Protein 6LV0 (pdb70)

Sequence (638 aa):
DDAVARAVEIVRKQGVADANLVRMGDKSIMFSEKGDAFIMYGKQGRSWIALFDPVGPRQALPDLIWRFVETARAAGCRSVFYQISPALLSYCADAGLRAFKLGELAVVNLANFELKGGKWANLRQTASRAVRDGLEFAVIEPQDIPDVLDQLAHVSDTWLADHNAKEKSFSLGAFDPDYVCSQPVGVLKKDGKIVAFANILMTETKEEGSVDLMRFSPDAPKGSMDFLFVQILEYLKGEGFQRFNLGMAPLSDRVGGTVFEHGERFYNFKGLRAFKSKFHPEWQPRYLAVSGGVSPMIALMDATFLIGGGKLAAALEHHDDAVARAVEIVRKQGVADANLVRMGDKSIMFSEKGDAFIMYGKQGRSWIALFDPVGPRQALPDLIWRFVETARAAGCRSVFYQISPALLSYCADAGLRAFKLGELAVVNLANFELKGGKWANLRQTASRAVRDGLEFAVIEPQDIPDVLDQLAHVSDTWLADHNAKEKSFSLGAFDPDYVCSQPVGVLKKDGKIVAFANILMTETKEEGSVDLMRFSPDAPKGSMDFLFVQILEYLKGEGFQRFNLGMAPLSDRVGGTVFEHGERFYNFKGLRAFKSKFHPEWQPRYLAVSGGVSPMIALMDATFLIGGGKLAAALEHH

B-factor: mean 27.44, std 10.15, range [11.44, 67.14]

Structure (mmCIF, N/CA/C/O backbone):
data_6LV0
#
_entry.id   6LV0
#
_cell.length_a   83.588
_cell.length_b   95.793
_cell.length_c   211.242
_cell.angle_alpha   90.000
_cell.angle_beta   90.000
_cell.angle_gamma   90.000
#
_symmetry.space_group_name_H-M   'C 2 2 21'
#
loop_
_entity.id
_entity.type
_entity.pdbx_description
1 polymer 'Low pH-inducible protein LpiA'
2 water water
#
loop_
_atom_site.group_PDB
_atom_site.id
_atom_site.type_symbol
_atom_site.label_atom_id
_atom_site.label_alt_id
_atom_site.label_comp_id
_atom_site.label_asym_id
_atom_site.label_entity_id
_atom_site.label_seq_id
_atom_site.pdbx_PDB_ins_code
_atom_site.Cartn_x
_atom_site.Cartn_y
_atom_site.Cartn_z
_atom_site.occupancy
_atom_site.B_iso_or_equiv
_atom_site.auth_seq_id
_atom_site.auth_comp_id
_atom_site.auth_asym_id
_atom_site.auth_atom_id
_atom_site.pdbx_PDB_model_num
ATOM 1 N N . ASP A 1 2 ? -31.464 2.816 -33.979 1.00 45.22 542 ASP A N 1
ATOM 2 C CA . ASP A 1 2 ? -30.853 3.415 -35.171 1.00 44.33 542 ASP A CA 1
ATOM 3 C C . ASP A 1 2 ? -29.389 3.771 -34.917 1.00 43.51 542 ASP A C 1
ATOM 4 O O . ASP A 1 2 ? -29.051 4.938 -34.732 1.00 42.76 542 ASP A O 1
ATOM 9 N N . ASP A 1 3 ? -28.529 2.748 -34.938 1.00 40.47 543 ASP A N 1
ATOM 10 C CA . ASP A 1 3 ? -27.145 2.845 -34.472 1.00 40.47 543 ASP A CA 1
ATOM 11 C C . ASP A 1 3 ? -26.189 2.814 -35.671 1.00 34.92 543 ASP A C 1
ATOM 12 O O . ASP A 1 3 ? -25.733 1.755 -36.099 1.00 31.73 543 ASP A O 1
ATOM 17 N N . ALA A 1 4 ? -25.868 4.008 -36.182 1.00 28.38 544 ALA A N 1
ATOM 18 C CA . ALA A 1 4 ? -24.864 4.115 -37.232 1.00 27.67 544 ALA A CA 1
ATOM 19 C C . ALA A 1 4 ? -23.526 3.536 -36.788 1.00 23.50 544 ALA A C 1
ATOM 20 O O . ALA A 1 4 ? -22.797 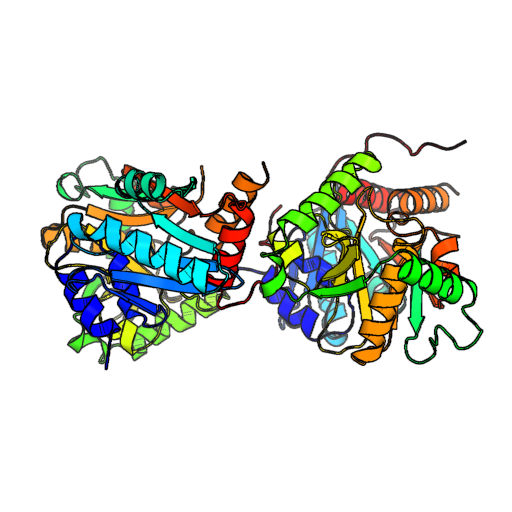2.979 -37.612 1.00 23.37 544 ALA A O 1
ATOM 22 N N . VAL A 1 5 ? -23.196 3.637 -35.495 1.00 25.85 545 VAL A N 1
ATOM 23 C CA . VAL A 1 5 ? -21.879 3.205 -35.031 1.00 25.30 545 VAL A CA 1
ATOM 24 C C . VAL A 1 5 ? -21.744 1.693 -35.158 1.00 25.36 545 VAL A C 1
ATOM 25 O O . VAL A 1 5 ? -20.753 1.190 -35.697 1.00 21.82 545 VAL A O 1
ATOM 29 N N . ALA A 1 6 ? -22.738 0.942 -34.673 1.00 25.16 546 ALA A N 1
ATOM 30 C CA . ALA A 1 6 ? -22.656 -0.514 -34.766 1.00 26.92 546 ALA A CA 1
ATOM 31 C C . ALA A 1 6 ? -22.554 -0.969 -36.212 1.00 25.98 546 ALA A C 1
ATOM 32 O O . ALA A 1 6 ? -21.908 -1.984 -36.504 1.00 25.47 546 ALA A O 1
ATOM 34 N N . ARG A 1 7 ? -23.181 -0.225 -37.122 1.00 21.91 547 ARG A N 1
ATOM 35 C CA . ARG A 1 7 ? -23.100 -0.527 -38.544 1.00 23.87 547 ARG A CA 1
ATOM 36 C C . ARG A 1 7 ? -21.690 -0.275 -39.073 1.00 23.05 547 ARG A C 1
ATOM 37 O O . ARG A 1 7 ? -21.149 -1.078 -39.842 1.00 21.07 547 ARG A O 1
ATOM 45 N N . ALA A 1 8 ? -21.061 0.822 -38.638 1.00 18.88 548 ALA A N 1
ATOM 46 C CA . ALA A 1 8 ? -19.672 1.083 -39.020 1.00 19.77 548 ALA A CA 1
ATOM 47 C C . ALA A 1 8 ? -18.724 0.013 -38.486 1.00 16.54 548 ALA A C 1
ATOM 48 O O . ALA A 1 8 ? -17.767 -0.377 -39.171 1.00 20.18 548 ALA A O 1
ATOM 50 N N . VAL A 1 9 ? -18.971 -0.486 -37.276 1.00 18.08 549 VAL A N 1
ATOM 51 C CA . VAL A 1 9 ? -18.093 -1.511 -36.710 1.00 18.98 549 VAL A CA 1
ATOM 52 C C . VAL A 1 9 ? -18.058 -2.741 -37.610 1.00 22.51 549 VAL A C 1
ATOM 53 O O . VAL A 1 9 ? -16.996 -3.337 -37.835 1.00 22.50 549 VAL A O 1
ATOM 57 N N . GLU A 1 10 ? -19.223 -3.145 -38.133 1.00 24.88 550 GLU A N 1
ATOM 58 C CA . GLU A 1 10 ? -19.278 -4.274 -39.062 1.00 27.50 550 GLU A CA 1
ATOM 59 C C . GLU A 1 10 ? -18.338 -4.072 -40.253 1.00 22.38 550 GLU A C 1
ATOM 60 O O . GLU A 1 10 ? -17.677 -5.018 -40.702 1.00 26.02 550 GLU A O 1
ATOM 66 N N . ILE A 1 11 ? -18.255 -2.841 -40.767 1.00 21.55 551 ILE A N 1
ATOM 67 C CA . ILE A 1 11 ? -17.320 -2.544 -41.850 1.00 19.14 551 ILE A CA 1
ATOM 68 C C . ILE A 1 11 ? -15.881 -2.611 -41.350 1.00 25.37 551 ILE A C 1
ATOM 69 O O . ILE A 1 11 ? -14.983 -3.090 -42.057 1.00 21.90 551 ILE A O 1
ATOM 74 N N . VAL A 1 12 ? -15.633 -2.110 -40.135 1.00 21.97 552 VAL A N 1
ATOM 75 C CA . VAL A 1 12 ? -14.283 -2.120 -39.575 1.00 19.46 552 VAL A CA 1
ATOM 76 C C . VAL A 1 12 ? -13.752 -3.543 -39.474 1.00 18.35 552 VAL A C 1
ATOM 77 O O . VAL A 1 12 ? -12.594 -3.816 -39.820 1.00 19.85 552 VAL A O 1
ATOM 81 N N . ARG A 1 13 ? -14.579 -4.460 -38.952 1.00 19.95 553 ARG A N 1
ATOM 82 C CA . ARG A 1 13 ? -14.142 -5.832 -38.722 1.00 24.48 553 ARG A CA 1
ATOM 83 C C . ARG A 1 13 ? -13.619 -6.479 -39.990 1.00 23.34 553 ARG A C 1
ATOM 84 O O . ARG A 1 13 ? -12.754 -7.354 -39.922 1.00 26.58 553 ARG A O 1
ATOM 92 N N . LYS A 1 14 ? -14.128 -6.066 -41.141 1.00 26.28 554 LYS A N 1
ATOM 93 C CA . LYS A 1 14 ? -13.859 -6.736 -42.405 1.00 28.58 554 LYS A CA 1
ATOM 94 C C . LYS A 1 14 ? -12.709 -6.118 -43.174 1.00 29.78 554 LYS A C 1
ATOM 95 O O . LYS A 1 14 ? -12.390 -6.604 -44.261 1.00 29.13 554 LYS A O 1
ATOM 101 N N . GLN A 1 15 ? -12.090 -5.059 -42.659 1.00 26.73 555 GLN A N 1
ATOM 102 C CA . GLN A 1 15 ? -10.993 -4.423 -43.371 1.00 27.63 555 GLN A CA 1
ATOM 103 C C . GLN A 1 15 ? -9.723 -4.499 -42.508 1.00 25.72 555 GLN A C 1
ATOM 104 O O . GLN A 1 15 ? -9.691 -5.162 -41.470 1.00 25.05 555 GLN A O 1
ATOM 110 N N . GLY A 1 16 ? -8.664 -3.842 -42.957 1.00 27.04 556 GLY A N 1
ATOM 111 C CA . GLY A 1 16 ? -7.370 -4.096 -42.355 1.00 26.61 556 GLY A CA 1
ATOM 112 C C . GLY A 1 16 ? -6.790 -2.997 -41.487 1.00 28.84 556 GLY A C 1
ATOM 113 O O . GLY A 1 16 ? -5.779 -3.224 -40.810 1.00 32.59 556 GLY A O 1
ATOM 114 N N . VAL A 1 17 ? -7.406 -1.818 -41.481 1.00 27.24 557 VAL A N 1
ATOM 115 C CA . VAL A 1 17 ? -6.882 -0.672 -40.736 1.00 24.30 557 VAL A CA 1
ATOM 116 C C . VAL A 1 17 ? -7.341 -0.766 -39.280 1.00 24.63 557 VAL A C 1
ATOM 117 O O . VAL A 1 17 ? -8.530 -0.615 -38.974 1.00 22.24 557 VAL A O 1
ATOM 121 N N . ALA A 1 18 ? -6.388 -1.009 -38.376 1.00 22.54 558 ALA A N 1
ATOM 122 C CA . ALA A 1 18 ? -6.732 -1.208 -36.973 1.00 23.81 558 ALA A CA 1
ATOM 123 C C . ALA A 1 18 ? -7.321 0.056 -36.349 1.00 18.98 558 ALA A C 1
ATOM 124 O O . ALA A 1 18 ? -8.282 -0.024 -35.578 1.00 17.16 558 ALA A O 1
ATOM 126 N N . ASP A 1 19 ? -6.772 1.228 -36.670 1.00 18.25 559 ASP A N 1
ATOM 127 C CA . ASP A 1 19 ? -7.198 2.444 -35.983 1.00 19.63 559 ASP A CA 1
ATOM 128 C C . ASP A 1 19 ? -8.616 2.863 -36.347 1.00 18.40 559 ASP A C 1
ATOM 129 O O . ASP A 1 19 ? -9.172 3.756 -35.689 1.00 15.45 559 ASP A O 1
ATOM 134 N N . ALA A 1 20 ? -9.212 2.257 -37.381 1.00 15.33 560 ALA A N 1
ATOM 135 C CA . ALA A 1 20 ? -10.616 2.513 -37.672 1.00 17.49 560 ALA A CA 1
ATOM 136 C C . ALA A 1 20 ? -11.517 2.122 -36.505 1.00 15.17 560 ALA A C 1
ATOM 137 O O . ALA A 1 20 ? -12.659 2.584 -36.432 1.00 15.54 560 ALA A O 1
ATOM 139 N N . ASN A 1 21 ? -11.032 1.281 -35.595 1.00 15.13 561 ASN A N 1
ATOM 140 C CA . ASN A 1 21 ? -11.789 0.952 -34.389 1.00 17.35 561 ASN A CA 1
ATOM 141 C C . ASN A 1 21 ? -12.097 2.153 -33.514 1.00 16.27 561 ASN A C 1
ATOM 142 O O . ASN A 1 21 ? -12.937 2.035 -32.615 1.00 16.60 561 ASN A O 1
ATOM 147 N N . LEU A 1 22 ? -11.429 3.292 -33.723 1.00 14.25 562 LEU A N 1
ATOM 148 C CA . LEU A 1 22 ? -11.770 4.486 -32.963 1.00 16.03 562 LEU A CA 1
ATOM 149 C C . LEU A 1 22 ? -13.222 4.903 -33.188 1.00 15.46 562 LEU A C 1
ATOM 150 O O . LEU A 1 22 ? -13.750 5.715 -32.423 1.00 15.90 562 LEU A O 1
ATOM 155 N N . VAL A 1 23 ? -13.875 4.374 -34.224 1.00 14.94 563 VAL A N 1
ATOM 156 C CA . VAL A 1 23 ? -15.297 4.648 -34.420 1.00 14.42 563 VAL A CA 1
ATOM 157 C C . VAL A 1 23 ? -16.097 4.173 -33.214 1.00 12.11 563 VAL A C 1
ATOM 158 O O . VAL A 1 23 ? -17.164 4.722 -32.913 1.00 13.78 563 VAL A O 1
ATOM 162 N N . ARG A 1 24 ? -15.582 3.171 -32.490 1.00 13.24 564 ARG A N 1
ATOM 163 C CA . ARG A 1 24 ? -16.295 2.575 -31.364 1.00 14.62 564 ARG A CA 1
ATOM 164 C C . ARG A 1 24 ? -16.461 3.535 -30.194 1.00 16.60 564 ARG A C 1
ATOM 165 O O . ARG A 1 24 ? -17.299 3.285 -29.313 1.00 14.67 564 ARG A O 1
ATOM 173 N N . MET A 1 25 ? -15.698 4.622 -30.162 1.00 13.15 565 MET A N 1
ATOM 174 C CA . MET A 1 25 ? -15.884 5.602 -29.099 1.00 14.50 565 MET A CA 1
ATOM 175 C C . MET A 1 25 ? -17.246 6.276 -29.186 1.00 17.27 565 MET A C 1
ATOM 176 O O . MET A 1 25 ? -17.735 6.796 -28.177 1.00 15.83 565 MET A O 1
ATOM 181 N N . GLY A 1 26 ? -17.854 6.295 -30.369 1.00 16.54 566 GLY A N 1
ATOM 182 C CA . GLY A 1 26 ? -19.168 6.867 -30.561 1.00 15.85 566 GLY A CA 1
ATOM 183 C C . GLY A 1 26 ? -19.208 8.376 -30.648 1.00 18.32 566 GLY A C 1
ATOM 184 O O . GLY A 1 26 ? -20.297 8.938 -30.796 1.00 17.04 566 GLY A O 1
ATOM 185 N N . ASP A 1 27 ? -18.064 9.057 -30.582 1.00 15.30 567 ASP A N 1
ATOM 186 C CA . ASP A 1 27 ? -18.082 10.511 -30.594 1.00 17.90 567 ASP A CA 1
ATOM 187 C C . ASP A 1 27 ? -17.922 11.101 -31.990 1.00 20.72 567 ASP A C 1
ATOM 188 O O . ASP A 1 27 ? -17.847 12.331 -32.121 1.00 19.71 567 ASP A O 1
ATOM 193 N N . LYS A 1 28 ? -17.869 10.272 -33.027 1.00 15.00 568 LYS A N 1
ATOM 194 C CA . LYS A 1 28 ? -17.742 10.747 -34.400 1.00 14.91 568 LYS A CA 1
ATOM 195 C C . LYS A 1 28 ? -19.025 10.470 -35.181 1.00 17.43 568 LYS A C 1
ATOM 196 O O . LYS A 1 28 ? -19.642 9.414 -35.019 1.00 16.83 568 LYS A O 1
ATOM 202 N N . SER A 1 29 ? -19.451 11.445 -35.985 1.00 16.88 569 SER A N 1
ATOM 203 C CA . SER A 1 29 ? -20.510 11.208 -36.947 1.00 21.82 569 SER A CA 1
ATOM 204 C C . SER A 1 29 ? -20.012 10.254 -38.023 1.00 20.83 569 SER A C 1
ATOM 205 O O . SER A 1 29 ? -18.807 10.078 -38.219 1.00 18.31 569 SER A O 1
ATOM 208 N N . ILE A 1 30 ? -20.954 9.619 -38.721 1.00 20.84 570 ILE A N 1
ATOM 209 C CA . ILE A 1 30 ? -20.627 8.604 -39.715 1.00 20.56 570 ILE A CA 1
ATOM 210 C C . ILE A 1 30 ? -21.406 8.892 -40.997 1.00 25.17 570 ILE A C 1
ATOM 211 O O . ILE A 1 30 ? -22.616 9.138 -40.955 1.00 22.44 570 ILE A O 1
ATOM 216 N N . MET A 1 31 ? -20.698 8.902 -42.123 1.00 21.74 571 MET A N 1
ATOM 217 C CA . MET A 1 31 ? -21.287 9.042 -43.446 1.00 23.46 571 MET A CA 1
ATOM 218 C C . MET A 1 31 ? -20.966 7.765 -44.202 1.00 24.00 571 MET A C 1
ATOM 219 O O . MET A 1 31 ? -19.791 7.418 -44.364 1.00 23.58 571 MET A O 1
ATOM 224 N N . PHE A 1 32 ? -22.001 7.063 -44.650 1.00 21.92 572 PHE A N 1
ATOM 225 C CA . PHE A 1 32 ? -21.822 5.799 -45.348 1.00 23.93 572 PHE A CA 1
ATOM 226 C C . PHE A 1 32 ? -21.779 6.010 -46.850 1.00 25.52 572 PHE A C 1
ATOM 227 O O . PHE A 1 32 ? -22.402 6.931 -47.386 1.00 26.82 572 PHE A O 1
ATOM 235 N N . SER A 1 33 ? -21.041 5.134 -47.528 1.00 25.29 573 SER A N 1
ATOM 236 C CA . SER A 1 33 ? -21.117 5.082 -48.981 1.00 28.53 573 SER A CA 1
ATOM 237 C C . SER A 1 33 ? -22.518 4.652 -49.428 1.00 29.60 573 SER A C 1
ATOM 238 O O . SER A 1 33 ? -23.333 4.152 -48.645 1.00 28.40 573 SER A O 1
ATOM 241 N N . GLU A 1 34 ? -22.795 4.854 -50.716 1.00 36.23 574 GLU A N 1
ATOM 242 C CA . GLU A 1 34 ? -24.125 4.543 -51.251 1.00 38.44 574 GLU A CA 1
ATOM 243 C C . GLU A 1 34 ? -24.483 3.077 -51.046 1.00 36.41 574 GLU A C 1
ATOM 244 O O . GLU A 1 34 ? -25.592 2.760 -50.610 1.00 39.92 574 GLU A O 1
ATOM 250 N N . LYS A 1 35 ? -23.551 2.171 -51.339 1.00 34.03 575 LYS A N 1
ATOM 251 C CA . LYS A 1 35 ? -23.767 0.748 -51.136 1.00 36.29 575 LYS A CA 1
ATOM 252 C C . LYS A 1 35 ? -23.671 0.329 -49.676 1.00 38.82 575 LYS A C 1
ATOM 253 O O . LYS A 1 35 ? -23.868 -0.856 -49.389 1.00 40.72 575 LYS A O 1
ATOM 259 N N . GLY A 1 36 ? -23.370 1.247 -48.753 1.00 36.22 576 GLY A N 1
ATOM 260 C CA . GLY A 1 36 ? -23.244 0.870 -47.356 1.00 28.54 576 GLY A CA 1
ATOM 261 C C . GLY A 1 36 ? -22.029 0.037 -47.013 1.00 26.48 576 GLY A C 1
ATOM 262 O O . GLY A 1 36 ? -21.986 -0.540 -45.922 1.00 31.55 576 GLY A O 1
ATOM 263 N N . ASP A 1 37 ? -21.039 -0.060 -47.907 1.00 27.27 577 ASP A N 1
ATOM 264 C CA . ASP A 1 37 ? -19.881 -0.917 -47.681 1.00 26.95 577 ASP A CA 1
ATOM 265 C C . ASP A 1 37 ? -18.652 -0.168 -47.166 1.00 25.94 577 ASP A C 1
ATOM 266 O O . ASP A 1 37 ? -17.652 -0.819 -46.832 1.00 22.60 577 ASP A O 1
ATOM 271 N N . ALA A 1 38 ? -18.698 1.164 -47.114 1.00 25.94 578 ALA A N 1
ATOM 272 C CA . ALA A 1 38 ? -17.594 1.987 -46.628 1.00 23.25 578 ALA A CA 1
ATOM 273 C C . ALA A 1 38 ? -18.157 3.181 -45.869 1.00 26.56 578 ALA A C 1
ATOM 274 O O . ALA A 1 38 ? -19.326 3.550 -46.039 1.00 22.38 578 ALA A O 1
ATOM 276 N N . PHE A 1 39 ? -17.319 3.791 -45.018 1.00 19.98 579 PHE A N 1
ATOM 277 C CA . PHE A 1 39 ? -17.770 4.972 -44.290 1.00 19.36 579 PHE A CA 1
ATOM 278 C C . PHE A 1 39 ? -16.616 5.936 -44.038 1.00 18.30 579 PHE A C 1
ATOM 279 O O . PHE A 1 39 ? -15.440 5.565 -44.055 1.00 17.60 579 PHE A O 1
ATOM 287 N N . ILE A 1 40 ? -16.990 7.187 -43.814 1.00 17.62 580 ILE A N 1
ATOM 288 C CA . ILE A 1 40 ? -16.119 8.221 -43.269 1.00 17.70 580 ILE A CA 1
ATOM 289 C C . ILE A 1 40 ? -16.663 8.579 -41.893 1.00 18.30 580 ILE A C 1
ATOM 290 O O . ILE A 1 40 ? -17.853 8.893 -41.759 1.00 18.16 580 ILE A O 1
ATOM 295 N N . MET A 1 41 ? -15.812 8.508 -40.874 1.00 18.97 581 MET A N 1
ATOM 296 C CA . MET A 1 41 ? -16.153 9.013 -39.546 1.00 17.08 581 MET A CA 1
ATOM 297 C C . MET A 1 41 ? -15.525 10.391 -39.382 1.00 17.31 581 MET A C 1
ATOM 298 O O . MET A 1 41 ? -14.397 10.626 -39.832 1.00 16.58 581 MET A O 1
ATOM 303 N N . TYR A 1 42 ? -16.263 11.314 -38.775 1.00 15.76 582 TYR A N 1
ATOM 304 C CA . TYR A 1 42 ? -15.790 12.694 -38.784 1.00 17.01 582 TYR A CA 1
ATOM 305 C C . TYR A 1 42 ? -16.359 13.454 -37.598 1.00 16.44 582 TYR A C 1
ATOM 306 O O . TYR A 1 42 ? -17.330 13.025 -36.970 1.00 15.81 582 TYR A O 1
ATOM 315 N N . GLY A 1 43 ? -15.731 14.595 -37.304 1.00 19.63 583 GLY A N 1
ATOM 316 C CA . GLY A 1 43 ? -16.237 15.519 -36.314 1.00 18.88 583 GLY A CA 1
ATOM 317 C C . GLY A 1 43 ? -16.376 16.900 -36.933 1.00 19.27 583 GLY A C 1
ATOM 318 O O . GLY A 1 43 ? -16.015 17.122 -38.092 1.00 21.11 583 GLY A O 1
ATOM 319 N N . LYS A 1 44 ? -16.909 17.823 -36.140 1.00 15.44 584 LYS A N 1
ATOM 320 C CA . LYS A 1 44 ? -17.118 19.194 -36.597 1.00 20.25 584 LYS A CA 1
ATOM 321 C C . LYS A 1 44 ? -16.559 20.133 -35.546 1.00 21.14 584 LYS A C 1
ATOM 322 O O . LYS A 1 44 ? -16.827 19.957 -34.355 1.00 21.15 584 LYS A O 1
ATOM 328 N N . GLN A 1 45 ? -15.789 21.122 -35.983 1.00 20.15 585 GLN A N 1
ATOM 329 C CA . GLN A 1 45 ? -15.136 22.028 -35.047 1.00 21.64 585 GLN A CA 1
ATOM 330 C C . GLN A 1 45 ? -14.883 23.333 -35.775 1.00 21.26 585 GLN A C 1
ATOM 331 O O . GLN A 1 45 ? -14.342 23.322 -36.882 1.00 18.09 585 GLN A O 1
ATOM 337 N N . GLY A 1 46 ? -15.263 24.443 -35.162 1.00 21.91 586 GLY A N 1
ATOM 338 C CA . GLY A 1 46 ? -15.065 25.710 -35.846 1.00 22.87 586 GLY A CA 1
ATOM 339 C C . GLY A 1 46 ? -15.879 25.719 -37.131 1.00 23.39 586 GLY A C 1
ATOM 340 O O . GLY A 1 46 ? -17.057 25.348 -37.147 1.00 21.79 586 GLY A O 1
ATOM 341 N N . ARG A 1 47 ? -15.236 26.107 -38.228 1.00 23.46 587 ARG A N 1
ATOM 342 C CA . ARG A 1 47 ? -15.846 26.071 -39.553 1.00 24.78 587 ARG A CA 1
ATOM 343 C C . ARG A 1 47 ? -15.316 24.899 -40.376 1.00 24.47 587 ARG A C 1
ATOM 344 O O . ARG A 1 47 ? -15.223 24.990 -41.603 1.00 25.49 587 ARG A O 1
ATOM 352 N N . SER A 1 48 ? -14.935 23.804 -39.715 1.00 19.86 588 SER A N 1
ATOM 353 C CA . SER A 1 48 ? -14.341 22.653 -40.373 1.00 19.54 588 SER A CA 1
ATOM 354 C C . SER A 1 48 ? -15.168 21.405 -40.089 1.00 22.83 588 SER A C 1
ATOM 355 O O . SER A 1 48 ? -15.684 21.228 -38.981 1.00 20.86 588 SER A O 1
ATOM 358 N N . TRP A 1 49 ? -15.288 20.546 -41.097 1.00 20.24 589 TRP A N 1
ATOM 359 C CA . TRP A 1 49 ? -15.642 19.146 -40.908 1.00 19.63 589 TRP A CA 1
ATOM 360 C C . TRP A 1 49 ? -14.352 18.358 -41.033 1.00 17.42 589 TRP A C 1
ATOM 361 O O . TRP A 1 49 ? -13.629 18.526 -42.017 1.00 18.76 589 TRP A O 1
ATOM 372 N N . ILE A 1 50 ? -14.052 17.510 -40.051 1.00 16.72 590 ILE A N 1
ATOM 373 C CA . ILE A 1 50 ? -12.753 16.836 -39.983 1.00 17.66 590 ILE A CA 1
ATOM 374 C C . ILE A 1 50 ? -12.961 15.333 -39.978 1.00 17.47 590 ILE A C 1
ATOM 375 O O . ILE A 1 50 ? -13.365 14.762 -38.957 1.00 16.67 590 ILE A O 1
ATOM 380 N N . ALA A 1 51 ? -12.616 14.678 -41.089 1.00 17.96 591 ALA A N 1
ATOM 381 C CA . ALA A 1 51 ? -12.659 13.225 -41.153 1.00 17.36 591 ALA A CA 1
ATOM 382 C C . ALA A 1 51 ? -11.472 12.636 -40.408 1.00 14.62 591 ALA A C 1
ATOM 383 O O . ALA A 1 51 ? -10.371 13.196 -40.428 1.00 13.78 591 ALA A O 1
ATOM 385 N N . LEU A 1 52 ? -11.700 11.508 -39.740 1.00 14.35 592 LEU A N 1
ATOM 386 C CA . LEU A 1 52 ? -10.660 10.851 -38.952 1.00 15.88 592 LEU A CA 1
ATOM 387 C C . LEU A 1 52 ? -10.097 9.680 -39.750 1.00 16.08 592 LEU A C 1
ATOM 388 O O . LEU A 1 52 ? -10.803 8.695 -40.004 1.00 15.10 592 LEU A O 1
ATOM 393 N N . PHE A 1 53 ? -8.816 9.779 -40.108 1.00 15.18 593 PHE A N 1
ATOM 394 C CA . PHE A 1 53 ? -8.076 8.745 -40.824 1.00 17.53 593 PHE A CA 1
ATOM 395 C C . PHE A 1 53 ? -8.618 8.535 -42.243 1.00 16.38 593 PHE A C 1
ATOM 396 O O . PHE A 1 53 ? -9.456 9.308 -42.725 1.00 15.98 593 PHE A O 1
ATOM 404 N N . ASP A 1 54 ? -8.086 7.534 -42.937 1.00 21.57 594 ASP A N 1
ATOM 405 C CA . ASP A 1 54 ? -8.553 7.197 -44.274 1.00 21.10 594 ASP A CA 1
ATOM 406 C C . ASP A 1 54 ? -10.014 6.758 -44.208 1.00 19.07 594 ASP A C 1
ATOM 407 O O . ASP A 1 54 ? -10.420 6.087 -43.257 1.00 18.42 594 ASP A O 1
ATOM 412 N N . PRO A 1 55 ? -10.815 7.068 -45.226 1.00 21.07 595 PRO A N 1
ATOM 413 C CA . PRO A 1 55 ? -12.129 6.418 -45.330 1.00 20.77 595 PRO A CA 1
ATOM 414 C C . PRO A 1 55 ? -11.958 4.904 -45.239 1.00 18.18 595 PRO A C 1
ATOM 415 O O . PRO A 1 55 ? -10.930 4.349 -45.646 1.00 20.94 595 PRO A O 1
ATOM 419 N N . VAL A 1 56 ? -12.941 4.245 -44.629 1.00 18.64 596 VAL A N 1
ATOM 420 C CA . VAL A 1 56 ? -12.830 2.848 -44.215 1.00 18.75 596 VAL A CA 1
ATOM 421 C C . VAL A 1 56 ? -13.714 2.004 -45.123 1.00 24.02 596 VAL A C 1
ATOM 422 O O . VAL A 1 56 ? -14.897 2.315 -45.287 1.00 20.23 596 VAL A O 1
ATOM 426 N N . GLY A 1 57 ? -13.149 0.930 -45.689 1.00 26.18 597 GLY A N 1
ATOM 427 C CA . GLY A 1 57 ? -13.863 0.072 -46.615 1.00 28.70 597 GLY A CA 1
ATOM 428 C C . GLY A 1 57 ? -13.191 -0.052 -47.978 1.00 31.03 597 GLY A C 1
ATOM 429 O O . GLY A 1 57 ? -12.097 0.475 -48.205 1.00 28.01 597 GLY A O 1
ATOM 430 N N . PRO A 1 58 ? -13.853 -0.739 -48.918 1.00 32.37 598 PRO A N 1
ATOM 431 C CA . PRO A 1 58 ? -13.224 -1.036 -50.219 1.00 35.99 598 PRO A CA 1
ATOM 432 C C . PRO A 1 58 ? -12.868 0.218 -51.004 1.00 30.27 598 PRO A C 1
ATOM 433 O O . PRO A 1 58 ? -13.632 1.186 -51.050 1.00 30.97 598 PRO A O 1
ATOM 437 N N . ARG A 1 59 ? -11.695 0.182 -51.642 1.00 32.64 599 ARG A N 1
ATOM 438 C CA . ARG A 1 59 ? -11.180 1.372 -52.323 1.00 33.25 599 ARG A CA 1
ATOM 439 C C . ARG A 1 59 ? -12.128 1.858 -53.405 1.00 34.81 599 ARG A C 1
ATOM 440 O O . ARG A 1 59 ? -12.189 3.060 -53.681 1.00 29.39 599 ARG A O 1
ATOM 448 N N . GLN A 1 60 ? -12.881 0.943 -54.019 1.00 35.63 600 GLN A N 1
ATOM 449 C CA . GLN A 1 60 ? -13.761 1.321 -55.118 1.00 38.54 600 GLN A CA 1
ATOM 450 C C . GLN A 1 60 ? -14.841 2.295 -54.659 1.00 38.34 600 GLN A C 1
ATOM 451 O O . GLN A 1 60 ? -15.255 3.174 -55.426 1.00 38.35 600 GLN A O 1
ATOM 457 N N . ALA A 1 61 ? -15.292 2.180 -53.407 1.00 35.94 601 ALA A N 1
ATOM 458 C CA . ALA A 1 61 ? -16.300 3.099 -52.889 1.00 34.42 601 ALA A CA 1
ATOM 459 C C . ALA A 1 61 ? -15.752 4.487 -52.569 1.00 29.74 601 ALA A C 1
ATOM 460 O O . ALA A 1 61 ? -16.544 5.408 -52.346 1.00 30.76 601 ALA A O 1
ATOM 462 N N . LEU A 1 62 ? -14.430 4.668 -52.594 1.00 33.70 602 LEU A N 1
ATOM 463 C CA . LEU A 1 62 ? -13.832 5.855 -51.982 1.00 31.19 602 LEU A CA 1
ATOM 464 C C . LEU A 1 62 ? -14.085 7.150 -52.748 1.00 32.88 602 LEU A C 1
ATOM 465 O O . LEU A 1 62 ? -14.413 8.161 -52.101 1.00 31.08 602 LEU A O 1
ATOM 470 N N . PRO A 1 63 ? -13.911 7.226 -54.080 1.00 35.18 603 PRO A N 1
ATOM 471 C CA . PRO A 1 63 ? -14.044 8.545 -54.736 1.00 31.31 603 PRO A CA 1
ATOM 472 C C . PRO A 1 63 ? -15.418 9.188 -54.597 1.00 30.15 603 PRO A C 1
ATOM 473 O O . PRO A 1 63 ? -15.497 10.406 -54.382 1.00 34.27 603 PRO A O 1
ATOM 477 N N . ASP A 1 64 ? -16.510 8.428 -54.721 1.00 30.07 604 ASP A N 1
ATOM 478 C CA . ASP A 1 64 ? -17.825 9.040 -54.532 1.00 28.18 604 ASP A CA 1
ATOM 479 C C . ASP A 1 64 ? -18.043 9.416 -53.073 1.00 29.49 604 ASP A C 1
ATOM 480 O O . ASP A 1 64 ? -18.698 10.422 -52.774 1.00 28.01 604 ASP A O 1
ATOM 485 N N . LEU A 1 65 ? -17.533 8.595 -52.154 1.00 27.82 605 LEU A N 1
ATOM 486 C CA . LEU A 1 65 ? -17.735 8.853 -50.730 1.00 26.10 605 LEU A CA 1
ATOM 487 C C . LEU A 1 65 ? -16.999 10.117 -50.314 1.00 23.98 605 LEU A C 1
ATOM 488 O O . LEU A 1 65 ? -17.584 11.023 -49.710 1.00 29.09 605 LEU A O 1
ATOM 493 N N . ILE A 1 66 ? -15.723 10.215 -50.678 1.00 21.95 606 ILE A N 1
ATOM 494 C CA . ILE A 1 66 ? -14.955 11.421 -50.391 1.00 24.19 606 ILE A CA 1
ATOM 495 C C . ILE A 1 66 ? -15.656 12.650 -50.956 1.00 29.76 606 ILE A C 1
ATOM 496 O O . ILE A 1 66 ? -15.838 13.663 -50.268 1.00 23.67 606 ILE A O 1
ATOM 501 N N . TRP A 1 67 ? -16.083 12.570 -52.218 1.00 27.26 607 TRP A N 1
ATOM 502 C CA . TRP A 1 67 ? -16.732 13.710 -52.852 1.00 24.03 607 TRP A CA 1
ATOM 503 C C . TRP A 1 67 ? -18.009 14.107 -52.122 1.00 22.47 607 TRP A C 1
ATOM 504 O O . TRP A 1 67 ? -18.291 15.298 -51.958 1.00 28.06 607 TRP A O 1
ATOM 515 N N . ARG A 1 68 ? -18.812 13.122 -51.701 1.00 23.92 608 ARG A N 1
ATOM 516 C CA . ARG A 1 68 ? -19.998 13.421 -50.903 1.00 27.13 608 ARG A CA 1
ATOM 517 C C . ARG A 1 68 ? -19.629 14.147 -49.609 1.00 23.88 608 ARG A C 1
ATOM 518 O O . ARG A 1 68 ? -20.285 15.127 -49.229 1.00 26.57 608 ARG A O 1
ATOM 526 N N . PHE A 1 69 ? -18.593 13.673 -48.917 1.00 24.68 609 PHE A N 1
ATOM 527 C CA . PHE A 1 69 ? -18.159 14.335 -47.681 1.00 26.50 609 PHE A CA 1
ATOM 528 C C . PHE A 1 69 ? -17.770 15.783 -47.945 1.00 21.26 609 PHE A C 1
ATOM 529 O O . PHE A 1 69 ? -18.246 16.708 -47.274 1.00 21.21 609 PHE A O 1
ATOM 537 N N . VAL A 1 70 ? -16.912 15.993 -48.942 1.00 21.86 610 VAL A N 1
ATOM 538 C CA . VAL A 1 70 ? -16.397 17.327 -49.236 1.00 23.49 610 VAL A CA 1
ATOM 539 C C . VAL A 1 70 ? -17.522 18.263 -49.671 1.00 27.40 610 VAL A C 1
ATOM 540 O O . VAL A 1 70 ? -17.551 19.444 -49.292 1.00 27.91 610 VAL A O 1
ATOM 544 N N . GLU A 1 71 ? -18.480 17.748 -50.454 1.00 25.73 611 GLU A N 1
ATOM 545 C CA . GLU A 1 71 ? -19.589 18.585 -50.916 1.00 28.64 611 GLU A CA 1
ATOM 546 C C . GLU A 1 71 ? -20.577 18.869 -49.793 1.00 24.63 611 GLU A C 1
ATOM 547 O O . GLU A 1 71 ? -21.150 19.963 -49.721 1.00 28.02 611 GLU A O 1
ATOM 553 N N . THR A 1 72 ? -20.799 17.890 -48.915 1.00 27.37 612 THR A N 1
ATOM 554 C CA . THR A 1 72 ? -21.711 18.101 -47.799 1.00 24.81 612 THR A CA 1
ATOM 555 C C . THR A 1 72 ? -21.157 19.132 -46.818 1.00 26.92 612 THR A C 1
ATOM 556 O O . THR A 1 72 ? -21.904 19.981 -46.315 1.00 23.52 612 THR A O 1
ATOM 560 N N . ALA A 1 73 ? -19.854 19.076 -46.530 1.00 25.98 613 ALA A N 1
ATOM 561 C CA . ALA A 1 73 ? -19.246 20.103 -45.687 1.00 25.76 613 ALA A CA 1
ATOM 562 C C . ALA A 1 73 ? -19.366 21.475 -46.335 1.00 24.59 613 ALA A C 1
ATOM 563 O O . ALA A 1 73 ? -19.760 22.447 -45.683 1.00 27.85 613 ALA A O 1
ATOM 565 N N . ARG A 1 74 ? -19.044 21.566 -47.628 1.00 27.43 614 ARG A N 1
ATOM 566 C CA . ARG A 1 74 ? -19.145 22.831 -48.352 1.00 29.12 614 ARG A CA 1
ATOM 567 C C . ARG A 1 74 ? -20.564 23.382 -48.309 1.00 30.74 614 ARG A C 1
ATOM 568 O O . ARG A 1 74 ? -20.769 24.564 -48.024 1.00 32.34 614 ARG A O 1
ATOM 576 N N . ALA A 1 75 ? -21.565 22.531 -48.558 1.00 31.70 615 ALA A N 1
ATOM 577 C CA . ALA A 1 75 ? -22.950 22.996 -48.494 1.00 31.65 615 ALA A CA 1
ATOM 578 C C . ALA A 1 75 ? -23.302 23.536 -47.116 1.00 34.07 615 ALA A C 1
ATOM 579 O O . ALA A 1 75 ? -24.125 24.453 -46.999 1.00 34.21 615 ALA A O 1
ATOM 581 N N . ALA A 1 76 ? -22.685 22.999 -46.066 1.00 32.11 616 ALA A N 1
ATOM 582 C CA . ALA A 1 76 ? -22.931 23.471 -44.713 1.00 29.62 616 ALA A CA 1
ATOM 583 C C . ALA A 1 76 ? -22.106 24.704 -44.353 1.00 32.78 616 ALA A C 1
ATOM 584 O O . ALA A 1 76 ? -22.125 25.122 -43.191 1.00 34.36 616 ALA A O 1
ATOM 586 N N . GLY A 1 77 ? -21.391 25.293 -45.307 1.00 29.62 617 GLY A N 1
ATOM 587 C CA . GLY A 1 77 ? -20.592 26.465 -45.016 1.00 30.35 617 GLY A CA 1
ATOM 588 C C . GLY A 1 77 ? -19.249 26.197 -44.375 1.00 33.00 617 GLY A C 1
ATOM 589 O O . GLY A 1 77 ? -18.653 27.128 -43.822 1.00 30.14 617 GLY A O 1
ATOM 590 N N . CYS A 1 78 ? -18.737 24.968 -44.456 1.00 28.66 618 CYS A N 1
ATOM 591 C CA . CYS A 1 78 ? -17.520 24.569 -43.763 1.00 26.71 618 CYS A CA 1
ATOM 592 C C . CYS A 1 78 ? -16.485 24.034 -44.737 1.00 26.56 618 CYS A C 1
ATOM 593 O O . CYS A 1 78 ? -16.827 23.476 -45.783 1.00 26.72 618 CYS A O 1
ATOM 596 N N . ARG A 1 79 ? -15.214 24.189 -44.367 1.00 21.92 619 ARG A N 1
ATOM 597 C CA . ARG A 1 79 ? -14.136 23.511 -45.067 1.00 23.50 619 ARG A CA 1
ATOM 598 C C . ARG A 1 79 ? -14.117 22.033 -44.684 1.00 22.66 619 ARG A C 1
ATOM 599 O O . ARG A 1 79 ? -14.721 21.613 -43.695 1.00 21.98 619 ARG A O 1
ATOM 607 N N . SER A 1 80 ? -13.428 21.235 -45.487 1.00 23.17 620 SER A N 1
ATOM 608 C CA . SER A 1 80 ? -13.304 19.814 -45.210 1.00 23.34 620 SER A CA 1
ATOM 609 C C . SER A 1 80 ? -11.844 19.486 -44.955 1.00 24.23 620 SER A C 1
ATOM 610 O O . SER A 1 80 ? -10.945 20.074 -45.563 1.00 23.98 620 SER A O 1
ATOM 613 N N . VAL A 1 81 ? -11.620 18.565 -44.027 1.00 20.05 621 VAL A N 1
ATOM 614 C CA . VAL A 1 81 ? -10.288 18.203 -43.557 1.00 21.88 621 VAL A CA 1
ATOM 615 C C . VAL A 1 81 ? -10.262 16.692 -43.410 1.00 19.17 621 VAL A C 1
ATOM 616 O O . VAL A 1 81 ? -11.238 16.091 -42.955 1.00 20.08 621 VAL A O 1
ATOM 620 N N . PHE A 1 82 ? -9.162 16.075 -43.812 1.00 15.93 622 PHE A N 1
ATOM 621 C CA . PHE A 1 82 ? -8.916 14.678 -43.509 1.00 16.00 622 PHE A CA 1
ATOM 622 C C . PHE A 1 82 ? -7.715 14.625 -42.574 1.00 17.90 622 PHE A C 1
ATOM 623 O O . PHE A 1 82 ? -6.646 15.137 -42.909 1.00 17.96 622 PHE A O 1
ATOM 631 N N . TYR A 1 83 ? -7.902 14.031 -41.400 1.00 16.53 623 TYR A N 1
ATOM 632 C CA . TYR A 1 83 ? -6.892 14.069 -40.350 1.00 14.70 623 TYR A CA 1
ATOM 633 C C . TYR A 1 83 ? -6.142 12.741 -40.309 1.00 14.51 623 TYR A C 1
ATOM 634 O O . TYR A 1 83 ? -6.747 11.691 -40.087 1.00 16.09 623 TYR A O 1
ATOM 643 N N . GLN A 1 84 ? -4.825 12.790 -40.529 1.00 16.78 624 GLN A N 1
ATOM 644 C CA . GLN A 1 84 ? -3.936 11.631 -40.380 1.00 16.17 624 GLN A CA 1
ATOM 645 C C . GLN A 1 84 ? -4.234 10.536 -41.421 1.00 18.41 624 GLN A C 1
ATOM 646 O O . GLN A 1 84 ? -4.502 9.382 -41.085 1.00 15.60 624 GLN A O 1
ATOM 652 N N . ILE A 1 85 ? -4.161 10.924 -42.704 1.00 19.68 625 ILE A N 1
ATOM 653 C CA . ILE A 1 85 ? -4.380 9.984 -43.809 1.00 19.57 625 ILE A CA 1
ATOM 654 C C . ILE A 1 85 ? -3.048 9.405 -44.263 1.00 19.75 625 ILE A C 1
ATOM 655 O O . ILE A 1 85 ? -1.979 9.972 -44.018 1.00 18.67 625 ILE A O 1
ATOM 660 N N . SER A 1 86 ? -3.120 8.266 -44.955 1.00 17.84 626 SER A N 1
ATOM 661 C CA . SER A 1 86 ? -1.949 7.506 -45.377 1.00 21.14 626 SER A CA 1
ATOM 662 C C . SER A 1 86 ? -1.536 7.887 -46.799 1.00 22.18 626 SER A C 1
ATOM 663 O O . SER A 1 86 ? -2.276 8.555 -47.530 1.00 18.34 626 SER A O 1
ATOM 666 N N . PRO A 1 87 ? -0.334 7.482 -47.226 1.00 22.64 627 PRO A N 1
ATOM 667 C CA . PRO A 1 87 ? 0.090 7.785 -48.609 1.00 20.39 627 PRO A CA 1
ATOM 668 C C . PRO A 1 87 ? -0.900 7.326 -49.666 1.00 22.14 627 PRO A C 1
ATOM 669 O O . PRO A 1 87 ? -1.118 8.032 -50.656 1.00 22.65 627 PRO A O 1
ATOM 673 N N . ALA A 1 88 ? -1.545 6.176 -49.457 1.00 19.58 628 ALA A N 1
ATOM 674 C CA . ALA A 1 88 ? -2.470 5.637 -50.444 1.00 24.82 628 ALA A CA 1
ATOM 675 C C . ALA A 1 88 ? -3.690 6.526 -50.655 1.00 26.14 628 ALA A C 1
ATOM 676 O O . ALA A 1 88 ? -4.392 6.373 -51.662 1.00 24.37 628 ALA A O 1
ATOM 678 N N . LEU A 1 89 ? -3.967 7.457 -49.749 1.00 25.83 629 LEU A N 1
ATOM 679 C CA . LEU A 1 89 ? -5.112 8.337 -49.936 1.00 24.36 629 LEU A CA 1
ATOM 680 C C . LEU A 1 89 ? -4.745 9.679 -50.551 1.00 23.91 629 LEU A C 1
ATOM 681 O O . LEU A 1 89 ? -5.647 10.473 -50.846 1.00 29.58 629 LEU A O 1
ATOM 686 N N . LEU A 1 90 ? -3.460 9.955 -50.759 1.00 21.25 630 LEU A N 1
ATOM 687 C CA . LEU A 1 90 ? -3.080 11.244 -51.321 1.00 23.28 630 LEU A CA 1
ATOM 688 C C . LEU A 1 90 ? -3.741 11.470 -52.676 1.00 28.54 630 LEU A C 1
ATOM 689 O O . LEU A 1 90 ? -4.323 12.532 -52.923 1.00 25.83 630 LEU A O 1
ATOM 694 N N . SER A 1 91 ? -3.702 10.465 -53.560 1.00 26.46 631 SER A N 1
ATOM 695 C CA . SER A 1 91 ? -4.264 10.679 -54.896 1.00 28.21 631 SER A CA 1
ATOM 696 C C . SER A 1 91 ? -5.779 10.836 -54.844 1.00 27.80 631 SER A C 1
ATOM 697 O O . SER A 1 91 ? -6.349 11.649 -55.580 1.00 30.67 631 SER A O 1
ATOM 700 N N . TYR A 1 92 ? -6.453 10.074 -53.977 1.00 26.62 632 TYR A N 1
ATOM 701 C CA . TYR A 1 92 ? -7.908 10.191 -53.868 1.00 30.63 632 TYR A CA 1
ATOM 702 C C . TYR A 1 92 ? -8.318 11.559 -53.348 1.00 30.22 632 TYR A C 1
ATOM 703 O O . TYR A 1 92 ? -9.321 12.132 -53.797 1.00 28.03 632 TYR A O 1
ATOM 712 N N . CYS A 1 93 ? -7.570 12.080 -52.373 1.00 31.06 633 CYS A N 1
ATOM 713 C CA . CYS A 1 93 ? -7.916 13.361 -51.773 1.00 31.68 633 CYS A CA 1
ATOM 714 C C . CYS A 1 93 ? -7.629 14.501 -52.737 1.00 32.96 633 CYS A C 1
ATOM 715 O O . CYS A 1 93 ? -8.426 15.441 -52.852 1.00 29.77 633 CYS A O 1
ATOM 718 N N . ALA A 1 94 ? -6.496 14.429 -53.439 1.00 30.80 634 ALA A N 1
ATOM 719 C CA . ALA A 1 94 ? -6.195 15.417 -54.466 1.00 31.06 634 ALA A CA 1
ATOM 720 C C . ALA A 1 94 ? -7.271 15.427 -55.555 1.00 35.59 634 ALA A C 1
ATOM 721 O O . ALA A 1 94 ? -7.687 16.494 -56.023 1.00 33.72 634 ALA A O 1
ATOM 723 N N . ASP A 1 95 ? -7.756 14.253 -55.955 1.00 34.74 635 ASP A N 1
ATOM 724 C CA . ASP A 1 95 ? -8.799 14.233 -56.971 1.00 36.33 635 ASP A CA 1
ATOM 725 C C . ASP A 1 95 ? -10.084 14.883 -56.477 1.00 35.51 635 ASP A C 1
ATOM 726 O O . ASP A 1 95 ? -10.914 15.286 -57.300 1.00 35.85 635 ASP A O 1
ATOM 731 N N . ALA A 1 96 ? -10.258 15.026 -55.161 1.00 33.31 636 ALA A N 1
ATOM 732 C CA . ALA A 1 96 ? -11.372 15.787 -54.605 1.00 28.69 636 ALA A CA 1
ATOM 733 C C . ALA A 1 96 ? -10.995 17.229 -54.281 1.00 32.77 636 ALA A C 1
ATOM 734 O O . ALA A 1 96 ? -11.776 17.930 -53.628 1.00 30.98 636 ALA A O 1
ATOM 736 N N . GLY A 1 97 ? -9.822 17.682 -54.723 1.00 28.23 637 GLY A N 1
ATOM 737 C CA . GLY A 1 97 ? -9.415 19.059 -54.555 1.00 32.63 637 GLY A CA 1
ATOM 738 C C . GLY A 1 97 ? -8.710 19.397 -53.257 1.00 38.09 637 GLY A C 1
ATOM 739 O O . GLY A 1 97 ? -8.632 20.580 -52.909 1.00 38.79 637 GLY A O 1
ATOM 740 N N . LEU A 1 98 ? -8.184 18.413 -52.534 1.00 33.71 638 LEU A N 1
ATOM 741 C CA . LEU A 1 98 ? -7.607 18.642 -51.215 1.00 33.43 638 LEU A CA 1
ATOM 742 C C . LEU A 1 98 ? -6.089 18.557 -51.273 1.00 34.14 638 LEU A C 1
ATOM 743 O O . LEU A 1 98 ? -5.528 17.610 -51.836 1.00 37.33 638 LEU A O 1
ATOM 748 N N . ARG A 1 99 ? -5.431 19.532 -50.665 1.00 31.21 639 ARG A N 1
ATOM 749 C CA . ARG A 1 99 ? -3.983 19.544 -50.582 1.00 29.05 639 ARG A CA 1
ATOM 750 C C . ARG A 1 99 ? -3.527 18.933 -49.259 1.00 27.83 639 ARG A C 1
ATOM 751 O O . ARG A 1 99 ? -4.142 19.155 -48.213 1.00 24.15 639 ARG A O 1
ATOM 759 N N . ALA A 1 100 ? -2.440 18.170 -49.306 1.00 27.91 640 ALA A N 1
ATOM 760 C CA . ALA A 1 100 ? -1.981 17.413 -48.155 1.00 28.45 640 ALA A CA 1
ATOM 761 C C . ALA A 1 100 ? -0.665 17.962 -47.617 1.00 29.60 640 ALA A C 1
ATOM 762 O O . ALA A 1 100 ? 0.203 18.400 -48.380 1.00 25.14 640 ALA A O 1
ATOM 764 N N . PHE A 1 101 ? -0.519 17.908 -46.291 1.00 25.00 641 PHE A N 1
ATOM 765 C CA . PHE A 1 101 ? 0.666 18.358 -45.573 1.00 24.64 641 PHE A CA 1
ATOM 766 C C . PHE A 1 101 ? 1.059 17.295 -44.554 1.00 25.47 641 PHE A C 1
ATOM 767 O O . PHE A 1 101 ? 0.198 16.745 -43.859 1.00 22.90 641 PHE A O 1
ATOM 775 N N . LYS A 1 102 ? 2.352 16.998 -44.468 1.00 21.21 642 LYS A N 1
ATOM 776 C CA . LYS A 1 102 ? 2.812 15.951 -43.555 1.00 24.00 642 LYS A CA 1
ATOM 777 C C . LYS A 1 102 ? 2.586 16.342 -42.091 1.00 23.38 642 LYS A C 1
ATOM 778 O O . LYS A 1 102 ? 2.952 17.444 -41.671 1.00 22.28 642 LYS A O 1
ATOM 784 N N . LEU A 1 103 ? 1.997 15.422 -41.319 1.00 21.28 643 LEU A N 1
ATOM 785 C CA . LEU A 1 103 ? 1.639 15.608 -39.909 1.00 24.39 643 LEU A CA 1
ATOM 786 C C . LEU A 1 103 ? 2.670 15.041 -38.950 1.00 25.26 643 LEU A C 1
ATOM 787 O O . LEU A 1 103 ? 2.776 15.503 -37.807 1.00 25.97 643 LEU A O 1
ATOM 792 N N . GLY A 1 104 ? 3.407 14.053 -39.393 1.00 25.58 644 GLY A N 1
ATOM 793 C CA . GLY A 1 104 ? 4.237 13.243 -38.532 1.00 25.60 644 GLY A CA 1
ATOM 794 C C . GLY A 1 104 ? 4.381 11.882 -39.180 1.00 25.73 644 GLY A C 1
ATOM 795 O O . GLY A 1 104 ? 4.013 11.681 -40.334 1.00 22.48 644 GLY A O 1
ATOM 796 N N . GLU A 1 105 ? 4.900 10.940 -38.416 1.00 23.99 645 GLU A N 1
ATOM 797 C CA . GLU A 1 105 ? 5.145 9.612 -38.950 1.00 25.63 645 GLU A CA 1
ATOM 798 C C . GLU A 1 105 ? 4.629 8.558 -37.999 1.00 22.60 645 GLU A C 1
ATOM 799 O O . GLU A 1 105 ? 4.762 8.686 -36.778 1.00 24.41 645 GLU A O 1
ATOM 805 N N . LEU A 1 106 ? 4.066 7.505 -38.573 1.00 21.64 646 LEU A N 1
ATOM 806 C CA . LEU A 1 106 ? 3.584 6.358 -37.822 1.00 23.11 646 LEU A CA 1
ATOM 807 C C . LEU A 1 106 ? 4.685 5.313 -37.713 1.00 26.19 646 LEU A C 1
ATOM 808 O O . LEU A 1 106 ? 5.382 5.035 -38.691 1.00 26.87 646 LEU A O 1
ATOM 813 N N . ALA A 1 107 ? 4.850 4.743 -36.520 1.00 20.20 647 ALA A N 1
ATOM 814 C CA . ALA A 1 107 ? 5.847 3.701 -36.296 1.00 22.30 647 ALA A CA 1
ATOM 815 C C . ALA A 1 107 ? 5.177 2.341 -36.446 1.00 25.30 647 ALA A C 1
ATOM 816 O O . ALA A 1 107 ? 4.264 2.019 -35.686 1.00 26.22 647 ALA A O 1
ATOM 818 N N . VAL A 1 108 ? 5.644 1.536 -37.401 1.00 23.73 648 VAL A N 1
ATOM 819 C CA . VAL A 1 108 ? 5.005 0.270 -37.752 1.00 21.68 648 VAL A CA 1
ATOM 820 C C . VAL A 1 108 ? 6.016 -0.858 -37.611 1.00 24.32 648 VAL A C 1
ATOM 821 O O . VAL A 1 108 ? 7.107 -0.789 -38.186 1.00 25.79 648 VAL A O 1
ATOM 825 N N . VAL A 1 109 ? 5.648 -1.902 -36.870 1.00 20.61 649 VAL A N 1
ATOM 826 C CA . VAL A 1 109 ? 6.507 -3.061 -36.651 1.00 22.39 649 VAL A CA 1
ATOM 827 C C . VAL A 1 109 ? 6.046 -4.201 -37.547 1.00 28.73 649 VAL A C 1
ATOM 828 O O . VAL A 1 109 ? 4.898 -4.659 -37.442 1.00 25.16 649 VAL A O 1
ATOM 832 N N . ASN A 1 110 ? 6.942 -4.682 -38.421 1.00 28.78 650 ASN A N 1
ATOM 833 C CA . ASN A 1 110 ? 6.657 -5.905 -39.182 1.00 30.00 650 ASN A CA 1
ATOM 834 C C . ASN A 1 110 ? 6.814 -7.110 -38.278 1.00 26.63 650 ASN A C 1
ATOM 835 O O . ASN A 1 110 ? 7.927 -7.388 -37.798 1.00 32.29 650 ASN A O 1
ATOM 840 N N . LEU A 1 111 ? 5.717 -7.824 -38.030 1.00 25.37 651 LEU A N 1
ATOM 841 C CA . LEU A 1 111 ? 5.744 -8.857 -36.988 1.00 24.19 651 LEU A CA 1
ATOM 842 C C . LEU A 1 111 ? 6.470 -10.120 -37.445 1.00 32.45 651 LEU A C 1
ATOM 843 O O . LEU A 1 111 ? 6.998 -10.849 -36.604 1.00 29.66 651 LEU A O 1
ATOM 848 N N . ALA A 1 112 ? 6.508 -10.394 -38.759 1.00 32.48 652 ALA A N 1
ATOM 849 C CA . ALA A 1 112 ? 7.221 -11.581 -39.240 1.00 35.93 652 ALA A CA 1
ATOM 850 C C . ALA A 1 112 ? 8.699 -11.533 -38.854 1.00 35.33 652 ALA A C 1
ATOM 851 O O . ALA A 1 112 ? 9.250 -12.514 -38.343 1.00 36.57 652 ALA A O 1
ATOM 853 N N . ASN A 1 113 ? 9.341 -10.377 -39.051 1.00 35.18 653 ASN A N 1
ATOM 854 C CA . ASN A 1 113 ? 10.765 -10.215 -38.775 1.00 38.08 653 ASN A CA 1
ATOM 855 C C . ASN A 1 113 ? 11.091 -9.991 -37.301 1.00 40.16 653 ASN A C 1
ATOM 856 O O . ASN A 1 113 ? 12.235 -10.225 -36.895 1.00 36.25 653 ASN A O 1
ATOM 861 N N . PHE A 1 114 ? 10.145 -9.516 -36.494 1.00 34.84 654 PHE A N 1
ATOM 862 C CA . PHE A 1 114 ? 10.471 -9.212 -35.105 1.00 31.80 654 PHE A CA 1
ATOM 863 C C . PHE A 1 114 ? 10.808 -10.484 -34.337 1.00 31.92 654 PHE A C 1
ATOM 864 O O . PHE A 1 114 ? 10.031 -11.443 -34.329 1.00 34.68 654 PHE A O 1
ATOM 872 N N . GLU A 1 115 ? 11.963 -10.470 -33.668 1.00 30.12 655 GLU A N 1
ATOM 873 C CA . GLU A 1 115 ? 12.458 -11.601 -32.882 1.00 36.06 655 GLU A CA 1
ATOM 874 C C . GLU A 1 115 ? 13.127 -11.035 -31.630 1.00 34.07 655 GLU A C 1
ATOM 875 O O . GLU A 1 115 ? 14.289 -10.617 -31.684 1.00 33.12 655 GLU A O 1
ATOM 881 N N . LEU A 1 116 ? 12.391 -11.027 -30.510 1.00 30.76 656 LEU A N 1
ATOM 882 C CA . LEU A 1 116 ? 12.855 -10.317 -29.317 1.00 30.85 656 LEU A CA 1
ATOM 883 C C . LEU A 1 116 ? 14.246 -10.773 -28.892 1.00 34.79 656 LEU A C 1
ATOM 884 O O . LEU A 1 116 ? 15.108 -9.948 -28.567 1.00 33.40 656 LEU A O 1
ATOM 889 N N . LYS A 1 117 ? 14.492 -12.078 -28.903 1.00 34.20 657 LYS A N 1
ATOM 890 C CA . LYS A 1 117 ? 15.752 -12.629 -28.426 1.00 33.82 657 LYS A CA 1
ATOM 891 C C . LYS A 1 117 ? 16.761 -12.905 -29.536 1.00 37.28 657 LYS A C 1
ATOM 892 O O . LYS A 1 117 ? 17.765 -13.575 -29.289 1.00 38.25 657 LYS A O 1
ATOM 898 N N . GLY A 1 118 ? 16.537 -12.390 -30.741 1.00 37.02 658 GLY A N 1
ATOM 899 C CA . GLY A 1 118 ? 17.422 -12.741 -31.842 1.00 37.23 658 GLY A CA 1
ATOM 900 C C . GLY A 1 118 ? 18.683 -11.916 -31.970 1.00 41.35 658 GLY A C 1
ATOM 901 O O . GLY A 1 118 ? 19.567 -12.298 -32.737 1.00 37.37 658 GLY A O 1
ATOM 902 N N . GLY A 1 119 ? 18.787 -10.776 -31.281 1.00 33.78 659 GLY A N 1
ATOM 903 C CA . GLY A 1 119 ? 20.009 -9.986 -31.243 1.00 34.48 659 GLY A CA 1
ATOM 904 C C . GLY A 1 119 ? 19.836 -8.547 -31.693 1.00 34.03 659 GLY A C 1
ATOM 905 O O . GLY A 1 119 ? 20.626 -7.683 -31.295 1.00 32.18 659 GLY A O 1
ATOM 906 N N . LYS A 1 120 ? 18.809 -8.270 -32.511 1.00 30.97 660 LYS A N 1
ATOM 907 C CA . LYS A 1 120 ? 18.616 -6.933 -33.063 1.00 31.04 660 LYS A CA 1
ATOM 908 C C . LYS A 1 120 ? 17.831 -5.997 -32.141 1.00 31.20 660 LYS A C 1
ATOM 909 O O . LYS A 1 120 ? 17.732 -4.799 -32.445 1.00 29.02 660 LYS A O 1
ATOM 915 N N . TRP A 1 121 ? 17.271 -6.504 -31.045 1.00 27.19 661 TRP A N 1
ATOM 916 C CA . TRP A 1 121 ? 16.435 -5.733 -30.120 1.00 28.86 661 TRP A CA 1
ATOM 917 C C . TRP A 1 121 ? 16.942 -5.890 -28.689 1.00 26.16 661 TRP A C 1
ATOM 918 O O . TRP A 1 121 ? 16.190 -6.203 -27.756 1.00 23.71 661 TRP A O 1
ATOM 929 N N . ALA A 1 122 ? 18.249 -5.640 -28.498 1.00 26.55 662 ALA A N 1
ATOM 930 C CA . ALA A 1 122 ? 18.870 -5.881 -27.194 1.00 25.38 662 ALA A CA 1
ATOM 931 C C . ALA A 1 122 ? 18.209 -5.068 -26.094 1.00 22.55 662 ALA A C 1
ATOM 932 O O . ALA A 1 122 ? 17.952 -5.587 -25.002 1.00 24.05 662 ALA A O 1
ATOM 934 N N . ASN A 1 123 ? 17.947 -3.782 -26.340 1.00 22.11 663 ASN A N 1
ATOM 935 C CA . ASN A 1 123 ? 17.400 -2.961 -25.265 1.00 24.61 663 ASN A CA 1
ATOM 936 C C . ASN A 1 123 ? 16.043 -3.494 -24.802 1.00 20.89 663 ASN A C 1
ATOM 937 O O . ASN A 1 123 ? 15.789 -3.611 -23.597 1.00 23.11 663 ASN A O 1
ATOM 942 N N . LEU A 1 124 ? 15.161 -3.825 -25.748 1.00 20.53 664 LEU A N 1
ATOM 943 C CA . LEU A 1 124 ? 13.843 -4.356 -25.393 1.00 20.21 664 LEU A CA 1
ATOM 944 C C . LEU A 1 124 ? 13.950 -5.731 -24.738 1.00 23.03 664 LEU A C 1
ATOM 945 O O . LEU A 1 124 ? 13.226 -6.027 -23.778 1.00 20.44 664 LEU A O 1
ATOM 950 N N . ARG A 1 125 ? 14.846 -6.585 -25.245 1.00 24.45 665 ARG A N 1
ATOM 951 C CA . ARG A 1 125 ? 15.062 -7.897 -24.635 1.00 23.84 665 ARG A CA 1
ATOM 952 C C . ARG A 1 125 ? 15.508 -7.759 -23.188 1.00 25.15 665 ARG A C 1
ATOM 953 O O . ARG A 1 125 ? 14.994 -8.448 -22.296 1.00 23.30 665 ARG A O 1
ATOM 961 N N . GLN A 1 126 ? 16.472 -6.869 -22.933 1.00 22.77 666 GLN A N 1
ATOM 962 C CA . GLN A 1 126 ? 16.919 -6.641 -21.562 1.00 24.27 666 GLN A CA 1
ATOM 963 C C . GLN A 1 126 ? 15.793 -6.088 -20.700 1.00 23.43 666 GLN A C 1
ATOM 964 O O . GLN A 1 126 ? 15.600 -6.520 -19.557 1.00 22.84 666 GLN A O 1
ATOM 970 N N . THR A 1 127 ? 15.039 -5.123 -21.223 1.00 22.34 667 THR A N 1
ATOM 971 C CA . THR A 1 127 ? 13.987 -4.523 -20.414 1.00 25.42 667 THR A CA 1
ATOM 972 C C . THR A 1 127 ? 12.897 -5.542 -20.093 1.00 23.01 667 THR A C 1
ATOM 973 O O . THR A 1 127 ? 12.383 -5.572 -18.967 1.00 20.61 667 THR A O 1
ATOM 977 N N . ALA A 1 128 ? 12.578 -6.420 -21.052 1.00 22.86 668 ALA A N 1
ATOM 978 C CA . ALA A 1 128 ? 11.566 -7.449 -20.822 1.00 23.18 668 ALA A CA 1
ATOM 979 C C . ALA A 1 128 ? 12.011 -8.443 -19.754 1.00 28.67 668 ALA A C 1
ATOM 980 O O . ALA A 1 128 ? 11.195 -8.882 -18.930 1.00 24.30 668 ALA A O 1
ATOM 982 N N . SER A 1 129 ? 13.302 -8.816 -19.760 1.00 26.04 669 SER A N 1
ATOM 983 C CA . SER A 1 129 ? 13.857 -9.658 -18.698 1.00 26.80 669 SER A CA 1
ATOM 984 C C . SER A 1 129 ? 13.641 -9.036 -17.328 1.00 25.91 669 SER A C 1
ATOM 985 O O . SER A 1 129 ? 13.179 -9.701 -16.395 1.00 26.64 669 SER A O 1
ATOM 988 N N . ARG A 1 130 ? 14.013 -7.764 -17.173 1.00 26.21 670 ARG A N 1
ATOM 989 C CA . ARG A 1 130 ? 13.839 -7.114 -15.880 1.00 28.70 670 ARG A CA 1
ATOM 990 C C . ARG A 1 130 ? 12.362 -7.070 -15.477 1.00 29.57 670 ARG A C 1
ATOM 991 O O . ARG A 1 130 ? 12.025 -7.260 -14.302 1.00 27.95 670 ARG A O 1
ATOM 999 N N . ALA A 1 131 ? 11.465 -6.841 -16.441 1.00 27.05 671 ALA A N 1
ATOM 1000 C CA . ALA A 1 131 ? 10.034 -6.815 -16.134 1.00 27.11 671 ALA A CA 1
ATOM 1001 C C . ALA A 1 131 ? 9.571 -8.143 -15.543 1.00 23.86 671 ALA A C 1
ATOM 1002 O O . ALA A 1 131 ? 8.877 -8.176 -14.519 1.00 25.65 671 ALA A O 1
ATOM 1004 N N . VAL A 1 132 ? 9.953 -9.252 -16.173 1.00 26.30 672 VAL A N 1
ATOM 1005 C CA . VAL A 1 132 ? 9.591 -10.569 -15.655 1.00 27.16 672 VAL A CA 1
ATOM 1006 C C . VAL A 1 132 ? 10.139 -10.754 -14.244 1.00 31.79 672 VAL A C 1
ATOM 1007 O O . VAL A 1 132 ? 9.425 -11.193 -13.331 1.00 30.46 672 VAL A O 1
ATOM 1011 N N . ARG A 1 133 ? 11.415 -10.404 -14.045 1.00 32.74 673 ARG A N 1
ATOM 1012 C CA . ARG A 1 133 ? 12.037 -10.516 -12.727 1.00 34.88 673 ARG A CA 1
ATOM 1013 C C . ARG A 1 133 ? 11.334 -9.643 -11.697 1.00 35.66 673 ARG A C 1
ATOM 1014 O O . ARG A 1 133 ? 11.228 -10.018 -10.524 1.00 39.20 673 ARG A O 1
ATOM 1022 N N . ASP A 1 134 ? 10.846 -8.474 -12.109 1.00 32.69 674 ASP A N 1
ATOM 1023 C CA . ASP A 1 134 ? 10.084 -7.626 -11.196 1.00 35.12 674 ASP A CA 1
ATOM 1024 C C . ASP A 1 134 ? 8.695 -8.174 -10.892 1.00 34.59 674 ASP A C 1
ATOM 1025 O O . ASP A 1 134 ? 7.956 -7.531 -10.137 1.00 40.35 674 ASP A O 1
ATOM 1030 N N . GLY A 1 135 ? 8.314 -9.311 -11.469 1.00 31.57 675 GLY A N 1
ATOM 1031 C CA . GLY A 1 135 ? 7.032 -9.927 -11.170 1.00 32.26 675 GLY A CA 1
ATOM 1032 C C . GLY A 1 135 ? 5.868 -9.534 -12.057 1.00 31.96 675 GLY A C 1
ATOM 1033 O O . GLY A 1 135 ? 4.716 -9.748 -11.665 1.00 31.41 675 GLY A O 1
ATOM 1034 N N . LEU A 1 136 ? 6.119 -8.974 -13.241 1.00 28.81 676 LEU A N 1
ATOM 1035 C CA . LEU A 1 136 ? 5.042 -8.559 -14.130 1.00 29.24 676 LEU A CA 1
ATOM 1036 C C . LEU A 1 136 ? 4.588 -9.733 -14.984 1.00 27.45 676 LEU A C 1
ATOM 1037 O O . LEU A 1 136 ? 5.414 -10.469 -15.528 1.00 27.95 676 LEU A O 1
ATOM 1042 N N . GLU A 1 137 ? 3.270 -9.905 -15.088 1.00 28.57 677 GLU A N 1
ATOM 1043 C CA . GLU A 1 137 ? 2.660 -10.932 -15.923 1.00 32.36 677 GLU A CA 1
ATOM 1044 C C . GLU A 1 137 ? 1.645 -10.281 -16.845 1.00 24.97 677 GLU A C 1
ATOM 1045 O O . GLU A 1 137 ? 0.977 -9.317 -16.462 1.00 25.37 677 GLU A O 1
ATOM 1051 N N . PHE A 1 138 ? 1.532 -10.825 -18.051 1.00 24.39 678 PHE A N 1
ATOM 1052 C CA . PHE A 1 138 ? 0.699 -10.273 -19.104 1.00 25.09 678 PHE A CA 1
ATOM 1053 C C . PHE A 1 138 ? -0.460 -11.211 -19.399 1.00 27.71 678 PHE A C 1
ATOM 1054 O O . PHE A 1 138 ? -0.314 -12.434 -19.336 1.00 25.49 678 PHE A O 1
ATOM 1062 N N . ALA A 1 139 ? -1.611 -10.631 -19.725 1.00 24.14 679 ALA A N 1
ATOM 1063 C CA . ALA A 1 139 ? -2.747 -11.406 -20.194 1.00 20.93 679 ALA A CA 1
ATOM 1064 C C . ALA A 1 139 ? -3.562 -10.548 -21.156 1.00 23.96 679 ALA A C 1
ATOM 1065 O O . ALA A 1 139 ? -3.539 -9.310 -21.086 1.00 19.62 679 ALA A O 1
ATOM 1067 N N . VAL A 1 140 ? -4.268 -11.214 -22.066 1.00 23.13 680 VAL A N 1
ATOM 1068 C CA . VAL A 1 140 ? -5.280 -10.572 -22.900 1.00 19.23 680 VAL A CA 1
ATOM 1069 C C . VAL A 1 140 ? -6.639 -10.934 -22.315 1.00 23.79 680 VAL A C 1
ATOM 1070 O O . VAL A 1 140 ? -6.881 -12.100 -21.973 1.00 20.51 680 VAL A O 1
ATOM 1074 N N . ILE A 1 141 ? -7.506 -9.937 -22.145 1.00 21.18 681 ILE A N 1
ATOM 1075 C CA . ILE A 1 141 ? -8.837 -10.140 -21.582 1.00 17.30 681 ILE A CA 1
ATOM 1076 C C . ILE A 1 141 ? -9.850 -9.800 -22.672 1.00 22.30 681 ILE A C 1
ATOM 1077 O O . ILE A 1 141 ? -9.812 -8.698 -23.246 1.00 18.29 681 ILE A O 1
ATOM 1082 N N . GLU A 1 142 ? -10.745 -10.740 -22.964 1.00 20.91 682 GLU A N 1
ATOM 1083 C CA . GLU A 1 142 ? -11.751 -10.545 -23.999 1.00 21.20 682 GLU A CA 1
ATOM 1084 C C . GLU A 1 142 ? -12.917 -9.703 -23.469 1.00 16.79 682 GLU A C 1
ATOM 1085 O O . GLU A 1 142 ? -13.144 -9.644 -22.265 1.00 18.81 682 GLU A O 1
ATOM 1091 N N . PRO A 1 143 ? -13.663 -9.027 -24.364 1.00 19.26 683 PRO A N 1
ATOM 1092 C CA . PRO A 1 143 ? -14.736 -8.109 -23.931 1.00 17.38 683 PRO A CA 1
ATOM 1093 C C . PRO A 1 143 ? -15.626 -8.577 -22.791 1.00 18.61 683 PRO A C 1
ATOM 1094 O O . PRO A 1 143 ? -15.757 -7.857 -21.803 1.00 17.36 683 PRO A O 1
ATOM 1098 N N . GLN A 1 144 ? -16.254 -9.755 -22.898 1.00 20.93 684 GLN A N 1
ATOM 1099 C CA . GLN A 1 144 ? -17.201 -10.172 -21.864 1.00 20.42 684 GLN A CA 1
ATOM 1100 C C . GLN A 1 144 ? -16.538 -10.394 -20.518 1.00 19.46 684 GLN A C 1
ATOM 1101 O O . GLN A 1 144 ? -17.235 -10.453 -19.495 1.00 20.03 684 GLN A O 1
ATOM 1107 N N . ASP A 1 145 ? -15.217 -10.550 -20.492 1.00 19.59 685 ASP A N 1
ATOM 1108 C CA . ASP A 1 145 ? -14.483 -10.721 -19.246 1.00 22.78 685 ASP A CA 1
ATOM 1109 C C . ASP A 1 145 ? -13.909 -9.420 -18.712 1.00 20.10 685 ASP A C 1
ATOM 1110 O O . ASP A 1 145 ? -13.285 -9.422 -17.648 1.00 17.57 685 ASP A O 1
ATOM 1115 N N . ILE A 1 146 ? -14.125 -8.315 -19.406 1.00 18.98 686 ILE A N 1
ATOM 1116 C CA . ILE A 1 146 ? -13.623 -7.018 -18.957 1.00 17.10 686 ILE A CA 1
ATOM 1117 C C . ILE A 1 146 ? -14.459 -6.452 -17.808 1.00 19.66 686 ILE A C 1
ATOM 1118 O O . ILE A 1 146 ? -13.886 -5.828 -16.899 1.00 17.44 686 ILE A O 1
ATOM 1123 N N . PRO A 1 147 ? -15.799 -6.621 -17.775 1.00 19.85 687 PRO A N 1
ATOM 1124 C CA . PRO A 1 147 ? -16.551 -6.051 -16.640 1.00 17.25 687 PRO A CA 1
ATOM 1125 C C . PRO A 1 147 ? -16.025 -6.485 -15.286 1.00 20.27 687 PRO A C 1
ATOM 1126 O O . PRO A 1 147 ? -15.935 -5.663 -14.370 1.00 19.65 687 PRO A O 1
ATOM 1130 N N . ASP A 1 148 ? -15.633 -7.750 -15.150 1.00 19.29 688 ASP A N 1
ATOM 1131 C CA . ASP A 1 148 ? -15.163 -8.257 -13.866 1.00 21.01 688 ASP A CA 1
ATOM 1132 C C . ASP A 1 148 ? -13.904 -7.539 -13.374 1.00 24.81 688 ASP A C 1
ATOM 1133 O O . ASP A 1 148 ? -13.664 -7.488 -12.161 1.00 24.35 688 ASP A O 1
ATOM 1138 N N . VAL A 1 149 ? -13.112 -6.955 -14.273 1.00 21.57 689 VAL A N 1
ATOM 1139 C CA . VAL A 1 149 ? -11.914 -6.219 -13.882 1.00 20.12 689 VAL A CA 1
ATOM 1140 C C . VAL A 1 149 ? -12.054 -4.718 -14.124 1.00 21.31 689 VAL A C 1
ATOM 1141 O O . VAL A 1 149 ? -11.062 -3.978 -14.005 1.00 19.16 689 VAL A O 1
ATOM 1145 N N . LEU A 1 150 ? -13.258 -4.245 -14.452 1.00 19.15 690 LEU A N 1
ATOM 1146 C CA . LEU A 1 150 ? -13.435 -2.842 -14.816 1.00 20.26 690 LEU A CA 1
ATOM 1147 C C . LEU A 1 150 ? -13.059 -1.913 -13.676 1.00 21.31 690 LEU A C 1
ATOM 1148 O O . LEU A 1 150 ? -12.561 -0.806 -13.919 1.00 20.92 690 LEU A O 1
ATOM 1153 N N . ASP A 1 151 ? -13.284 -2.341 -12.428 1.00 19.55 691 ASP A N 1
ATOM 1154 C CA . ASP A 1 151 ? -12.862 -1.542 -11.288 1.00 19.02 691 ASP A CA 1
ATOM 1155 C C . ASP A 1 151 ? -11.347 -1.386 -11.262 1.00 23.51 691 ASP A C 1
ATOM 1156 O O . ASP A 1 151 ? -10.836 -0.300 -10.962 1.00 19.78 691 ASP A O 1
ATOM 1161 N N . GLN A 1 152 ? -10.612 -2.458 -11.584 1.00 18.88 692 GLN A N 1
ATOM 1162 C CA . GLN A 1 152 ? -9.155 -2.385 -11.600 1.00 21.07 692 GLN A CA 1
ATOM 1163 C C . GLN A 1 152 ? -8.657 -1.529 -12.758 1.00 22.08 692 GLN A C 1
ATOM 1164 O O . GLN A 1 152 ? -7.733 -0.725 -12.585 1.00 20.29 692 GLN A O 1
ATOM 1170 N N . LEU A 1 153 ? -9.248 -1.686 -13.951 1.00 18.75 693 LEU A N 1
ATOM 1171 C CA . LEU A 1 153 ? -8.889 -0.811 -15.067 1.00 16.00 693 LEU A CA 1
ATOM 1172 C C . LEU A 1 153 ? -9.140 0.658 -14.728 1.00 18.77 693 LEU A C 1
ATOM 1173 O O . LEU A 1 153 ? -8.325 1.534 -15.063 1.00 15.25 693 LEU A O 1
ATOM 1178 N N . ALA A 1 154 ? -10.269 0.948 -14.071 1.00 15.11 694 ALA A N 1
ATOM 1179 C CA . ALA A 1 154 ? -10.581 2.323 -13.703 1.00 17.67 694 ALA A CA 1
ATOM 1180 C C . ALA A 1 154 ? -9.565 2.858 -12.710 1.00 18.87 694 ALA A C 1
ATOM 1181 O O . ALA A 1 154 ? -9.175 4.026 -12.785 1.00 17.20 694 ALA A O 1
ATOM 1183 N N . HIS A 1 155 ? -9.130 2.018 -11.769 1.00 21.90 695 HIS A N 1
ATOM 1184 C CA . HIS A 1 155 ? -8.085 2.432 -10.835 1.00 20.65 695 HIS A CA 1
ATOM 1185 C C . HIS A 1 155 ? -6.828 2.829 -11.591 1.00 20.53 695 HIS A C 1
ATOM 1186 O O . HIS A 1 155 ? -6.258 3.903 -11.356 1.00 17.66 695 HIS A O 1
ATOM 1193 N N . VAL A 1 156 ? -6.384 1.964 -12.509 1.00 17.78 696 VAL A N 1
ATOM 1194 C CA . VAL A 1 156 ? -5.212 2.267 -13.322 1.00 17.34 696 VAL A CA 1
ATOM 1195 C C . VAL A 1 156 ? -5.420 3.559 -14.103 1.00 17.31 696 VAL A C 1
ATOM 1196 O O . VAL A 1 156 ? -4.544 4.431 -14.126 1.00 16.48 696 VAL A O 1
ATOM 1200 N N . SER A 1 157 ? -6.589 3.709 -14.740 1.00 13.92 697 SER A N 1
ATOM 1201 C CA . SER A 1 157 ? -6.839 4.880 -15.584 1.00 14.38 697 SER A CA 1
ATOM 1202 C C . SER A 1 157 ? -6.887 6.158 -14.748 1.00 17.79 697 SER A C 1
ATOM 1203 O O . SER A 1 157 ? -6.276 7.168 -15.111 1.00 14.90 697 SER A O 1
ATOM 1206 N N . ASP A 1 158 ? -7.604 6.125 -13.619 1.00 17.61 698 ASP A N 1
ATOM 1207 C CA . ASP A 1 158 ? -7.755 7.331 -12.801 1.00 21.15 698 ASP A CA 1
ATOM 1208 C C . ASP A 1 158 ? -6.414 7.793 -12.239 1.00 17.42 698 ASP A C 1
ATOM 1209 O O . ASP A 1 158 ? -6.106 8.992 -12.249 1.00 18.14 698 ASP A O 1
ATOM 1214 N N . THR A 1 159 ? -5.607 6.859 -11.727 1.00 19.55 699 THR A N 1
ATOM 1215 C CA . THR A 1 159 ? -4.325 7.255 -11.145 1.00 22.85 699 THR A CA 1
ATOM 1216 C C . THR A 1 159 ? -3.340 7.689 -12.218 1.00 23.83 699 THR A C 1
ATOM 1217 O O . THR A 1 159 ? -2.521 8.586 -11.978 1.00 24.00 699 THR A O 1
ATOM 1221 N N . TRP A 1 160 ? -3.406 7.076 -13.403 1.00 20.31 700 TRP A N 1
ATOM 1222 C CA . TRP A 1 160 ? -2.593 7.537 -14.526 1.00 19.58 700 TRP A CA 1
ATOM 1223 C C . TRP A 1 160 ? -2.904 8.992 -14.858 1.00 18.23 700 TRP A C 1
ATOM 1224 O O . TRP A 1 160 ? -1.993 9.829 -14.949 1.00 22.12 700 TRP A O 1
ATOM 1235 N N . LEU A 1 161 ? -4.191 9.323 -15.018 1.00 15.65 701 LEU A N 1
ATOM 1236 C CA . LEU A 1 161 ? -4.563 10.706 -15.334 1.00 16.70 701 LEU A CA 1
ATOM 1237 C C . LEU A 1 161 ? -4.113 11.657 -14.235 1.00 21.50 701 LEU A C 1
ATOM 1238 O O . LEU A 1 161 ? -3.611 12.755 -14.519 1.00 23.03 701 LEU A O 1
ATOM 1243 N N . ALA A 1 162 ? -4.319 11.265 -12.975 1.00 21.06 702 ALA A N 1
ATOM 1244 C CA . ALA A 1 162 ? -3.927 12.126 -11.862 1.00 24.36 702 ALA A CA 1
ATOM 1245 C C . ALA A 1 162 ? -2.418 12.295 -11.814 1.00 24.53 702 ALA A C 1
ATOM 1246 O O . ALA A 1 162 ? -1.917 13.405 -11.616 1.00 29.33 702 ALA A O 1
ATOM 1248 N N . ASP A 1 163 ? -1.681 11.194 -11.985 1.00 25.34 703 ASP A N 1
ATOM 1249 C CA . ASP A 1 163 ? -0.225 11.250 -11.968 1.00 30.71 703 ASP A CA 1
ATOM 1250 C C . ASP A 1 163 ? 0.309 12.220 -13.008 1.00 29.88 703 ASP A C 1
ATOM 1251 O O . ASP A 1 163 ? 1.296 12.924 -12.760 1.00 29.17 703 ASP A O 1
ATOM 1256 N N . HIS A 1 164 ? -0.317 12.266 -14.183 1.00 22.92 704 HIS A N 1
ATOM 1257 C CA . HIS A 1 164 ? 0.164 13.089 -15.278 1.00 23.43 704 HIS A CA 1
ATOM 1258 C C . HIS A 1 164 ? -0.582 14.406 -15.390 1.00 27.72 704 HIS A C 1
ATOM 1259 O O . HIS A 1 164 ? -0.332 15.156 -16.334 1.00 29.39 704 HIS A O 1
ATOM 1266 N N . ASN A 1 165 ? -1.465 14.716 -14.434 1.00 24.91 705 ASN A N 1
ATOM 1267 C CA . ASN A 1 165 ? -2.266 15.943 -14.470 1.00 29.15 705 ASN A CA 1
ATOM 1268 C C . ASN A 1 165 ? -2.978 16.090 -15.812 1.00 28.80 705 ASN A C 1
ATOM 1269 O O . ASN A 1 165 ? -3.078 17.185 -16.378 1.00 27.95 705 ASN A O 1
ATOM 1274 N N . ALA A 1 166 ? -3.478 14.973 -16.324 1.00 31.02 706 ALA A N 1
ATOM 1275 C CA . ALA A 1 166 ? -4.009 14.886 -17.676 1.00 29.07 706 ALA A CA 1
ATOM 1276 C C . ALA A 1 166 ? -5.529 14.809 -17.649 1.00 27.42 706 ALA A C 1
ATOM 1277 O O . ALA A 1 166 ? -6.124 14.281 -16.705 1.00 26.47 706 ALA A O 1
ATOM 1279 N N . LYS A 1 167 ? -6.151 15.344 -18.703 1.00 23.25 707 LYS A N 1
ATOM 1280 C CA . LYS A 1 167 ? -7.589 15.283 -18.905 1.00 24.62 707 LYS A CA 1
ATOM 1281 C C . LYS A 1 167 ? -7.882 14.414 -20.128 1.00 20.21 707 LYS A C 1
ATOM 1282 O O . LYS A 1 167 ? -7.038 14.280 -21.017 1.00 18.63 707 LYS A O 1
ATOM 1288 N N . GLU A 1 168 ? -9.073 13.808 -20.164 1.00 17.29 708 GLU A N 1
ATOM 1289 C CA . GLU A 1 168 ? -9.419 12.941 -21.291 1.00 18.41 708 GLU A CA 1
ATOM 1290 C C . GLU A 1 168 ? -9.486 13.741 -22.582 1.00 18.55 708 GLU A C 1
ATOM 1291 O O . GLU A 1 168 ? -9.972 14.873 -22.603 1.00 16.43 708 GLU A O 1
ATOM 1297 N N . LYS A 1 169 ? -9.020 13.136 -23.672 1.00 18.50 709 LYS A N 1
ATOM 1298 C CA . LYS A 1 169 ? -9.141 13.718 -25.002 1.00 16.86 709 LYS A CA 1
ATOM 1299 C C . LYS A 1 169 ? -10.301 13.059 -25.755 1.00 20.14 709 LYS A C 1
ATOM 1300 O O . LYS A 1 169 ? -11.031 12.234 -25.215 1.00 16.65 709 LYS A O 1
ATOM 1306 N N . SER A 1 170 ? -10.481 13.432 -27.022 1.00 16.08 710 SER A N 1
ATOM 1307 C CA . SER A 1 170 ? -11.546 12.828 -27.803 1.00 19.72 710 SER A CA 1
ATOM 1308 C C . SER A 1 170 ? -11.134 12.800 -29.268 1.00 19.98 710 SER A C 1
ATOM 1309 O O . SER A 1 170 ? -9.994 13.133 -29.621 1.00 14.34 710 SER A O 1
ATOM 1312 N N . PHE A 1 171 ? -12.075 12.362 -30.113 1.00 12.70 711 PHE A N 1
ATOM 1313 C CA . PHE A 1 171 ? -11.924 12.316 -31.565 1.00 16.72 711 PHE A CA 1
ATOM 1314 C C . PHE A 1 171 ? -10.891 11.283 -32.001 1.00 17.14 711 PHE A C 1
ATOM 1315 O O . PHE A 1 171 ? -11.242 10.133 -32.312 1.00 15.54 711 PHE A O 1
ATOM 1323 N N . SER A 1 172 ? -9.614 11.664 -32.019 1.00 14.20 712 SER A N 1
ATOM 1324 C CA . SER A 1 172 ? -8.570 10.746 -32.454 1.00 12.41 712 SER A CA 1
ATOM 1325 C C . SER A 1 172 ? -8.033 9.880 -31.331 1.00 15.97 712 SER A C 1
ATOM 1326 O O . SER A 1 172 ? -7.267 8.955 -31.593 1.00 15.27 712 SER A O 1
ATOM 1329 N N . LEU A 1 173 ? -8.371 10.182 -30.089 1.00 14.51 713 LEU A N 1
ATOM 1330 C CA . LEU A 1 173 ? -7.886 9.433 -28.946 1.00 13.77 713 LEU A CA 1
ATOM 1331 C C . LEU A 1 173 ? -9.094 8.953 -28.167 1.00 16.53 713 LEU A C 1
ATOM 1332 O O . LEU A 1 173 ? -10.060 9.702 -27.991 1.00 14.45 713 LEU A O 1
ATOM 1337 N N . GLY A 1 174 ? -9.058 7.707 -27.717 1.00 12.84 714 GLY A N 1
ATOM 1338 C CA . GLY A 1 174 ? -10.148 7.232 -26.901 1.00 14.80 714 GLY A CA 1
ATOM 1339 C C . GLY A 1 174 ? -10.001 7.689 -25.461 1.00 15.28 714 GLY A C 1
ATOM 1340 O O . GLY A 1 174 ? -8.968 8.225 -25.055 1.00 15.33 714 GLY A O 1
ATOM 1341 N N . ALA A 1 175 ? -11.055 7.462 -24.687 1.00 13.84 715 ALA A N 1
ATOM 1342 C CA . ALA A 1 175 ? -11.126 7.873 -23.289 1.00 17.15 715 ALA A CA 1
ATOM 1343 C C . ALA A 1 175 ? -11.662 6.702 -22.474 1.00 17.98 715 ALA A C 1
ATOM 1344 O O . ALA A 1 175 ? -12.182 5.731 -23.032 1.00 15.87 715 ALA A O 1
ATOM 1346 N N . PHE A 1 176 ? -11.509 6.759 -21.139 1.00 15.58 716 PHE A N 1
ATOM 1347 C CA . PHE A 1 176 ? -12.035 5.682 -20.291 1.00 17.21 716 PHE A CA 1
ATOM 1348 C C . PHE A 1 176 ? -13.549 5.837 -20.157 1.00 21.04 716 PHE A C 1
ATOM 1349 O O . PHE A 1 176 ? -14.080 6.324 -19.156 1.00 22.38 716 PHE A O 1
ATOM 1357 N N . ASP A 1 177 ? -14.256 5.403 -21.201 1.00 18.88 717 ASP A N 1
ATOM 1358 C CA . ASP A 1 177 ? -15.709 5.289 -21.203 1.00 18.94 717 ASP A CA 1
ATOM 1359 C C . ASP A 1 177 ? -16.072 3.811 -21.145 1.00 17.73 717 ASP A C 1
ATOM 1360 O O . ASP A 1 177 ? -15.654 3.055 -22.034 1.00 16.42 717 ASP A O 1
ATOM 1365 N N . PRO A 1 178 ? -16.835 3.363 -20.136 1.00 20.51 718 PRO A N 1
ATOM 1366 C CA . PRO A 1 178 ? -17.057 1.915 -19.955 1.00 17.35 718 PRO A CA 1
ATOM 1367 C C . PRO A 1 178 ? -17.536 1.169 -21.194 1.00 18.96 718 PRO A C 1
ATOM 1368 O O . PRO A 1 178 ? -17.047 0.061 -21.453 1.00 17.31 718 PRO A O 1
ATOM 1372 N N . ASP A 1 179 ? -18.483 1.715 -21.956 1.00 15.58 719 ASP A N 1
ATOM 1373 C CA . ASP A 1 179 ? -18.935 0.989 -23.143 1.00 18.66 719 ASP A CA 1
ATOM 1374 C C . ASP A 1 179 ? -17.788 0.790 -24.127 1.00 18.42 719 ASP A C 1
ATOM 1375 O O . ASP A 1 179 ? -17.629 -0.293 -24.700 1.00 18.01 719 ASP A O 1
ATOM 1380 N N . TYR A 1 180 ? -16.995 1.838 -24.348 1.00 15.20 720 TYR A N 1
ATOM 1381 C CA . TYR A 1 180 ? -15.860 1.732 -25.258 1.00 14.24 720 TYR A CA 1
ATOM 1382 C C . TYR A 1 180 ? -14.802 0.779 -24.713 1.00 14.14 720 TYR A C 1
ATOM 1383 O O . TYR A 1 180 ? -14.258 -0.042 -25.456 1.00 15.85 720 TYR A O 1
ATOM 1392 N N . VAL A 1 181 ? -14.501 0.877 -23.419 1.00 14.10 721 VAL A N 1
ATOM 1393 C CA . VAL A 1 181 ? -13.459 0.048 -22.818 1.00 13.00 721 VAL A CA 1
ATOM 1394 C C . VAL A 1 181 ? -13.835 -1.429 -22.895 1.00 17.93 721 VAL A C 1
ATOM 1395 O O . VAL A 1 181 ? -12.974 -2.294 -23.084 1.00 16.49 721 VAL A O 1
ATOM 1399 N N . CYS A 1 182 ? -15.122 -1.745 -22.761 1.00 15.46 722 CYS A N 1
ATOM 1400 C CA . CYS A 1 182 ? -15.531 -3.147 -22.799 1.00 15.41 722 CYS A CA 1
ATOM 1401 C C . CYS A 1 182 ? -15.717 -3.692 -24.209 1.00 16.97 722 CYS A C 1
ATOM 1402 O O . CYS A 1 182 ? -15.972 -4.896 -24.355 1.00 20.87 722 CYS A O 1
ATOM 1405 N N . SER A 1 183 ? -15.598 -2.867 -25.242 1.00 14.90 723 SER A N 1
ATOM 1406 C CA . SER A 1 183 ? -15.922 -3.301 -26.597 1.00 19.14 723 SER A CA 1
ATOM 1407 C C . SER A 1 183 ? -14.772 -4.000 -27.323 1.00 22.14 723 SER A C 1
ATOM 1408 O O . SER A 1 183 ? -14.999 -4.590 -28.382 1.00 18.93 723 SER A O 1
ATOM 1411 N N . GLN A 1 184 ? -13.547 -3.928 -26.817 1.00 20.31 724 GLN A N 1
ATOM 1412 C CA . GLN A 1 184 ? -12.406 -4.533 -27.486 1.00 16.95 724 GLN A CA 1
ATOM 1413 C C . GLN A 1 184 ? -11.549 -5.228 -26.443 1.00 16.86 724 GLN A C 1
ATOM 1414 O O . GLN A 1 184 ? -11.563 -4.845 -25.269 1.00 17.38 724 GLN A O 1
ATOM 1420 N N . PRO A 1 185 ? -10.772 -6.237 -26.843 1.00 17.02 725 PRO A N 1
ATOM 1421 C CA . PRO A 1 185 ? -9.886 -6.897 -25.880 1.00 17.84 725 PRO A CA 1
ATOM 1422 C C . PRO A 1 185 ? -8.896 -5.899 -25.294 1.00 17.24 725 PRO A C 1
ATOM 1423 O O . PRO A 1 185 ? -8.559 -4.899 -25.925 1.00 15.59 725 PRO A O 1
ATOM 1427 N N . VAL A 1 186 ? -8.443 -6.176 -24.072 1.00 18.91 726 VAL A N 1
ATOM 1428 C CA . VAL A 1 186 ? -7.396 -5.383 -23.436 1.00 17.02 726 VAL A CA 1
ATOM 1429 C C . VAL A 1 186 ? -6.227 -6.297 -23.108 1.00 19.95 726 VAL A C 1
ATOM 1430 O O . VAL A 1 186 ? -6.410 -7.463 -22.746 1.00 21.19 726 VAL A O 1
ATOM 1434 N N . GLY A 1 187 ? -5.017 -5.755 -23.223 1.00 17.05 727 GLY A N 1
ATOM 1435 C CA . GLY A 1 187 ? -3.829 -6.395 -22.678 1.00 17.60 727 GLY A CA 1
ATOM 1436 C C . GLY A 1 187 ? -3.509 -5.739 -21.347 1.00 17.96 727 GLY A C 1
ATOM 1437 O O . GLY A 1 187 ? -3.516 -4.512 -21.236 1.00 18.09 727 GLY A O 1
ATOM 1438 N N . VAL A 1 188 ? -3.265 -6.559 -20.336 1.00 15.71 728 VAL A N 1
ATOM 1439 C CA . VAL A 1 188 ? -3.037 -6.029 -19.000 1.00 16.72 728 VAL A CA 1
ATOM 1440 C C . VAL A 1 188 ? -1.708 -6.541 -18.464 1.00 18.78 728 VAL A C 1
ATOM 1441 O O . VAL A 1 188 ? -1.248 -7.627 -18.822 1.00 19.78 728 VAL A O 1
ATOM 1445 N N . LEU A 1 189 ? -1.087 -5.746 -17.603 1.00 19.73 729 LEU A N 1
ATOM 1446 C CA . LEU A 1 189 ? 0.011 -6.213 -16.768 1.00 20.12 729 LEU A CA 1
ATOM 1447 C C . LEU A 1 189 ? -0.485 -6.356 -15.341 1.00 18.48 729 LEU A C 1
ATOM 1448 O O . LEU A 1 189 ? -1.220 -5.502 -14.838 1.00 18.72 729 LEU A O 1
ATOM 1453 N N . LYS A 1 190 ? -0.083 -7.442 -14.694 1.00 21.24 730 LYS A N 1
ATOM 1454 C CA . LYS A 1 190 ? -0.478 -7.725 -13.328 1.00 23.77 730 LYS A CA 1
ATOM 1455 C C . LYS A 1 190 ? 0.771 -7.837 -12.469 1.00 23.20 730 LYS A C 1
ATOM 1456 O O . LYS A 1 190 ? 1.804 -8.339 -12.921 1.00 23.56 730 LYS A O 1
ATOM 1462 N N . LYS A 1 191 ? 0.668 -7.355 -11.239 1.00 24.64 731 LYS A N 1
ATOM 1463 C CA . LYS A 1 191 ? 1.746 -7.474 -10.273 1.00 29.24 731 LYS A CA 1
ATOM 1464 C C . LYS A 1 191 ? 1.111 -7.602 -8.900 1.00 30.95 731 LYS A C 1
ATOM 1465 O O . LYS A 1 191 ? 0.178 -6.859 -8.578 1.00 29.04 731 LYS A O 1
ATOM 1471 N N . ASP A 1 192 ? 1.608 -8.556 -8.111 1.00 33.90 732 ASP A N 1
ATOM 1472 C CA . ASP A 1 192 ? 1.104 -8.810 -6.756 1.00 36.90 732 ASP A CA 1
ATOM 1473 C C . ASP A 1 192 ? -0.414 -8.995 -6.739 1.00 36.99 732 ASP A C 1
ATOM 1474 O O . ASP A 1 192 ? -1.098 -8.543 -5.818 1.00 42.16 732 ASP A O 1
ATOM 1479 N N . GLY A 1 193 ? -0.956 -9.647 -7.770 1.00 36.82 733 GLY A N 1
ATOM 1480 C CA . GLY A 1 193 ? -2.364 -9.960 -7.819 1.00 35.58 733 GLY A CA 1
ATOM 1481 C C . GLY A 1 193 ? -3.265 -8.892 -8.398 1.00 37.61 733 GLY A C 1
ATOM 1482 O O . GLY A 1 193 ? -4.471 -9.139 -8.521 1.00 41.39 733 GLY A O 1
ATOM 1483 N N . LYS A 1 194 ? -2.741 -7.712 -8.751 1.00 30.23 734 LYS A N 1
ATOM 1484 C CA . LYS A 1 194 ? -3.573 -6.639 -9.283 1.00 27.96 734 LYS A CA 1
ATOM 1485 C C . LYS A 1 194 ? -3.073 -6.137 -10.632 1.00 26.15 734 LYS A C 1
ATOM 1486 O O . LYS A 1 194 ? -1.883 -6.202 -10.948 1.00 24.03 734 LYS A O 1
ATOM 1492 N N . ILE A 1 195 ? -4.012 -5.651 -11.440 1.00 24.00 735 ILE A N 1
ATOM 1493 C CA . ILE A 1 195 ? -3.645 -5.025 -12.700 1.00 25.33 735 ILE A CA 1
ATOM 1494 C C . ILE A 1 195 ? -2.977 -3.683 -12.411 1.00 18.64 735 ILE A C 1
ATOM 1495 O O . ILE A 1 195 ? -3.500 -2.854 -11.655 1.00 22.67 735 ILE A O 1
ATOM 1500 N N . VAL A 1 196 ? -1.794 -3.484 -12.983 1.00 20.88 736 VAL A N 1
ATOM 1501 C CA . VAL A 1 196 ? -1.059 -2.228 -12.854 1.00 19.00 736 VAL A CA 1
ATOM 1502 C C . VAL A 1 196 ? -0.956 -1.469 -14.176 1.00 18.31 736 VAL A C 1
ATOM 1503 O O . VAL A 1 196 ? -0.485 -0.319 -14.181 1.00 17.97 736 VAL A O 1
ATOM 1507 N N . ALA A 1 197 ? -1.379 -2.064 -15.288 1.00 17.85 737 ALA A N 1
ATOM 1508 C CA . ALA A 1 197 ? -1.298 -1.403 -16.584 1.00 16.01 737 ALA A CA 1
ATOM 1509 C C . ALA A 1 197 ? -2.269 -2.089 -17.529 1.00 16.80 737 ALA A C 1
ATOM 1510 O O . ALA A 1 197 ? -2.557 -3.279 -17.373 1.00 18.75 737 ALA A O 1
ATOM 1512 N N . PHE A 1 198 ? -2.766 -1.336 -18.510 1.00 17.34 738 PHE A N 1
ATOM 1513 C CA . PHE A 1 198 ? -3.585 -1.944 -19.547 1.00 15.99 738 PHE A CA 1
ATOM 1514 C C . PHE A 1 198 ? -3.501 -1.114 -20.809 1.00 15.49 738 PHE A C 1
ATOM 1515 O O . PHE A 1 198 ? -3.173 0.071 -20.771 1.00 15.89 738 PHE A O 1
ATOM 1523 N N . ALA A 1 199 ? -3.810 -1.756 -21.932 1.00 14.65 739 ALA A N 1
ATOM 1524 C CA . ALA A 1 199 ? -4.043 -1.071 -23.193 1.00 14.17 739 ALA A CA 1
ATOM 1525 C C . ALA A 1 199 ? -5.145 -1.813 -23.931 1.00 13.69 739 ALA A C 1
ATOM 1526 O O . ALA A 1 199 ? -5.262 -3.035 -23.810 1.00 17.23 739 ALA A O 1
ATOM 1528 N N . ASN A 1 200 ? -5.977 -1.078 -24.663 1.00 14.17 740 ASN A N 1
ATOM 1529 C CA . ASN A 1 200 ? -6.924 -1.761 -25.534 1.00 15.71 740 ASN A CA 1
ATOM 1530 C C . ASN A 1 200 ? -6.206 -2.147 -26.819 1.00 15.75 740 ASN A C 1
ATOM 1531 O O . ASN A 1 200 ? -5.292 -1.451 -27.276 1.00 15.34 740 ASN A O 1
ATOM 1536 N N . ILE A 1 201 ? -6.561 -3.311 -27.352 1.00 15.23 741 ILE A N 1
ATOM 1537 C CA . ILE A 1 201 ? -5.886 -3.875 -28.509 1.00 14.22 741 ILE A CA 1
ATOM 1538 C C . ILE A 1 201 ? -6.847 -3.789 -29.683 1.00 17.12 741 ILE A C 1
ATOM 1539 O O . ILE A 1 201 ? -7.884 -4.467 -29.707 1.00 17.39 741 ILE A O 1
ATOM 1544 N N . LEU A 1 202 ? -6.493 -2.960 -30.654 1.00 14.46 742 LEU A N 1
ATOM 1545 C CA . LEU A 1 202 ? -7.348 -2.650 -31.780 1.00 15.03 742 LEU A CA 1
ATOM 1546 C C . LEU A 1 202 ? -7.007 -3.617 -32.908 1.00 19.61 742 LEU A C 1
ATOM 1547 O O . LEU A 1 202 ? -5.872 -3.626 -33.408 1.00 17.19 742 LEU A O 1
ATOM 1552 N N . MET A 1 203 ? -7.977 -4.448 -33.280 1.00 20.84 743 MET A N 1
ATOM 1553 C CA . MET A 1 203 ? -7.777 -5.534 -34.226 1.00 20.30 743 MET A CA 1
ATOM 1554 C C . MET A 1 203 ? -8.910 -5.548 -35.250 1.00 25.29 743 MET A C 1
ATOM 1555 O O . MET A 1 203 ? -9.922 -4.856 -35.099 1.00 20.42 743 MET A O 1
ATOM 1560 N N . THR A 1 204 ? -8.717 -6.326 -36.319 1.00 25.26 744 THR A N 1
ATOM 1561 C CA . THR A 1 204 ? -9.781 -6.638 -37.269 1.00 24.92 744 THR A CA 1
ATOM 1562 C C . THR A 1 204 ? -9.714 -8.121 -37.602 1.00 29.10 744 THR A C 1
ATOM 1563 O O . THR A 1 204 ? -8.765 -8.826 -37.241 1.00 25.02 744 THR A O 1
ATOM 1567 N N . GLU A 1 205 ? -10.749 -8.600 -38.293 1.00 31.52 745 GLU A N 1
ATOM 1568 C CA . GLU A 1 205 ? -10.816 -10.022 -38.604 1.00 32.19 745 GLU A CA 1
ATOM 1569 C C . GLU A 1 205 ? -9.821 -10.425 -39.685 1.00 27.80 745 GLU A C 1
ATOM 1570 O O . GLU A 1 205 ? -9.501 -11.613 -39.795 1.00 32.08 745 GLU A O 1
ATOM 1576 N N . THR A 1 206 ? -9.321 -9.471 -40.476 1.00 27.85 746 THR A N 1
ATOM 1577 C CA . THR A 1 206 ? -8.360 -9.773 -41.530 1.00 29.96 746 THR A CA 1
ATOM 1578 C C . THR A 1 206 ? -6.950 -9.999 -41.003 1.00 34.00 746 THR A C 1
ATOM 1579 O O . THR A 1 206 ? -6.082 -10.408 -41.780 1.00 30.64 746 THR A O 1
ATOM 1583 N N . LYS A 1 207 ? -6.695 -9.706 -39.726 1.00 28.80 747 LYS A N 1
ATOM 1584 C CA . LYS A 1 207 ? -5.392 -9.957 -39.108 1.00 28.29 747 LYS A CA 1
ATOM 1585 C C . LYS A 1 207 ? -4.253 -9.343 -39.916 1.00 28.16 747 LYS A C 1
ATOM 1586 O O . LYS A 1 207 ? -3.164 -9.909 -40.010 1.00 32.43 747 LYS A O 1
ATOM 1592 N N . GLU A 1 208 ? -4.505 -8.193 -40.534 1.00 25.13 748 GLU A N 1
ATOM 1593 C CA . GLU A 1 208 ? -3.416 -7.436 -41.146 1.00 31.07 748 GLU A CA 1
ATOM 1594 C C . GLU A 1 208 ? -2.673 -6.628 -40.086 1.00 30.60 748 GLU A C 1
ATOM 1595 O O . GLU A 1 208 ? -1.514 -6.911 -39.765 1.00 32.68 748 GLU A O 1
ATOM 1601 N N . GLU A 1 209 ? -3.344 -5.642 -39.506 1.00 25.09 749 GLU A N 1
ATOM 1602 C CA . GLU A 1 209 ? -2.710 -4.682 -38.616 1.00 24.42 749 GLU A CA 1
ATOM 1603 C C . GLU A 1 209 ? -3.366 -4.700 -37.240 1.00 26.35 749 GLU A C 1
ATOM 1604 O O . GLU A 1 209 ? -4.588 -4.894 -37.119 1.00 19.17 749 GLU A O 1
ATOM 1610 N N . GLY A 1 210 ? -2.535 -4.520 -36.206 1.00 22.93 750 GLY A N 1
ATOM 1611 C CA . GLY A 1 210 ? -2.995 -4.270 -34.852 1.00 18.89 750 GLY A CA 1
ATOM 1612 C C . GLY A 1 210 ? -2.471 -2.939 -34.338 1.00 17.57 750 GLY A C 1
ATOM 1613 O O . GLY A 1 210 ? -1.493 -2.421 -34.879 1.00 19.40 750 GLY A O 1
ATOM 1614 N N . SER A 1 211 ? -3.120 -2.348 -33.337 1.00 18.97 751 SER A N 1
ATOM 1615 C CA . SER A 1 211 ? -2.625 -1.118 -32.735 1.00 18.42 751 SER A CA 1
ATOM 1616 C C . SER A 1 211 ? -3.153 -1.054 -31.310 1.00 18.13 751 SER A C 1
ATOM 1617 O O . SER A 1 211 ? -3.851 -1.960 -30.844 1.00 17.38 751 SER A O 1
ATOM 1620 N N . VAL A 1 212 ? -2.774 0.004 -30.600 1.00 18.67 752 VAL A N 1
ATOM 1621 C CA . VAL A 1 212 ? -3.317 0.277 -29.275 1.00 16.61 752 VAL A CA 1
ATOM 1622 C C . VAL A 1 212 ? -3.793 1.717 -29.282 1.00 19.48 752 VAL A C 1
ATOM 1623 O O . VAL A 1 212 ? -3.325 2.539 -30.076 1.00 17.49 752 VAL A O 1
ATOM 1627 N N . ASP A 1 213 ? -4.733 2.021 -28.371 1.00 14.21 753 ASP A N 1
ATOM 1628 C CA . ASP A 1 213 ? -5.282 3.372 -28.267 1.00 14.40 753 ASP A CA 1
ATOM 1629 C C . ASP A 1 213 ? -5.013 3.889 -26.861 1.00 17.65 753 ASP A C 1
ATOM 1630 O O . ASP A 1 213 ? -4.052 4.641 -26.654 1.00 15.01 753 ASP A O 1
ATOM 1635 N N . LEU A 1 214 ? -5.809 3.453 -25.880 1.00 13.60 754 LEU A N 1
ATOM 1636 C CA . LEU A 1 214 ? -5.503 3.761 -24.486 1.00 14.22 754 LEU A CA 1
ATOM 1637 C C . LEU A 1 214 ? -4.309 2.940 -24.039 1.00 15.66 754 LEU A C 1
ATOM 1638 O O . LEU A 1 214 ? -4.154 1.784 -24.432 1.00 13.36 754 LEU A O 1
ATOM 1643 N N . MET A 1 215 ? -3.467 3.528 -23.199 1.00 12.82 755 MET A N 1
ATOM 1644 C CA . MET A 1 215 ? -2.423 2.745 -22.546 1.00 14.74 755 MET A CA 1
ATOM 1645 C C . MET A 1 215 ? -2.067 3.498 -21.281 1.00 16.13 755 MET A C 1
ATOM 1646 O O . MET A 1 215 ? -1.647 4.658 -21.367 1.00 17.47 755 MET A O 1
ATOM 1651 N N . ARG A 1 216 ? -2.300 2.886 -20.121 1.00 14.65 756 ARG A N 1
ATOM 1652 C CA . ARG A 1 216 ? -2.246 3.606 -18.852 1.00 16.29 756 ARG A CA 1
ATOM 1653 C C . ARG A 1 216 ? -1.630 2.717 -17.782 1.00 17.91 756 ARG A C 1
ATOM 1654 O O . ARG A 1 216 ? -1.671 1.491 -17.882 1.00 15.02 756 ARG A O 1
ATOM 1662 N N . PHE A 1 217 ? -1.040 3.355 -16.764 1.00 16.92 757 PHE A N 1
ATOM 1663 C CA . PHE A 1 217 ? -0.255 2.680 -15.741 1.00 16.38 757 PHE A CA 1
ATOM 1664 C C . PHE A 1 217 ? -0.565 3.294 -14.385 1.00 17.27 757 PHE A C 1
ATOM 1665 O O . PHE A 1 217 ? -0.658 4.520 -14.263 1.00 15.35 757 PHE A O 1
ATOM 1673 N N . SER A 1 218 ? -0.692 2.450 -13.366 1.00 16.31 758 SER A N 1
ATOM 1674 C CA . SER A 1 218 ? -0.850 2.929 -11.995 1.00 19.34 758 SER A CA 1
ATOM 1675 C C . SER A 1 218 ? 0.516 3.241 -11.394 1.00 23.36 758 SER A C 1
ATOM 1676 O O . SER A 1 218 ? 1.555 2.868 -11.947 1.00 20.81 758 SER A O 1
ATOM 1679 N N . PRO A 1 219 ? 0.554 3.923 -10.241 1.00 23.88 759 PRO A N 1
ATOM 1680 C CA . PRO A 1 219 ? 1.845 4.112 -9.554 1.00 26.30 759 PRO A CA 1
ATOM 1681 C C . PRO A 1 219 ? 2.550 2.813 -9.218 1.00 26.31 759 PRO A C 1
ATOM 1682 O O . PRO A 1 219 ? 3.763 2.834 -8.982 1.00 31.30 759 PRO A O 1
ATOM 1686 N N . ASP A 1 220 ? 1.839 1.683 -9.187 1.00 25.27 760 ASP A N 1
ATOM 1687 C CA . ASP A 1 220 ? 2.457 0.395 -8.898 1.00 28.10 760 ASP A CA 1
ATOM 1688 C C . ASP A 1 220 ? 3.070 -0.270 -10.123 1.00 24.54 760 ASP A C 1
ATOM 1689 O O . ASP A 1 220 ? 3.670 -1.343 -9.994 1.00 25.99 760 ASP A O 1
ATOM 1694 N N . ALA A 1 221 ? 2.937 0.320 -11.293 1.00 22.39 761 ALA A N 1
ATOM 1695 C CA . ALA A 1 221 ? 3.637 -0.198 -12.462 1.00 22.47 761 ALA A CA 1
ATOM 1696 C C . ALA A 1 221 ? 5.111 0.170 -12.347 1.00 23.74 761 ALA A C 1
ATOM 1697 O O . ALA A 1 221 ? 5.423 1.354 -12.244 1.00 23.36 761 ALA A O 1
ATOM 1699 N N . PRO A 1 222 ? 6.038 -0.782 -12.375 1.00 23.98 762 PRO A N 1
ATOM 1700 C CA . PRO A 1 222 ? 7.462 -0.427 -12.300 1.00 26.79 762 PRO A CA 1
ATOM 1701 C C . PRO A 1 222 ? 7.966 0.188 -13.594 1.00 28.54 762 PRO A C 1
ATOM 1702 O O . PRO A 1 222 ? 7.354 0.071 -14.658 1.00 25.30 762 PRO A O 1
ATOM 1706 N N . LYS A 1 223 ? 9.123 0.841 -13.492 1.00 26.31 763 LYS A N 1
ATOM 1707 C CA . LYS A 1 223 ? 9.829 1.287 -14.684 1.00 27.78 763 LYS A CA 1
ATOM 1708 C C . LYS A 1 223 ? 10.001 0.119 -15.650 1.00 22.26 763 LYS A C 1
ATOM 1709 O O . LYS A 1 223 ? 10.200 -1.025 -15.234 1.00 24.33 763 LYS A O 1
ATOM 1715 N N . GLY A 1 224 ? 9.917 0.409 -16.944 1.00 19.92 764 GLY A N 1
ATOM 1716 C CA . GLY A 1 224 ? 9.933 -0.615 -17.965 1.00 21.98 764 GLY A CA 1
ATOM 1717 C C . GLY A 1 224 ? 8.582 -1.239 -18.282 1.00 23.48 764 GLY A C 1
ATOM 1718 O O . GLY A 1 224 ? 8.481 -1.997 -19.257 1.00 22.94 764 GLY A O 1
ATOM 1719 N N . SER A 1 225 ? 7.544 -0.935 -17.500 1.00 19.93 765 SER A N 1
ATOM 1720 C CA . SER A 1 225 ? 6.217 -1.494 -17.759 1.00 20.66 765 SER A CA 1
ATOM 1721 C C . SER A 1 225 ? 5.728 -1.171 -19.161 1.00 19.32 765 SER A C 1
ATOM 1722 O O . SER A 1 225 ? 5.147 -2.033 -19.831 1.00 17.93 765 SER A O 1
ATOM 1725 N N . MET A 1 226 ? 5.940 0.068 -19.626 1.00 18.01 766 MET A N 1
ATOM 1726 C CA . MET A 1 226 ? 5.494 0.416 -20.978 1.00 19.58 766 MET A CA 1
ATOM 1727 C C . MET A 1 226 ? 6.212 -0.422 -22.030 1.00 20.86 766 MET A C 1
ATOM 1728 O O . MET A 1 226 ? 5.582 -0.932 -22.969 1.00 16.60 766 MET A O 1
ATOM 1733 N N . ASP A 1 227 ? 7.542 -0.559 -21.905 1.00 16.43 767 ASP A N 1
ATOM 1734 C CA . ASP A 1 227 ? 8.289 -1.397 -22.842 1.00 19.95 767 ASP A CA 1
ATOM 1735 C C . ASP A 1 227 ? 7.738 -2.812 -22.862 1.00 18.28 767 ASP A C 1
ATOM 1736 O O . ASP A 1 227 ? 7.583 -3.415 -23.931 1.00 20.12 767 ASP A O 1
ATOM 1741 N N . PHE A 1 228 ? 7.494 -3.370 -21.679 1.00 19.69 768 PHE A N 1
ATOM 1742 C CA . PHE A 1 228 ? 7.054 -4.755 -21.564 1.00 19.87 768 PHE A CA 1
ATOM 1743 C C . PHE A 1 228 ? 5.646 -4.942 -22.126 1.00 20.05 768 PHE A C 1
ATOM 1744 O O . PHE A 1 228 ? 5.374 -5.939 -22.808 1.00 19.32 768 PHE A O 1
ATOM 1752 N N . LEU A 1 229 ? 4.736 -4.005 -21.841 1.00 17.04 769 LEU A N 1
ATOM 1753 C CA . LEU A 1 229 ? 3.369 -4.115 -22.355 1.00 17.61 769 LEU A CA 1
ATOM 1754 C C . LEU A 1 229 ? 3.347 -4.075 -23.883 1.00 17.64 769 LEU A C 1
ATOM 1755 O O . LEU A 1 229 ? 2.665 -4.884 -24.526 1.00 19.39 769 LEU A O 1
ATOM 1760 N N . PHE A 1 230 ? 4.094 -3.143 -24.491 1.00 14.75 770 PHE A N 1
ATOM 1761 C CA . PHE A 1 230 ? 4.183 -3.111 -25.955 1.00 16.65 770 PHE A CA 1
ATOM 1762 C C . PHE A 1 230 ? 4.761 -4.413 -26.519 1.00 19.66 770 PHE A C 1
ATOM 1763 O O . PHE A 1 230 ? 4.255 -4.947 -27.506 1.00 16.78 770 PHE A O 1
ATOM 1771 N N . VAL A 1 231 ? 5.856 -4.916 -25.931 1.00 17.17 771 VAL A N 1
ATOM 1772 C CA . VAL A 1 231 ? 6.462 -6.148 -26.448 1.00 19.83 771 VAL A CA 1
ATOM 1773 C C . VAL A 1 231 ? 5.492 -7.313 -26.300 1.00 18.18 771 VAL A C 1
ATOM 1774 O O . VAL A 1 231 ? 5.366 -8.156 -27.195 1.00 20.33 771 VAL A O 1
ATOM 1778 N N . GLN A 1 232 ? 4.794 -7.376 -25.163 1.00 17.49 772 GLN A N 1
ATOM 1779 C CA . GLN A 1 232 ? 3.847 -8.460 -24.923 1.00 20.91 772 GLN A CA 1
ATOM 1780 C C . GLN A 1 232 ? 2.662 -8.404 -25.881 1.00 23.44 772 GLN A C 1
ATOM 1781 O O . GLN A 1 232 ? 2.188 -9.448 -26.340 1.00 22.34 772 GLN A O 1
ATOM 1787 N N . ILE A 1 233 ? 2.159 -7.203 -26.185 1.00 20.19 773 ILE A N 1
ATOM 1788 C CA . ILE A 1 233 ? 1.061 -7.101 -27.148 1.00 19.01 773 ILE A CA 1
ATOM 1789 C C . ILE A 1 233 ? 1.570 -7.404 -28.549 1.00 20.46 773 ILE A C 1
ATOM 1790 O O . ILE A 1 233 ? 0.874 -8.025 -29.361 1.00 20.01 773 ILE A O 1
ATOM 1795 N N . LEU A 1 234 ? 2.797 -6.971 -28.850 1.00 18.12 774 LEU A N 1
ATOM 1796 C CA . LEU A 1 234 ? 3.438 -7.298 -30.121 1.00 20.30 774 LEU A CA 1
ATOM 1797 C C . LEU A 1 234 ? 3.492 -8.807 -30.339 1.00 24.22 774 LEU A C 1
ATOM 1798 O O . LEU A 1 234 ? 3.135 -9.312 -31.412 1.00 25.10 774 LEU A O 1
ATOM 1803 N N . GLU A 1 235 ? 3.969 -9.540 -29.339 1.00 20.97 775 GLU A N 1
ATOM 1804 C CA . GLU A 1 235 ? 4.119 -10.980 -29.500 1.00 25.70 775 GLU A CA 1
ATOM 1805 C C . GLU A 1 235 ? 2.760 -11.664 -29.563 1.00 28.53 775 GLU A C 1
ATOM 1806 O O . GLU A 1 235 ? 2.584 -12.636 -30.308 1.00 25.60 775 GLU A O 1
ATOM 1812 N N . TYR A 1 236 ? 1.781 -11.159 -28.799 1.00 26.63 776 TYR A N 1
ATOM 1813 C CA . TYR A 1 236 ? 0.427 -11.701 -28.879 1.00 23.27 776 TYR A CA 1
ATOM 1814 C C . TYR A 1 236 ? -0.111 -11.579 -30.297 1.00 25.50 776 TYR A C 1
ATOM 1815 O O . TYR A 1 236 ? -0.615 -12.554 -30.871 1.00 27.58 776 TYR A O 1
ATOM 1824 N N . LEU A 1 237 ? 0.016 -10.389 -30.891 1.00 20.44 777 LEU A N 1
ATOM 1825 C CA . LEU A 1 237 ? -0.456 -10.187 -32.257 1.00 22.77 777 LEU A CA 1
ATOM 1826 C C . LEU A 1 237 ? 0.310 -11.060 -33.246 1.00 27.03 777 LEU A C 1
ATOM 1827 O O . LEU A 1 237 ? -0.278 -11.622 -34.177 1.00 26.88 777 LEU A O 1
ATOM 1832 N N . LYS A 1 238 ? 1.627 -11.155 -33.080 1.00 26.41 778 LYS A N 1
ATOM 1833 C CA . LYS A 1 238 ? 2.410 -12.047 -33.929 1.00 28.51 778 LYS A CA 1
ATOM 1834 C C . LYS A 1 238 ? 1.919 -13.485 -33.801 1.00 26.85 778 LYS A C 1
ATOM 1835 O O . LYS A 1 238 ? 1.725 -14.176 -34.809 1.00 32.36 778 LYS A O 1
ATOM 1841 N N . GLY A 1 239 ? 1.671 -13.935 -32.569 1.00 27.91 779 GLY A N 1
ATOM 1842 C CA . GLY A 1 239 ? 1.185 -15.288 -32.353 1.00 32.85 779 GLY A CA 1
ATOM 1843 C C . GLY A 1 239 ? -0.205 -15.543 -32.908 1.00 36.47 779 GLY A C 1
ATOM 1844 O O . GLY A 1 239 ? -0.541 -16.684 -33.248 1.00 32.31 779 GLY A O 1
ATOM 1845 N N . GLU A 1 240 ? -1.038 -14.505 -32.991 1.00 32.95 780 GLU A N 1
ATOM 1846 C CA . GLU A 1 240 ? -2.370 -14.648 -33.567 1.00 28.82 780 GLU A CA 1
ATOM 1847 C C . GLU A 1 240 ? -2.364 -14.546 -35.081 1.00 30.59 780 GLU A C 1
ATOM 1848 O O . GLU A 1 240 ? -3.435 -14.592 -35.692 1.00 31.22 780 GLU A O 1
ATOM 1854 N N . GLY A 1 241 ? -1.199 -14.374 -35.695 1.00 28.58 781 GLY A N 1
ATOM 1855 C CA . GLY A 1 241 ? -1.099 -14.354 -37.138 1.00 31.08 781 GLY A CA 1
ATOM 1856 C C . GLY A 1 241 ? -1.129 -12.989 -37.782 1.00 32.66 781 GLY A C 1
ATOM 1857 O O . GLY A 1 241 ? -1.268 -12.910 -39.008 1.00 24.52 781 GLY A O 1
ATOM 1858 N N . PHE A 1 242 ? -0.988 -11.909 -37.014 1.00 24.44 782 PHE A N 1
ATOM 1859 C CA . PHE A 1 242 ? -1.051 -10.582 -37.604 1.00 24.64 782 PHE A CA 1
ATOM 1860 C C . PHE A 1 242 ? 0.229 -10.253 -38.367 1.00 22.33 782 PHE A C 1
ATOM 1861 O O . PHE A 1 242 ? 1.303 -10.772 -38.068 1.00 26.82 782 PHE A O 1
ATOM 1869 N N . GLN A 1 243 ? 0.110 -9.355 -39.343 1.00 24.56 783 GLN A N 1
ATOM 1870 C CA . GLN A 1 243 ? 1.254 -8.918 -40.135 1.00 26.42 783 GLN A CA 1
ATOM 1871 C C . GLN A 1 243 ? 2.015 -7.745 -39.509 1.00 29.09 783 GLN A C 1
ATOM 1872 O O . GLN A 1 243 ? 3.252 -7.718 -39.553 1.00 23.94 783 GLN A O 1
ATOM 1878 N N . ARG A 1 244 ? 1.306 -6.758 -38.953 1.00 24.06 784 ARG A N 1
ATOM 1879 C CA . ARG A 1 244 ? 1.921 -5.503 -38.542 1.00 23.74 784 ARG A CA 1
ATOM 1880 C C . ARG A 1 244 ? 1.353 -5.050 -37.203 1.00 25.73 784 ARG A C 1
ATOM 1881 O O . ARG A 1 244 ? 0.189 -5.309 -36.881 1.00 21.30 784 ARG A O 1
ATOM 1889 N N . PHE A 1 245 ? 2.189 -4.348 -36.437 1.00 21.88 785 PHE A N 1
ATOM 1890 C CA . PHE A 1 245 ? 1.787 -3.708 -35.187 1.00 17.74 785 PHE A CA 1
ATOM 1891 C C . PHE A 1 245 ? 2.184 -2.241 -35.275 1.00 23.99 785 PHE A C 1
ATOM 1892 O O . PHE A 1 245 ? 3.364 -1.907 -35.406 1.00 18.48 785 PHE A O 1
ATOM 1900 N N . ASN A 1 246 ? 1.192 -1.377 -35.248 1.00 18.89 786 ASN A N 1
ATOM 1901 C CA . ASN A 1 246 ? 1.387 0.061 -35.294 1.00 21.37 786 ASN A CA 1
ATOM 1902 C C . ASN A 1 246 ? 1.583 0.548 -33.853 1.00 22.78 786 ASN A C 1
ATOM 1903 O O . ASN A 1 246 ? 0.766 0.252 -32.974 1.00 22.22 786 ASN A O 1
ATOM 1908 N N . LEU A 1 247 ? 2.685 1.252 -33.597 1.00 21.69 787 LEU A N 1
ATOM 1909 C CA . LEU A 1 247 ? 2.987 1.754 -32.260 1.00 20.18 787 LEU A CA 1
ATOM 1910 C C . LEU A 1 247 ? 2.466 3.162 -32.023 1.00 23.02 787 LEU A C 1
ATOM 1911 O O . LEU A 1 247 ? 2.569 3.666 -30.894 1.00 23.74 787 LEU A O 1
ATOM 1916 N N . GLY A 1 248 ? 1.949 3.817 -33.052 1.00 27.29 788 GLY A N 1
ATOM 1917 C CA . GLY A 1 248 ? 1.388 5.146 -32.937 1.00 25.54 788 GLY A CA 1
ATOM 1918 C C . GLY A 1 248 ? 2.233 6.201 -33.638 1.00 21.60 788 GLY A C 1
ATOM 1919 O O . GLY A 1 248 ? 3.327 5.949 -34.146 1.00 21.40 788 GLY A O 1
ATOM 1920 N N . MET A 1 249 ? 1.682 7.408 -33.644 1.00 20.92 789 MET A N 1
ATOM 1921 C CA . MET A 1 249 ? 2.278 8.556 -34.299 1.00 19.47 789 MET A CA 1
ATOM 1922 C C . MET A 1 249 ? 3.400 9.136 -33.453 1.00 24.56 789 MET A C 1
ATOM 1923 O O . MET A 1 249 ? 3.369 9.077 -32.220 1.00 20.84 789 MET A O 1
ATOM 1928 N N . ALA A 1 250 ? 4.378 9.730 -34.129 1.00 22.37 790 ALA A N 1
ATOM 1929 C CA . ALA A 1 250 ? 5.398 10.564 -33.515 1.00 24.37 790 ALA A CA 1
ATOM 1930 C C . ALA A 1 250 ? 5.430 11.907 -34.225 1.00 24.80 790 ALA A C 1
ATOM 1931 O O . ALA A 1 250 ? 5.080 11.993 -35.411 1.00 24.44 790 ALA A O 1
ATOM 1933 N N . PRO A 1 251 ? 5.804 12.975 -33.515 1.00 23.51 791 PRO A N 1
ATOM 1934 C CA . PRO A 1 251 ? 5.776 14.312 -34.110 1.00 26.65 791 PRO A CA 1
ATOM 1935 C C . PRO A 1 251 ? 6.743 14.445 -35.280 1.00 29.71 791 PRO A C 1
ATOM 1936 O O . PRO A 1 251 ? 7.664 13.647 -35.460 1.00 30.16 791 PRO A O 1
ATOM 1940 N N . LEU A 1 252 ? 6.492 15.469 -36.091 1.00 29.13 792 LEU A N 1
ATOM 1941 C CA . LEU A 1 252 ? 7.355 15.811 -37.218 1.00 38.35 792 LEU A CA 1
ATOM 1942 C C . LEU A 1 252 ? 8.809 15.900 -36.774 1.00 45.65 792 LEU A C 1
ATOM 1943 O O . LEU A 1 252 ? 9.145 16.673 -35.867 1.00 48.56 792 LEU A O 1
ATOM 1948 N N . SER A 1 253 ? 9.660 15.093 -37.403 1.00 45.97 793 SER A N 1
ATOM 1949 C CA . SER A 1 253 ? 11.097 15.081 -37.115 1.00 52.17 793 SER A CA 1
ATOM 1950 C C . SER A 1 253 ? 11.750 16.436 -37.376 1.00 52.54 793 SER A C 1
ATOM 1951 O O . SER A 1 253 ? 12.890 16.668 -36.974 1.00 58.06 793 SER A O 1
ATOM 1954 N N . ASP A 1 265 ? 9.207 28.909 -40.518 1.00 61.83 805 ASP A N 1
ATOM 1955 C CA . ASP A 1 265 ? 8.059 28.140 -40.987 1.00 56.82 805 ASP A CA 1
ATOM 1956 C C . ASP A 1 265 ? 6.950 28.092 -39.935 1.00 51.72 805 ASP A C 1
ATOM 1957 O O . ASP A 1 265 ? 6.974 27.236 -39.047 1.00 49.49 805 ASP A O 1
ATOM 1962 N N . ARG A 1 266 ? 5.981 29.010 -40.029 1.00 48.54 806 ARG A N 1
ATOM 1963 C CA . ARG A 1 266 ? 4.850 28.969 -39.104 1.00 51.36 806 ARG A CA 1
ATOM 1964 C C . ARG A 1 266 ? 4.022 27.706 -39.297 1.00 48.94 806 ARG A C 1
ATOM 1965 O O . ARG A 1 266 ? 3.480 27.166 -38.324 1.00 46.30 806 ARG A O 1
ATOM 1973 N N . VAL A 1 267 ? 3.919 27.228 -40.538 1.00 47.44 807 VAL A N 1
ATOM 1974 C CA . VAL A 1 267 ? 3.204 25.985 -40.813 1.00 47.74 807 VAL A CA 1
ATOM 1975 C C . VAL A 1 267 ? 3.855 24.827 -40.068 1.00 44.45 807 VAL A C 1
ATOM 1976 O O . VAL A 1 267 ? 3.224 24.160 -39.235 1.00 37.26 807 VAL A O 1
ATOM 1980 N N . GLY A 1 268 ? 5.137 24.581 -40.363 1.00 43.07 808 GLY A N 1
ATOM 1981 C CA . GLY A 1 268 ? 5.833 23.442 -39.789 1.00 42.33 808 GLY A CA 1
ATOM 1982 C C . GLY A 1 268 ? 5.928 23.500 -38.281 1.00 36.83 808 GLY A C 1
ATOM 1983 O O . GLY A 1 268 ? 5.918 22.459 -37.616 1.00 33.69 808 GLY A O 1
ATOM 1984 N N . GLY A 1 269 ? 6.012 24.709 -37.721 1.00 39.40 809 GLY A N 1
ATOM 1985 C CA . GLY A 1 269 ? 6.034 24.846 -36.273 1.00 36.17 809 GLY A CA 1
ATOM 1986 C C . GLY A 1 269 ? 4.710 24.472 -35.633 1.00 34.16 809 GLY A C 1
ATOM 1987 O O . GLY A 1 269 ? 4.675 23.777 -34.614 1.00 31.18 809 GLY A O 1
ATOM 1988 N N . THR A 1 270 ? 3.602 24.941 -36.211 1.00 31.08 810 THR A N 1
ATOM 1989 C CA . THR A 1 270 ? 2.289 24.547 -35.705 1.00 30.21 810 THR A CA 1
ATOM 1990 C C . THR A 1 270 ? 2.098 23.042 -35.807 1.00 26.64 810 THR A C 1
ATOM 1991 O O . THR A 1 270 ? 1.541 22.415 -34.900 1.00 24.26 810 THR A O 1
ATOM 1995 N N . VAL A 1 271 ? 2.575 22.442 -36.899 1.00 26.73 811 VAL A N 1
ATOM 1996 C CA . VAL A 1 271 ? 2.492 20.993 -37.044 1.00 27.64 811 VAL A CA 1
ATOM 1997 C C . VAL A 1 271 ? 3.278 20.306 -35.938 1.00 25.89 811 VAL A C 1
ATOM 1998 O O . VAL A 1 271 ? 2.820 19.315 -35.352 1.00 23.74 811 VAL A O 1
ATOM 2002 N N . PHE A 1 272 ? 4.483 20.807 -35.649 1.00 24.54 812 PHE A N 1
ATOM 2003 C CA . PHE A 1 272 ? 5.293 20.218 -34.589 1.00 25.50 812 PHE A CA 1
ATOM 2004 C C . PHE A 1 272 ? 4.608 20.338 -33.232 1.00 24.31 812 PHE A C 1
ATOM 2005 O O . PHE A 1 272 ? 4.566 19.373 -32.459 1.00 23.81 812 PHE A O 1
ATOM 2013 N N . GLU A 1 273 ? 4.094 21.527 -32.914 1.00 22.44 813 GLU A N 1
ATOM 2014 C CA . GLU A 1 273 ? 3.411 21.722 -31.642 1.00 23.25 813 GLU A CA 1
ATOM 2015 C C . GLU A 1 273 ? 2.218 20.779 -31.511 1.00 22.29 813 GLU A C 1
ATOM 2016 O O . GLU A 1 273 ? 1.975 20.219 -30.439 1.00 18.05 813 GLU A O 1
ATOM 2022 N N . HIS A 1 274 ? 1.460 20.596 -32.596 1.00 19.51 814 HIS A N 1
ATOM 2023 C CA . HIS A 1 274 ? 0.313 19.695 -32.546 1.00 21.28 814 HIS A CA 1
ATOM 2024 C C . HIS A 1 274 ? 0.757 18.275 -32.210 1.00 17.31 814 HIS A C 1
ATOM 2025 O O . HIS A 1 274 ? 0.168 17.619 -31.345 1.00 17.54 814 HIS A O 1
ATOM 2032 N N . GLY A 1 275 ? 1.826 17.802 -32.851 1.00 19.27 815 GLY A N 1
ATOM 2033 C CA . GLY A 1 275 ? 2.331 16.474 -32.547 1.00 17.58 815 GLY A CA 1
ATOM 2034 C C . GLY A 1 275 ? 2.853 16.349 -31.127 1.00 21.80 815 GLY A C 1
ATOM 2035 O O . GLY A 1 275 ? 2.620 15.343 -30.451 1.00 19.07 815 GLY A O 1
ATOM 2036 N N . GLU A 1 276 ? 3.590 17.359 -30.661 1.00 19.81 816 GLU A N 1
ATOM 2037 C CA . GLU A 1 276 ? 4.061 17.349 -29.284 1.00 21.18 816 GLU A CA 1
ATOM 2038 C C . GLU A 1 276 ? 2.897 17.272 -28.301 1.00 17.98 816 GLU A C 1
ATOM 2039 O O . GLU A 1 276 ? 2.990 16.618 -27.254 1.00 18.80 816 GLU A O 1
ATOM 2045 N N . ARG A 1 277 ? 1.790 17.926 -28.626 1.00 16.64 817 ARG A N 1
ATOM 2046 C CA . ARG A 1 277 ? 0.652 17.943 -27.714 1.00 16.98 817 ARG A CA 1
ATOM 2047 C C . ARG A 1 277 ? -0.020 16.571 -27.631 1.00 18.92 817 ARG A C 1
ATOM 2048 O O . ARG A 1 277 ? -0.463 16.149 -26.556 1.00 15.23 817 ARG A O 1
ATOM 2056 N N . PHE A 1 278 ? -0.121 15.858 -28.747 1.00 12.82 818 PHE A N 1
ATOM 2057 C CA . PHE A 1 278 ? -1.013 14.707 -28.796 1.00 14.49 818 PHE A CA 1
ATOM 2058 C C . PHE A 1 278 ? -0.332 13.380 -29.097 1.00 15.97 818 PHE A C 1
ATOM 2059 O O . PHE A 1 278 ? -0.952 12.341 -28.870 1.00 15.97 818 PHE A O 1
ATOM 2067 N N . TYR A 1 279 ? 0.908 13.368 -29.599 1.00 14.30 819 TYR A N 1
ATOM 2068 C CA . TYR A 1 279 ? 1.508 12.113 -30.056 1.00 16.32 819 TYR A CA 1
ATOM 2069 C C . TYR A 1 279 ? 2.427 11.451 -29.035 1.00 20.43 819 TYR A C 1
ATOM 2070 O O . TYR A 1 279 ? 3.006 10.397 -29.335 1.00 18.56 819 TYR A O 1
ATOM 2079 N N . ASN A 1 280 ? 2.568 12.012 -27.836 1.00 15.95 820 ASN A N 1
ATOM 2080 C CA . ASN A 1 280 ? 3.593 11.551 -26.901 1.00 17.31 820 ASN A CA 1
ATOM 2081 C C . ASN A 1 280 ? 3.013 10.928 -25.632 1.00 21.33 820 ASN A C 1
ATOM 2082 O O . ASN A 1 280 ? 3.698 10.879 -24.607 1.00 18.97 820 ASN A O 1
ATOM 2087 N N . PHE A 1 281 ? 1.785 10.403 -25.689 1.00 16.20 821 PHE A N 1
ATOM 2088 C CA . PHE A 1 281 ? 1.165 9.805 -24.507 1.00 20.85 821 PHE A CA 1
ATOM 2089 C C . PHE A 1 281 ? 1.569 8.354 -24.264 1.00 20.76 821 PHE A C 1
ATOM 2090 O O . PHE A 1 281 ? 1.339 7.846 -23.165 1.00 19.76 821 PHE A O 1
ATOM 2098 N N . LYS A 1 282 ? 2.119 7.657 -25.251 1.00 16.50 822 LYS A N 1
ATOM 2099 C CA . LYS A 1 282 ? 2.509 6.267 -25.051 1.00 20.50 822 LYS A CA 1
ATOM 2100 C C . LYS A 1 282 ? 3.895 6.033 -25.623 1.00 23.62 822 LYS A C 1
ATOM 2101 O O . LYS A 1 282 ? 4.142 5.131 -26.432 1.00 20.55 822 LYS A O 1
ATOM 2107 N N . GLY A 1 283 ? 4.827 6.865 -25.187 1.00 19.88 823 GLY A N 1
ATOM 2108 C CA . GLY A 1 283 ? 6.218 6.700 -25.549 1.00 19.54 823 GLY A CA 1
ATOM 2109 C C . GLY A 1 283 ? 6.622 7.766 -26.544 1.00 21.00 823 GLY A C 1
ATOM 2110 O O . GLY A 1 283 ? 5.867 8.114 -27.461 1.00 17.41 823 GLY A O 1
ATOM 2111 N N . LEU A 1 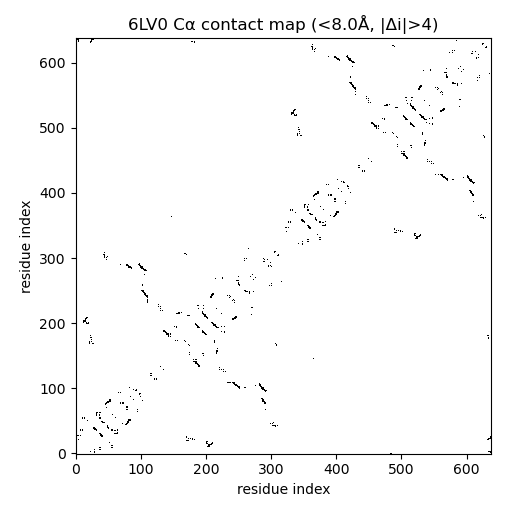284 ? 7.818 8.301 -26.358 1.00 21.79 824 LEU A N 1
ATOM 2112 C CA . LEU A 1 284 ? 8.350 9.281 -27.288 1.00 22.16 824 LEU A CA 1
ATOM 2113 C C . LEU A 1 284 ? 8.951 8.585 -28.504 1.00 22.13 824 LEU A C 1
ATOM 2114 O O . LEU A 1 284 ? 9.063 7.356 -28.555 1.00 21.71 824 LEU A O 1
ATOM 2119 N N . ARG A 1 285 ? 9.360 9.387 -29.493 1.00 22.07 825 ARG A N 1
ATOM 2120 C CA . ARG A 1 285 ? 9.964 8.798 -30.688 1.00 23.59 825 ARG A CA 1
ATOM 2121 C C . ARG A 1 285 ? 11.152 7.909 -30.338 1.00 22.53 825 ARG A C 1
ATOM 2122 O O . ARG A 1 285 ? 11.343 6.851 -30.950 1.00 23.59 825 ARG A O 1
ATOM 2130 N N . ALA A 1 286 ? 11.964 8.315 -29.353 1.00 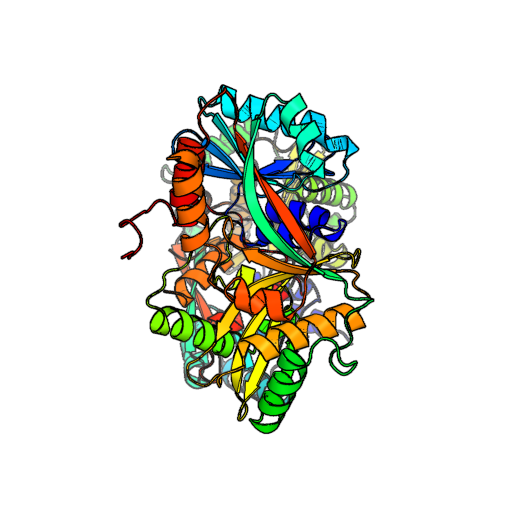25.20 826 ALA A N 1
ATOM 2131 C CA . ALA A 1 286 ? 13.120 7.505 -28.967 1.00 26.97 826 ALA A CA 1
ATOM 2132 C C . ALA A 1 286 ? 12.689 6.149 -28.428 1.00 26.25 826 ALA A C 1
ATOM 2133 O O . ALA A 1 286 ? 13.381 5.139 -28.626 1.00 24.06 826 ALA A O 1
ATOM 2135 N N . PHE A 1 287 ? 11.556 6.104 -27.723 1.00 22.31 827 PHE A N 1
ATOM 2136 C CA . PHE A 1 287 ? 11.048 4.822 -27.245 1.00 21.71 827 PHE A CA 1
ATOM 2137 C C . PHE A 1 287 ? 10.604 3.951 -28.415 1.00 22.06 827 PHE A C 1
ATOM 2138 O O . PHE A 1 287 ? 10.899 2.745 -28.460 1.00 19.11 827 PHE A O 1
ATOM 2146 N N . LYS A 1 288 ? 9.890 4.550 -29.372 1.00 21.54 828 LYS A N 1
ATOM 2147 C CA . LYS A 1 288 ? 9.457 3.796 -30.542 1.00 22.11 828 LYS A CA 1
ATOM 2148 C C . LYS A 1 288 ? 10.645 3.297 -31.348 1.00 22.79 828 LYS A C 1
ATOM 2149 O O . LYS A 1 288 ? 10.578 2.220 -31.940 1.00 20.31 828 LYS A O 1
ATOM 2155 N N . SER A 1 289 ? 11.737 4.065 -31.378 1.00 21.91 829 SER A N 1
ATOM 2156 C CA . SER A 1 289 ? 12.919 3.681 -32.140 1.00 23.66 829 SER A CA 1
ATOM 2157 C C . SER A 1 289 ? 13.601 2.438 -31.585 1.00 24.40 829 SER A C 1
ATOM 2158 O O . SER A 1 289 ? 14.359 1.788 -32.318 1.00 25.14 829 SER A O 1
ATOM 2161 N N . LYS A 1 290 ? 13.346 2.086 -30.319 1.00 22.76 830 LYS A N 1
ATOM 2162 C CA . LYS A 1 290 ? 13.852 0.829 -29.778 1.00 21.67 830 LYS A CA 1
ATOM 2163 C C . LYS A 1 290 ? 13.323 -0.382 -30.534 1.00 25.85 830 LYS A C 1
ATOM 2164 O O . LYS A 1 290 ? 13.927 -1.458 -30.465 1.00 19.98 830 LYS A O 1
ATOM 2170 N N . PHE A 1 291 ? 12.191 -0.241 -31.217 1.00 23.75 831 PHE A N 1
ATOM 2171 C CA . PHE A 1 291 ? 11.598 -1.328 -31.974 1.00 22.30 831 PHE A CA 1
ATOM 2172 C C . PHE A 1 291 ? 12.131 -1.380 -33.407 1.00 25.95 831 PHE A C 1
ATOM 2173 O O . PHE A 1 291 ? 11.690 -2.228 -34.184 1.00 27.33 831 PHE A O 1
ATOM 2181 N N . HIS A 1 292 ? 13.067 -0.491 -33.761 1.00 27.87 832 HIS A N 1
ATOM 2182 C CA . HIS A 1 292 ? 13.584 -0.302 -35.115 1.00 27.28 832 HIS A CA 1
ATOM 2183 C C . HIS A 1 292 ? 12.445 -0.362 -36.134 1.00 30.47 832 HIS A C 1
ATOM 2184 O O . HIS A 1 292 ? 12.474 -1.192 -37.054 1.00 25.98 832 HIS A O 1
ATOM 2191 N N . PRO A 1 293 ? 11.439 0.498 -36.006 1.00 28.24 833 PRO A N 1
ATOM 2192 C CA . PRO A 1 293 ? 10.240 0.351 -36.824 1.00 26.83 833 PRO A CA 1
ATOM 2193 C C . PRO A 1 293 ? 10.427 0.958 -38.203 1.00 26.96 833 PRO A C 1
ATOM 2194 O O . PRO A 1 293 ? 11.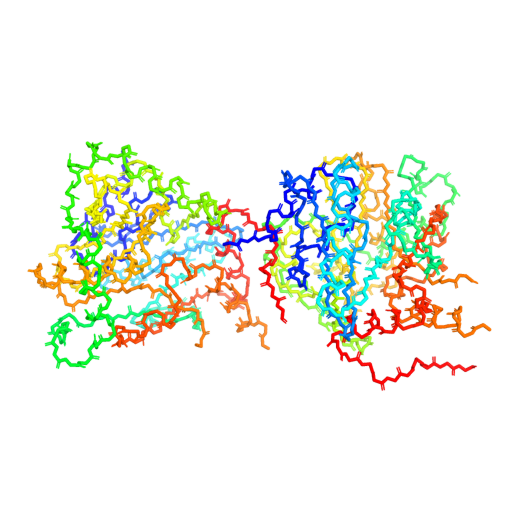333 1.753 -38.454 1.00 24.58 833 PRO A O 1
ATOM 2198 N N . GLU A 1 294 ? 9.522 0.577 -39.090 1.00 25.68 834 GLU A N 1
ATOM 2199 C CA . GLU A 1 294 ? 9.296 1.318 -40.319 1.00 28.92 834 GLU A CA 1
ATOM 2200 C C . GLU A 1 294 ? 8.485 2.573 -40.009 1.00 28.71 834 GLU A C 1
ATOM 2201 O O . GLU A 1 294 ? 7.423 2.498 -39.381 1.00 26.34 834 GLU A O 1
ATOM 2207 N N . TRP A 1 295 ? 8.988 3.726 -40.440 1.00 27.05 835 TRP A N 1
ATOM 2208 C CA . TRP A 1 295 ? 8.328 5.008 -40.215 1.00 26.71 835 TRP A CA 1
ATOM 2209 C C . TRP A 1 295 ? 7.512 5.377 -41.450 1.00 32.14 835 TRP A C 1
ATOM 2210 O O . TRP A 1 295 ? 8.076 5.575 -42.531 1.00 32.63 835 TRP A O 1
ATOM 2221 N N . GLN A 1 296 ? 6.187 5.453 -41.296 1.00 29.43 836 GLN A N 1
ATOM 2222 C CA . GLN A 1 296 ? 5.309 5.771 -42.416 1.00 26.54 836 GLN A CA 1
ATOM 2223 C C . GLN A 1 296 ? 4.698 7.148 -42.225 1.00 26.51 836 GLN A C 1
ATOM 2224 O O . GLN A 1 296 ? 4.112 7.421 -41.168 1.00 27.75 836 GLN A O 1
ATOM 2230 N N . PRO A 1 297 ? 4.807 8.035 -43.201 1.00 26.14 837 PRO A N 1
ATOM 2231 C CA . PRO A 1 297 ? 4.258 9.383 -43.028 1.00 26.76 837 PRO A CA 1
ATOM 2232 C C . PRO A 1 297 ? 2.738 9.370 -43.026 1.00 23.28 837 PRO A C 1
ATOM 2233 O O . PRO A 1 297 ? 2.095 8.486 -43.600 1.00 20.50 837 PRO A O 1
ATOM 2237 N N . ARG A 1 298 ? 2.162 10.370 -42.361 1.00 21.61 838 ARG A N 1
ATOM 2238 C CA . ARG A 1 298 ? 0.725 10.567 -42.353 1.00 18.38 838 ARG A CA 1
ATOM 2239 C C . ARG A 1 298 ? 0.453 12.045 -42.564 1.00 19.35 838 ARG A C 1
ATOM 2240 O O . ARG A 1 298 ? 1.296 12.892 -42.259 1.00 22.73 838 ARG A O 1
ATOM 2248 N N . TYR A 1 299 ? -0.737 12.365 -43.061 1.00 18.05 839 TYR A N 1
ATOM 2249 C CA . TYR A 1 299 ? -0.982 13.700 -43.600 1.00 18.64 839 TYR A CA 1
ATOM 2250 C C . TYR A 1 299 ? -2.270 14.310 -43.074 1.00 18.30 839 TYR A C 1
ATOM 2251 O O . TYR A 1 299 ? -3.196 13.617 -42.657 1.00 19.62 839 TYR A O 1
ATOM 2260 N N . LEU A 1 300 ? -2.308 15.634 -43.131 1.00 16.84 840 LEU A N 1
ATOM 2261 C CA . LEU A 1 300 ? -3.521 16.422 -43.002 1.00 18.09 840 LEU A CA 1
ATOM 2262 C C . LEU A 1 300 ? -3.863 16.970 -44.380 1.00 23.27 840 LEU A C 1
ATOM 2263 O O . LEU A 1 300 ? -3.029 17.641 -45.001 1.00 21.82 840 LEU A O 1
ATOM 2268 N N . ALA A 1 301 ? -5.071 16.689 -44.864 1.00 21.02 841 ALA A N 1
ATOM 2269 C CA . ALA A 1 301 ? -5.513 17.212 -46.153 1.00 22.10 841 ALA A CA 1
ATOM 2270 C C . ALA A 1 301 ? -6.625 18.225 -45.936 1.00 25.21 841 ALA A C 1
ATOM 2271 O O . ALA A 1 301 ? -7.524 18.009 -45.117 1.00 24.76 841 ALA A O 1
ATOM 2273 N N . VAL A 1 302 ? -6.543 19.353 -46.641 1.00 21.19 842 VAL A N 1
ATOM 2274 C CA . VAL A 1 302 ? -7.449 20.473 -46.423 1.00 22.58 842 VAL A CA 1
ATOM 2275 C C . VAL A 1 302 ? -7.983 20.962 -47.760 1.00 26.49 842 VAL A C 1
ATOM 2276 O O . VAL A 1 302 ? -7.263 20.989 -48.763 1.00 26.74 842 VAL A O 1
ATOM 2280 N N . SER A 1 303 ? -9.253 21.331 -47.772 1.00 27.66 843 SER A N 1
ATOM 2281 C CA . SER A 1 303 ? -9.898 21.857 -48.959 1.00 33.63 843 SER A CA 1
ATOM 2282 C C . SER A 1 303 ? -9.602 23.345 -49.122 1.00 38.15 843 SER A C 1
ATOM 2283 O O . SER A 1 303 ? -9.143 24.024 -48.198 1.00 39.24 843 SER A O 1
ATOM 2286 N N . GLY A 1 304 ? -9.871 23.847 -50.327 1.00 35.12 844 GLY A N 1
ATOM 2287 C CA . GLY A 1 304 ? -10.034 25.272 -50.558 1.00 41.70 844 GLY A CA 1
ATOM 2288 C C . GLY A 1 304 ? -8.785 26.121 -50.527 1.00 45.50 844 GLY A C 1
ATOM 2289 O O . GLY A 1 304 ? -8.901 27.351 -50.474 1.00 50.47 844 GLY A O 1
ATOM 2290 N N . GLY A 1 305 ? -7.595 25.520 -50.568 1.00 45.28 845 GLY A N 1
ATOM 2291 C CA . GLY A 1 305 ? -6.380 26.310 -50.502 1.00 49.07 845 GLY A CA 1
ATOM 2292 C C . GLY A 1 305 ? -6.117 26.967 -49.165 1.00 52.46 845 GLY A C 1
ATOM 2293 O O . GLY A 1 305 ? -5.160 27.739 -49.051 1.00 55.08 845 GLY A O 1
ATOM 2294 N N . VAL A 1 306 ? -6.950 26.699 -48.151 1.00 54.30 846 VAL A N 1
ATOM 2295 C CA . VAL A 1 306 ? -6.668 27.190 -46.810 1.00 48.85 846 VAL A CA 1
ATOM 2296 C C . VAL A 1 306 ? -5.300 26.679 -46.377 1.00 46.65 846 VAL A C 1
ATOM 2297 O O . VAL A 1 306 ? -4.870 25.581 -46.755 1.00 46.21 846 VAL A O 1
ATOM 2301 N N . SER A 1 307 ? -4.587 27.495 -45.609 1.00 52.59 847 SER A N 1
ATOM 2302 C CA . SER A 1 307 ? -3.341 27.014 -45.041 1.00 48.27 847 SER A CA 1
ATOM 2303 C C . SER A 1 307 ? -3.644 25.899 -44.045 1.00 39.49 847 SER A C 1
ATOM 2304 O O . SER A 1 307 ? -4.669 25.936 -43.360 1.00 41.23 847 SER A O 1
ATOM 2307 N N . PRO A 1 308 ? -2.766 24.897 -43.942 1.00 35.89 848 PRO A N 1
ATOM 2308 C CA . PRO A 1 308 ? -2.969 23.841 -42.938 1.00 35.76 848 PRO A CA 1
ATOM 2309 C C . PRO A 1 308 ? -3.011 24.351 -41.504 1.00 32.47 848 PRO A C 1
ATOM 2310 O O . PRO A 1 308 ? -3.390 23.577 -40.612 1.00 26.76 848 PRO A O 1
ATOM 2314 N N . MET A 1 309 ? -2.632 25.608 -41.257 1.00 28.49 849 MET A N 1
ATOM 2315 C CA . MET A 1 309 ? -2.634 26.130 -39.895 1.00 30.00 849 MET A CA 1
ATOM 2316 C C . MET A 1 309 ? -4.043 26.151 -39.315 1.00 24.65 849 MET A C 1
ATOM 2317 O O . MET A 1 309 ? -4.259 25.734 -38.174 1.00 21.17 849 MET A O 1
ATOM 2322 N N . ILE A 1 310 ? -5.010 26.669 -40.075 1.00 23.20 850 ILE A N 1
ATOM 2323 C CA . ILE A 1 310 ? -6.376 26.777 -39.569 1.00 22.21 850 ILE A CA 1
ATOM 2324 C C . ILE A 1 310 ? -6.943 25.395 -39.277 1.00 23.11 850 ILE A C 1
ATOM 2325 O O . ILE A 1 310 ? -7.487 25.143 -38.196 1.00 20.62 850 ILE A O 1
ATOM 2330 N N . ALA A 1 311 ? -6.825 24.478 -40.241 1.00 22.62 851 ALA A N 1
ATOM 2331 C CA . ALA A 1 311 ? -7.337 23.129 -40.040 1.00 25.26 851 ALA A CA 1
ATOM 2332 C C . ALA A 1 311 ? -6.684 22.454 -38.840 1.00 22.04 851 ALA A C 1
ATOM 2333 O O . ALA A 1 311 ? -7.358 21.778 -38.059 1.00 22.35 851 ALA A O 1
ATOM 2335 N N . LEU A 1 312 ? -5.367 22.608 -38.680 1.00 20.88 852 LEU A N 1
ATOM 2336 C CA . LEU A 1 312 ? -4.712 21.923 -37.573 1.00 20.56 852 LEU A CA 1
ATOM 2337 C C . LEU A 1 312 ? -5.134 22.502 -36.228 1.00 20.11 852 LEU A C 1
ATOM 2338 O O . LEU A 1 312 ? -5.231 21.762 -35.240 1.00 19.92 852 LEU A O 1
ATOM 2343 N N . MET A 1 313 ? -5.398 23.811 -36.163 1.00 18.49 853 MET A N 1
ATOM 2344 C CA . MET A 1 313 ? -5.872 24.385 -34.908 1.00 16.13 853 MET A CA 1
ATOM 2345 C C . MET A 1 313 ? -7.284 23.901 -34.587 1.00 16.17 853 MET A C 1
ATOM 2346 O O . MET A 1 313 ? -7.592 23.592 -33.430 1.00 15.59 853 MET A O 1
ATOM 2351 N N . ASP A 1 314 ? -8.161 23.809 -35.594 1.00 16.75 854 ASP A N 1
ATOM 2352 C CA . ASP A 1 314 ? -9.470 23.200 -35.353 1.00 16.79 854 ASP A CA 1
ATOM 2353 C C . ASP A 1 314 ? -9.329 21.764 -34.841 1.00 15.89 854 ASP A C 1
ATOM 2354 O O . ASP A 1 314 ? -10.031 21.356 -33.906 1.00 19.00 854 ASP A O 1
ATOM 2359 N N . ALA A 1 315 ? -8.432 20.978 -35.444 1.00 18.03 855 ALA A N 1
ATOM 2360 C CA . ALA A 1 315 ? -8.211 19.621 -34.956 1.00 16.98 855 ALA A CA 1
ATOM 2361 C C . ALA A 1 315 ? -7.734 19.631 -33.501 1.00 15.31 855 ALA A C 1
ATOM 2362 O O . ALA A 1 315 ? -8.219 18.843 -32.679 1.00 14.64 855 ALA A O 1
ATOM 2364 N N . THR A 1 316 ? -6.831 20.556 -33.155 1.00 17.05 856 THR A N 1
ATOM 2365 C CA . THR A 1 316 ? -6.378 20.694 -31.767 1.00 14.64 856 THR A CA 1
ATOM 2366 C C . THR A 1 316 ? -7.542 20.980 -30.825 1.00 14.62 856 THR A C 1
ATOM 2367 O O . THR A 1 316 ? -7.650 20.369 -29.753 1.00 15.52 856 THR A O 1
ATOM 2371 N N . PHE A 1 317 ? -8.425 21.917 -31.195 1.00 16.30 857 PHE A N 1
ATOM 2372 C CA . PHE A 1 317 ? -9.608 22.157 -30.368 1.00 16.95 857 PHE A CA 1
ATOM 2373 C C . PHE A 1 317 ? -10.478 20.909 -30.276 1.00 18.63 857 PHE A C 1
ATOM 2374 O O . PHE A 1 317 ? -10.984 20.570 -29.198 1.00 17.22 857 PHE A O 1
ATOM 2382 N N . LEU A 1 318 ? -10.674 20.226 -31.405 1.00 16.01 858 LEU A N 1
ATOM 2383 C CA . LEU A 1 318 ? -11.561 19.067 -31.448 1.00 16.78 858 LEU A CA 1
ATOM 2384 C C . LEU A 1 318 ? -11.042 17.927 -30.571 1.00 14.21 858 LEU A C 1
ATOM 2385 O O . LEU A 1 318 ? -11.792 17.348 -29.777 1.00 17.60 858 LEU A O 1
ATOM 2390 N N . ILE A 1 319 ? -9.759 17.593 -30.691 1.00 13.27 859 ILE A N 1
ATOM 2391 C CA . ILE A 1 319 ? -9.200 16.537 -29.857 1.00 15.17 859 ILE A CA 1
ATOM 2392 C C . ILE A 1 319 ? -9.215 16.949 -28.385 1.00 19.81 859 ILE A C 1
ATOM 2393 O O . ILE A 1 319 ? -9.424 16.116 -27.492 1.00 19.86 859 ILE A O 1
ATOM 2398 N N . GLY A 1 320 ? -8.997 18.240 -28.104 1.00 19.37 860 GLY A N 1
ATOM 2399 C CA . GLY A 1 320 ? -9.067 18.698 -26.725 1.00 18.94 860 GLY A CA 1
ATOM 2400 C C . GLY A 1 320 ? -10.463 18.964 -26.200 1.00 22.31 860 GLY A C 1
ATOM 2401 O O . GLY A 1 320 ? -10.620 19.622 -25.169 1.00 28.88 860 GLY A O 1
ATOM 2402 N N . GLY A 1 321 ? -11.497 18.493 -26.885 1.00 22.43 861 GLY A N 1
ATOM 2403 C CA . GLY A 1 321 ? -12.845 18.670 -26.388 1.00 24.53 861 GLY A CA 1
ATOM 2404 C C . GLY A 1 321 ? -13.391 20.070 -26.524 1.00 27.71 861 GLY A C 1
ATOM 2405 O O . GLY A 1 321 ? -14.219 20.489 -25.708 1.00 27.97 861 GLY A O 1
ATOM 2406 N N . GLY A 1 322 ? -12.969 20.804 -27.549 1.00 27.72 862 GLY A N 1
ATOM 2407 C CA . GLY A 1 322 ? -13.427 22.163 -27.735 1.00 25.60 862 GLY A CA 1
ATOM 2408 C C . GLY A 1 322 ? -12.671 23.192 -26.928 1.00 28.85 862 GLY A C 1
ATOM 2409 O O . GLY A 1 322 ? -13.084 24.356 -26.896 1.00 28.73 862 GLY A O 1
ATOM 2410 N N . LYS A 1 323 ? -11.571 22.806 -26.285 1.00 28.16 863 LYS A N 1
ATOM 2411 C CA . LYS A 1 323 ? -10.840 23.694 -25.396 1.00 30.20 863 LYS A CA 1
ATOM 2412 C C . LYS A 1 323 ? -9.356 23.687 -25.738 1.00 29.36 863 LYS A C 1
ATOM 2413 O O . LYS A 1 323 ? -8.806 22.685 -26.209 1.00 24.23 863 LYS A O 1
ATOM 2419 N N . LEU A 1 324 ? -8.715 24.825 -25.490 1.00 22.61 864 LEU A N 1
ATOM 2420 C CA . LEU A 1 324 ? -7.271 24.953 -25.653 1.00 22.53 864 LEU A CA 1
ATOM 2421 C C . LEU A 1 324 ? -6.806 26.010 -24.662 1.00 24.08 864 LEU A C 1
ATOM 2422 O O . LEU A 1 324 ? -7.039 27.197 -24.889 1.00 23.53 864 LEU A O 1
ATOM 2427 N N . ALA A 1 325 ? -6.166 25.586 -23.567 1.00 19.21 865 ALA A N 1
ATOM 2428 C CA . ALA A 1 325 ? -5.876 26.515 -22.475 1.00 23.32 865 ALA A CA 1
ATOM 2429 C C . ALA A 1 325 ? -4.676 27.413 -22.750 1.00 21.77 865 ALA A C 1
ATOM 2430 O O . ALA A 1 325 ? -4.663 28.576 -22.312 1.00 21.99 865 ALA A O 1
ATOM 2432 N N . ALA A 1 326 ? -3.669 26.910 -23.451 1.00 19.69 866 ALA A N 1
ATOM 2433 C CA . ALA A 1 326 ? -2.402 27.623 -23.526 1.00 21.01 866 ALA A CA 1
ATOM 2434 C C . ALA A 1 326 ? -1.479 26.904 -24.492 1.00 20.18 866 ALA A C 1
ATOM 2435 O O . ALA A 1 326 ? -1.735 25.771 -24.904 1.00 17.96 866 ALA A O 1
ATOM 2437 N N . ALA A 1 327 ? -0.377 27.567 -24.820 1.00 15.78 867 ALA A N 1
ATOM 2438 C CA . ALA A 1 327 ? 0.693 26.870 -25.502 1.00 17.36 867 ALA A CA 1
ATOM 2439 C C . ALA A 1 327 ? 1.355 25.894 -24.535 1.00 22.36 867 ALA A C 1
ATOM 2440 O O . ALA A 1 327 ? 1.230 26.009 -23.314 1.00 21.04 867 ALA A O 1
ATOM 2442 N N . LEU A 1 328 ? 2.047 24.911 -25.099 1.00 19.90 868 LEU A N 1
ATOM 2443 C CA . LEU A 1 328 ? 2.832 23.981 -24.300 1.00 20.36 868 LEU A CA 1
ATOM 2444 C C . LEU A 1 328 ? 4.038 24.682 -23.687 1.00 21.37 868 LEU A C 1
ATOM 2445 O O . LEU A 1 328 ? 4.602 25.610 -24.270 1.00 18.70 868 LEU A O 1
ATOM 2450 N N . GLU A 1 329 ? 4.466 24.195 -22.524 1.00 22.91 869 GLU A N 1
ATOM 2451 C CA . GLU A 1 329 ? 5.691 24.714 -21.919 1.00 24.13 869 GLU A CA 1
ATOM 2452 C C . GLU A 1 329 ? 6.898 24.404 -22.806 1.00 25.96 869 GLU A C 1
ATOM 2453 O O . GLU A 1 329 ? 7.101 23.263 -23.230 1.00 25.76 869 GLU A O 1
ATOM 2459 N N . HIS A 1 330 ? 7.699 25.429 -23.094 1.00 25.07 870 HIS A N 1
ATOM 2460 C CA . HIS A 1 330 ? 8.831 25.289 -24.003 1.00 30.17 870 HIS A CA 1
ATOM 2461 C C . HIS A 1 330 ? 9.892 26.320 -23.645 1.00 40.35 870 HIS A C 1
ATOM 2462 O O . HIS A 1 330 ? 9.561 27.456 -23.292 1.00 33.41 870 HIS A O 1
ATOM 2469 N N . HIS A 1 331 ? 11.162 25.921 -23.746 1.00 39.92 871 HIS A N 1
ATOM 2470 C CA . HIS A 1 331 ? 12.285 26.789 -23.390 1.00 41.76 871 HIS A CA 1
ATOM 2471 C C . HIS A 1 331 ? 13.355 26.772 -24.480 1.00 49.72 871 HIS A C 1
ATOM 2472 O O . HIS A 1 331 ? 13.234 27.464 -25.495 1.00 56.83 871 HIS A O 1
ATOM 2479 N N . ASP B 1 2 ? -40.027 -31.826 -18.920 1.00 41.93 542 ASP B N 1
ATOM 2480 C CA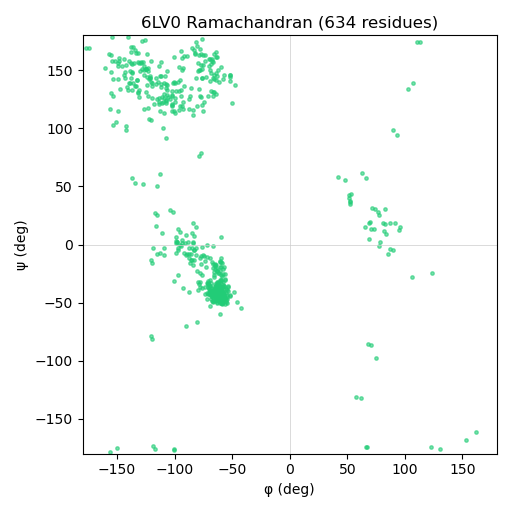 . ASP B 1 2 ? -39.401 -31.301 -17.708 1.00 45.30 542 ASP B CA 1
ATOM 2481 C C . ASP B 1 2 ? -39.229 -29.789 -17.843 1.00 40.08 542 ASP B C 1
ATOM 2482 O O . ASP B 1 2 ? -38.117 -29.275 -17.973 1.00 42.98 542 ASP B O 1
ATOM 2487 N N . ASP B 1 3 ? -40.344 -29.076 -17.823 1.00 43.60 543 ASP B N 1
ATOM 2488 C CA . ASP B 1 3 ? -40.365 -27.680 -18.245 1.00 41.72 543 ASP B CA 1
ATOM 2489 C C . ASP B 1 3 ? -40.582 -26.773 -17.041 1.00 31.48 543 ASP B C 1
ATOM 2490 O O . ASP B 1 3 ? -41.715 -26.577 -16.585 1.00 31.05 543 ASP B O 1
ATOM 2495 N N . ALA B 1 4 ? -39.480 -26.201 -16.552 1.00 31.35 544 ALA B N 1
ATOM 2496 C CA . ALA B 1 4 ? -39.567 -25.194 -15.503 1.00 28.57 544 ALA B CA 1
ATOM 2497 C C . ALA B 1 4 ? -40.336 -23.964 -15.978 1.00 25.70 544 ALA B C 1
ATOM 2498 O O . ALA B 1 4 ? -41.080 -23.355 -15.199 1.00 24.23 544 ALA B O 1
ATOM 2500 N N . VAL B 1 5 ? -40.195 -23.599 -17.263 1.00 23.59 545 VAL B N 1
ATOM 2501 C CA . VAL B 1 5 ? -40.811 -22.370 -17.767 1.00 23.22 545 VAL B CA 1
ATOM 2502 C C . VAL B 1 5 ? -42.330 -22.448 -17.663 1.00 22.95 545 VAL B C 1
ATOM 2503 O O . VAL B 1 5 ? -42.985 -21.509 -17.194 1.00 20.71 545 VAL B O 1
ATOM 2507 N N . ALA B 1 6 ? -42.916 -23.578 -18.071 1.00 23.75 546 ALA B N 1
ATOM 2508 C CA . ALA B 1 6 ? -44.365 -23.723 -17.962 1.00 24.78 546 ALA B CA 1
ATOM 2509 C C . ALA B 1 6 ? -44.816 -23.649 -16.512 1.00 20.45 546 ALA B C 1
ATOM 2510 O O . ALA B 1 6 ? -45.867 -23.065 -16.210 1.00 21.91 546 ALA B O 1
ATOM 2512 N N . ARG B 1 7 ? -44.047 -24.261 -15.603 1.00 22.22 547 ARG B N 1
ATOM 2513 C CA . ARG B 1 7 ? -44.353 -24.158 -14.179 1.00 23.02 547 ARG B CA 1
ATOM 2514 C C . ARG B 1 7 ? -44.301 -22.709 -13.715 1.00 23.41 547 ARG B C 1
ATOM 2515 O O . ARG B 1 7 ? -45.154 -22.261 -12.939 1.00 22.22 547 ARG B O 1
ATOM 2523 N N . ALA B 1 8 ? -43.275 -21.971 -14.150 1.00 19.39 548 ALA B N 1
ATOM 2524 C CA . ALA B 1 8 ? -43.171 -20.565 -13.788 1.00 17.61 548 ALA B CA 1
ATOM 2525 C C . ALA B 1 8 ? -44.364 -19.776 -14.306 1.00 16.89 548 ALA B C 1
ATOM 2526 O O . ALA B 1 8 ? -44.886 -18.905 -13.607 1.00 16.86 548 ALA B O 1
ATOM 2528 N N . VAL B 1 9 ? -44.840 -20.096 -15.520 1.00 17.02 549 VAL B N 1
ATOM 2529 C CA . VAL B 1 9 ? -45.979 -19.376 -16.077 1.00 14.38 549 VAL B CA 1
ATOM 2530 C C . VAL B 1 9 ? -47.205 -19.535 -15.183 1.00 19.61 549 VAL B C 1
ATOM 2531 O O . VAL B 1 9 ? -47.990 -18.592 -15.008 1.00 17.91 549 VAL B O 1
ATOM 2535 N N . GLU B 1 10 ? -47.400 -20.729 -14.612 1.00 19.45 550 GLU B N 1
ATOM 2536 C CA . GLU B 1 10 ? -48.524 -20.930 -13.695 1.00 22.86 550 GLU B CA 1
ATOM 2537 C C . GLU B 1 10 ? -48.468 -19.955 -12.523 1.00 23.30 550 GLU B C 1
ATOM 2538 O O . GLU B 1 10 ? -49.501 -19.423 -12.089 1.00 23.24 550 GLU B O 1
ATOM 2544 N N . ILE B 1 11 ? -47.272 -19.721 -11.986 1.00 19.75 551 ILE B N 1
ATOM 2545 C CA . ILE B 1 11 ? -47.105 -18.745 -10.913 1.00 19.21 551 ILE B CA 1
ATOM 2546 C C . ILE B 1 11 ? -47.381 -17.327 -11.420 1.00 19.39 551 ILE B C 1
ATOM 2547 O O . ILE B 1 11 ? -48.063 -16.532 -10.757 1.00 19.20 551 ILE B O 1
ATOM 2552 N N . VAL B 1 12 ? -46.861 -16.988 -12.604 1.00 16.63 552 VAL B N 1
ATOM 2553 C CA . VAL B 1 12 ? -47.061 -15.650 -13.167 1.00 17.88 552 VAL B CA 1
ATOM 2554 C C . VAL B 1 12 ? -48.546 -15.335 -13.278 1.00 18.17 552 VAL B C 1
ATOM 2555 O O . VAL B 1 12 ? -48.999 -14.242 -12.911 1.00 17.39 552 VAL B O 1
ATOM 2559 N N . ARG B 1 13 ? -49.324 -16.294 -13.797 1.00 17.96 553 ARG B N 1
ATOM 2560 C CA . ARG B 1 13 ? -50.747 -16.068 -14.057 1.00 20.55 553 ARG B CA 1
ATOM 2561 C C . ARG B 1 13 ? -51.500 -15.623 -12.812 1.00 21.28 553 ARG B C 1
ATOM 2562 O O . ARG B 1 13 ? -52.487 -14.887 -12.923 1.00 22.61 553 ARG B O 1
ATOM 2570 N N . LYS B 1 14 ? -51.058 -16.062 -11.632 1.00 20.51 554 LYS B N 1
ATOM 2571 C CA . LYS B 1 14 ? -51.789 -15.866 -10.383 1.00 23.97 554 LYS B CA 1
ATOM 2572 C C . LYS B 1 14 ? -51.273 -14.696 -9.556 1.00 26.62 554 LYS B C 1
ATOM 2573 O O . LYS B 1 14 ? -51.799 -14.449 -8.473 1.00 25.77 554 LYS B O 1
ATOM 2579 N N . GLN B 1 15 ? -50.269 -13.970 -10.027 1.00 24.53 555 GLN B N 1
ATOM 2580 C CA . GLN B 1 15 ? -49.783 -12.793 -9.317 1.00 23.32 555 GLN B CA 1
ATOM 2581 C C . GLN B 1 15 ? -50.008 -11.564 -10.198 1.00 24.71 555 GLN B C 1
ATOM 2582 O O . GLN B 1 15 ? -50.597 -11.651 -11.275 1.00 22.61 555 GLN B O 1
ATOM 2588 N N . GLY B 1 16 ? -49.548 -10.406 -9.736 1.00 23.69 556 GLY B N 1
ATOM 2589 C CA . GLY B 1 16 ? -50.011 -9.182 -10.354 1.00 23.85 556 GLY B CA 1
ATOM 2590 C C . GLY B 1 16 ? -48.999 -8.425 -11.190 1.00 28.22 556 GLY B C 1
ATOM 2591 O O . GLY B 1 16 ? -49.362 -7.411 -11.792 1.00 29.25 556 GLY B O 1
ATOM 2592 N N . VAL B 1 17 ? -47.748 -8.885 -11.257 1.00 21.66 557 VAL B N 1
ATOM 2593 C CA . VAL B 1 17 ? -46.708 -8.169 -11.992 1.00 22.40 557 VAL B CA 1
ATOM 2594 C C . VAL B 1 17 ? -46.711 -8.604 -13.458 1.00 20.64 557 VAL B C 1
ATOM 2595 O O . VAL B 1 17 ? -46.397 -9.758 -13.777 1.00 20.49 557 VAL B O 1
ATOM 2599 N N . ALA B 1 18 ? -47.003 -7.657 -14.355 1.00 19.78 558 ALA B N 1
ATOM 2600 C CA . ALA B 1 18 ? -47.172 -7.980 -15.768 1.00 19.82 558 ALA B CA 1
ATOM 2601 C C . ALA B 1 18 ? -45.854 -8.402 -16.418 1.00 17.62 558 ALA B C 1
ATOM 2602 O O . ALA B 1 18 ? -45.824 -9.352 -17.212 1.00 16.66 558 ALA B O 1
ATOM 2604 N N . ASP B 1 19 ? -44.752 -7.727 -16.087 1.00 16.00 559 ASP B N 1
ATOM 2605 C CA . ASP B 1 19 ? -43.503 -7.991 -16.793 1.00 16.64 559 ASP B CA 1
ATOM 2606 C C . ASP B 1 19 ? -42.894 -9.332 -16.425 1.00 16.86 559 ASP B C 1
ATOM 2607 O O . ASP B 1 19 ? -41.949 -9.775 -17.090 1.00 16.05 559 ASP B O 1
ATOM 2612 N N . ALA B 1 20 ? -43.404 -9.985 -15.385 1.00 15.43 560 ALA B N 1
ATOM 2613 C CA . ALA B 1 20 ? -42.979 -11.346 -15.095 1.00 14.19 560 ALA B CA 1
ATOM 2614 C C . ALA B 1 20 ? -43.278 -12.307 -16.247 1.00 14.42 560 ALA B C 1
ATOM 2615 O O . ALA B 1 20 ? -42.661 -13.372 -16.306 1.00 14.98 560 ALA B O 1
ATOM 2617 N N . ASN B 1 21 ? -44.197 -11.954 -17.160 1.00 15.13 561 ASN B N 1
ATOM 2618 C CA . ASN B 1 21 ? -44.426 -12.733 -18.382 1.00 14.19 561 ASN B CA 1
ATOM 2619 C C . ASN B 1 21 ? -43.201 -12.833 -19.287 1.00 17.48 561 ASN B C 1
ATOM 2620 O O . ASN B 1 21 ? -43.195 -13.671 -20.201 1.00 15.49 561 ASN B O 1
ATOM 2625 N N . LEU B 1 22 ? -42.166 -12.010 -19.084 1.00 15.69 562 LEU B N 1
ATOM 2626 C CA . LEU B 1 22 ? -40.918 -12.213 -19.825 1.00 15.35 562 LEU B CA 1
ATOM 2627 C C . LEU B 1 22 ? -40.302 -13.594 -19.580 1.00 13.79 562 LEU B C 1
ATOM 2628 O O . LEU B 1 22 ? -39.419 -14.010 -20.336 1.00 13.52 562 LEU B O 1
ATOM 2633 N N . VAL B 1 23 ? -40.732 -14.315 -18.543 1.00 14.25 563 VAL B N 1
ATOM 2634 C CA . VAL B 1 23 ? -40.275 -15.698 -18.386 1.00 12.36 563 VAL B CA 1
ATOM 2635 C C . VAL B 1 23 ? -40.644 -16.554 -19.606 1.00 12.14 563 VAL B C 1
ATOM 2636 O O . VAL B 1 23 ? -39.934 -17.524 -19.931 1.00 13.05 563 VAL B O 1
ATOM 2640 N N . ARG B 1 24 ? -41.719 -16.193 -20.323 1.00 13.14 564 ARG B N 1
ATOM 2641 C CA . ARG B 1 24 ? -42.198 -17.018 -21.437 1.00 13.59 564 ARG B CA 1
ATOM 2642 C C . ARG B 1 24 ? -41.237 -17.043 -22.630 1.00 15.13 564 ARG B C 1
ATOM 2643 O O . ARG B 1 24 ? -41.389 -17.892 -23.521 1.00 14.89 564 ARG B O 1
ATOM 2651 N N . MET B 1 25 ? -40.276 -16.120 -22.686 1.00 13.46 565 MET B N 1
ATOM 2652 C CA . MET B 1 25 ? -39.249 -16.141 -23.726 1.00 13.88 565 MET B CA 1
ATOM 2653 C C . MET B 1 25 ? -38.349 -17.366 -23.616 1.00 15.33 565 MET B C 1
ATOM 2654 O O . MET B 1 25 ? -37.718 -17.751 -24.607 1.00 13.95 565 MET B O 1
ATOM 2659 N N . GLY B 1 26 ? -38.284 -17.997 -22.443 1.00 14.26 566 GLY B N 1
ATOM 2660 C CA . GLY B 1 26 ? -37.516 -19.216 -22.288 1.00 14.23 566 GLY B CA 1
ATOM 2661 C C . GLY B 1 26 ? -36.011 -19.036 -22.173 1.00 20.14 566 GLY B C 1
ATOM 2662 O O . GLY B 1 26 ? -35.296 -20.029 -22.002 1.00 19.07 566 GLY B O 1
ATOM 2663 N N . ASP B 1 27 ? -35.493 -17.814 -22.246 1.00 17.74 567 ASP B N 1
ATOM 2664 C CA . ASP B 1 27 ? -34.045 -17.653 -22.199 1.00 19.77 567 ASP B CA 1
ATOM 2665 C C . ASP B 1 27 ? -33.500 -17.450 -20.787 1.00 20.90 567 ASP B C 1
ATOM 2666 O O . ASP B 1 27 ? -32.284 -17.284 -20.632 1.00 21.59 567 ASP B O 1
ATOM 2671 N N . LYS B 1 28 ? -34.344 -17.456 -19.759 1.00 17.21 568 LYS B N 1
ATOM 2672 C CA . LYS B 1 28 ? -33.886 -17.282 -18.387 1.00 16.22 568 LYS B CA 1
ATOM 2673 C C . LYS B 1 28 ? -33.971 -18.594 -17.612 1.00 21.72 568 LYS B C 1
ATOM 2674 O O . LYS B 1 28 ? -34.943 -19.350 -17.745 1.00 18.63 568 LYS B O 1
ATOM 2680 N N . SER B 1 29 ? -32.937 -18.856 -16.818 1.00 16.22 569 SER B N 1
ATOM 2681 C CA . SER B 1 29 ? -32.997 -19.921 -15.830 1.00 19.82 569 SER B CA 1
ATOM 2682 C C . SER B 1 29 ? -33.997 -19.560 -14.734 1.00 19.35 569 SER B C 1
ATOM 2683 O O . SER B 1 29 ? -34.325 -18.390 -14.517 1.00 16.30 569 SER B O 1
ATOM 2686 N N . ILE B 1 30 ? -34.496 -20.581 -14.039 1.00 17.44 570 ILE B N 1
ATOM 2687 C CA . ILE B 1 30 ? -35.575 -20.402 -13.076 1.00 15.86 570 ILE B CA 1
ATOM 2688 C C . ILE B 1 30 ? -35.190 -21.088 -11.772 1.00 20.35 570 ILE B C 1
ATOM 2689 O O . ILE B 1 30 ? -34.834 -22.271 -11.772 1.00 19.37 570 ILE B O 1
ATOM 2694 N N . MET B 1 31 ? -35.255 -20.351 -10.664 1.00 17.67 571 MET B N 1
ATOM 2695 C CA . MET B 1 31 ? -35.046 -20.919 -9.334 1.00 21.00 571 MET B CA 1
ATOM 2696 C C . MET B 1 31 ? -36.352 -20.833 -8.565 1.00 21.05 571 MET B C 1
ATOM 2697 O O . MET B 1 31 ? -36.890 -19.737 -8.377 1.00 18.86 571 MET B O 1
ATOM 2702 N N . PHE B 1 32 ? -36.873 -21.980 -8.136 1.00 19.59 572 PHE B N 1
ATOM 2703 C CA . PHE B 1 32 ? -38.151 -22.008 -7.442 1.00 19.40 572 PHE B CA 1
ATOM 2704 C C . PHE B 1 32 ? -37.948 -21.928 -5.936 1.00 19.96 572 PHE B C 1
ATOM 2705 O O . PHE B 1 32 ? -36.920 -22.356 -5.406 1.00 23.85 572 PHE B O 1
ATOM 2713 N N . SER B 1 33 ? -38.942 -21.372 -5.252 1.00 19.34 573 SER B N 1
ATOM 2714 C CA . SER B 1 33 ? -38.952 -21.432 -3.796 1.00 25.08 573 SER B CA 1
ATOM 2715 C C . SER B 1 33 ? -39.121 -22.878 -3.327 1.00 32.49 573 SER B C 1
ATOM 2716 O O . SER B 1 33 ? -39.510 -23.768 -4.090 1.00 24.73 573 SER B O 1
ATOM 2719 N N . GLU B 1 34 ? -38.813 -23.101 -2.047 1.00 31.57 574 GLU B N 1
ATOM 2720 C CA . GLU B 1 34 ? -38.927 -24.434 -1.465 1.00 35.22 574 GLU B CA 1
ATOM 2721 C C . GLU B 1 34 ? -40.322 -25.029 -1.667 1.00 31.85 574 GLU B C 1
ATOM 2722 O O . GLU B 1 34 ? -40.454 -26.193 -2.058 1.00 33.72 574 GLU B O 1
ATOM 2728 N N . LYS B 1 35 ? -41.376 -24.242 -1.427 1.00 27.51 575 LYS B N 1
ATOM 2729 C CA . LYS B 1 35 ? -42.740 -24.724 -1.630 1.00 32.83 575 LYS B CA 1
ATOM 2730 C C . LYS B 1 35 ? -43.172 -24.743 -3.094 1.00 36.48 575 LYS B C 1
ATOM 2731 O O . LYS B 1 35 ? -44.233 -25.302 -3.399 1.00 36.44 575 LYS B O 1
ATOM 2737 N N . GLY B 1 36 ? -42.408 -24.132 -3.996 1.00 30.20 576 GLY B N 1
ATOM 2738 C CA . GLY B 1 36 ? -42.785 -24.089 -5.403 1.00 26.30 576 GLY B CA 1
ATOM 2739 C C . GLY B 1 36 ? -43.786 -23.019 -5.767 1.00 25.12 576 GLY B C 1
ATOM 2740 O O . GLY B 1 36 ? -44.321 -23.048 -6.881 1.00 29.77 576 GLY B O 1
ATOM 2741 N N . ASP B 1 37 ? -44.056 -22.069 -4.877 1.00 21.85 577 ASP B N 1
ATOM 2742 C CA . ASP B 1 37 ? -45.065 -21.051 -5.116 1.00 23.17 577 ASP B CA 1
ATOM 2743 C C . ASP B 1 37 ? -44.491 -19.740 -5.647 1.00 20.22 577 ASP B C 1
ATOM 2744 O O . ASP B 1 37 ? -45.259 -18.816 -5.940 1.00 21.05 577 ASP B O 1
ATOM 2749 N N . ALA B 1 38 ? -43.173 -19.637 -5.770 1.00 22.07 578 ALA B N 1
ATOM 2750 C CA . ALA B 1 38 ? -42.525 -18.415 -6.230 1.00 19.25 578 ALA B CA 1
ATOM 2751 C C . ALA B 1 38 ? -41.263 -18.796 -6.988 1.00 18.42 578 ALA B C 1
ATOM 2752 O O . ALA B 1 38 ? -40.750 -19.907 -6.838 1.00 17.08 578 ALA B O 1
ATOM 2754 N N . PHE B 1 39 ? -40.759 -17.867 -7.809 1.00 14.73 579 PHE B N 1
ATOM 2755 C CA . PHE B 1 39 ? -39.530 -18.131 -8.537 1.00 16.68 579 PHE B CA 1
ATOM 2756 C C . PHE B 1 39 ? -38.758 -16.845 -8.777 1.00 13.28 579 PHE B C 1
ATOM 2757 O O . PHE B 1 39 ? -39.316 -15.748 -8.797 1.00 16.30 579 PHE B O 1
ATOM 2765 N N . ILE B 1 40 ? -37.458 -17.019 -8.961 1.00 13.02 580 ILE B N 1
ATOM 2766 C CA . ILE B 1 40 ? -36.574 -16.018 -9.528 1.00 15.81 580 ILE B CA 1
ATOM 2767 C C . ILE B 1 40 ? -36.168 -16.505 -10.909 1.00 18.35 580 ILE B C 1
ATOM 2768 O O . ILE B 1 40 ? -35.704 -17.644 -11.059 1.00 17.49 580 ILE B O 1
ATOM 2773 N N . MET B 1 41 ? -36.374 -15.670 -11.920 1.00 14.12 581 MET B N 1
ATOM 2774 C CA . MET B 1 41 ? -35.839 -15.950 -13.241 1.00 15.97 581 MET B CA 1
ATOM 2775 C C . MET B 1 41 ? -34.584 -15.109 -13.409 1.00 15.76 581 MET B C 1
ATOM 2776 O O . MET B 1 41 ? -34.533 -13.963 -12.947 1.00 13.93 581 MET B O 1
ATOM 2781 N N . TYR B 1 42 ? -33.563 -15.692 -14.023 1.00 16.01 582 TYR B N 1
ATOM 2782 C CA . TYR B 1 42 ? -32.258 -15.049 -14.002 1.00 16.08 582 TYR B CA 1
ATOM 2783 C C . TYR B 1 42 ? -31.417 -15.531 -15.172 1.00 17.98 582 TYR B C 1
ATOM 2784 O O . TYR B 1 42 ? -31.713 -16.543 -15.818 1.00 14.45 582 TYR B O 1
ATOM 2793 N N . GLY B 1 43 ? -30.364 -14.765 -15.435 1.00 15.47 583 GLY B N 1
ATOM 2794 C CA . GLY B 1 43 ? -29.360 -15.112 -16.417 1.00 18.14 583 GLY B CA 1
ATOM 2795 C C . GLY B 1 43 ? -27.985 -15.028 -15.789 1.00 19.30 583 GLY B C 1
ATOM 2796 O O . GLY B 1 43 ? -27.836 -14.615 -14.638 1.00 17.30 583 GLY B O 1
ATOM 2797 N N . LYS B 1 44 ? -26.994 -15.432 -16.574 1.00 16.30 584 LYS B N 1
ATOM 2798 C CA . LYS B 1 44 ? -25.607 -15.455 -16.134 1.00 19.41 584 LYS B CA 1
ATOM 2799 C C . LYS B 1 44 ? -24.750 -14.795 -17.200 1.00 19.19 584 LYS B C 1
ATOM 2800 O O . LYS B 1 44 ? -24.879 -15.113 -18.383 1.00 18.97 584 LYS B O 1
ATOM 2806 N N . GLN B 1 45 ? -23.887 -13.875 -16.786 1.00 20.33 585 GLN B N 1
ATOM 2807 C CA . GLN B 1 45 ? -23.085 -13.100 -17.725 1.00 18.69 585 GLN B CA 1
ATOM 2808 C C . GLN B 1 45 ? -21.823 -12.672 -16.997 1.00 17.52 585 GLN B C 1
ATOM 2809 O O . GLN B 1 45 ? -21.917 -12.126 -15.897 1.00 20.17 585 GLN B O 1
ATOM 2815 N N . GLY B 1 46 ? -20.663 -12.940 -17.584 1.00 20.40 586 GLY B N 1
ATOM 2816 C CA . GLY B 1 46 ? -19.416 -12.656 -16.875 1.00 19.74 586 GLY B CA 1
ATOM 2817 C C . GLY B 1 46 ? -19.370 -13.396 -15.544 1.00 21.04 586 GLY B C 1
ATOM 2818 O O . GLY B 1 46 ? -19.649 -14.593 -15.464 1.00 23.49 586 GLY B O 1
ATOM 2819 N N . ARG B 1 47 ? -19.042 -12.677 -14.472 1.00 19.75 587 ARG B N 1
ATOM 2820 C CA . ARG B 1 47 ? -19.035 -13.250 -13.131 1.00 23.66 587 ARG B CA 1
ATOM 2821 C C . ARG B 1 47 ? -20.289 -12.858 -12.343 1.00 23.31 587 ARG B C 1
ATOM 2822 O O . ARG B 1 47 ? -20.256 -12.791 -11.107 1.00 22.66 587 ARG B O 1
ATOM 2830 N N . SER B 1 48 ? -21.407 -12.597 -13.039 1.00 20.43 588 SER B N 1
ATOM 2831 C CA . SER B 1 48 ? -22.654 -12.205 -12.392 1.00 19.98 588 SER B CA 1
ATOM 2832 C C . SER B 1 48 ? -23.778 -13.188 -12.707 1.00 18.08 588 SER B C 1
ATOM 2833 O O . SER B 1 48 ? -23.923 -13.649 -13.842 1.00 20.29 588 SER B O 1
ATOM 2836 N N . TRP B 1 49 ? -24.586 -13.474 -11.700 1.00 17.69 589 TRP B N 1
ATOM 2837 C CA . TRP B 1 49 ? -25.924 -14.008 -11.891 1.00 15.51 589 TRP B CA 1
ATOM 2838 C C . TRP B 1 49 ? -26.885 -12.841 -11.739 1.00 18.47 589 TRP B C 1
ATOM 2839 O O . TRP B 1 49 ? -26.835 -12.119 -10.736 1.00 16.29 589 TRP B O 1
ATOM 2850 N N . ILE B 1 50 ? -27.735 -12.641 -12.733 1.00 14.57 590 ILE B N 1
ATOM 2851 C CA . ILE B 1 50 ? -28.574 -11.449 -12.805 1.00 15.23 590 ILE B CA 1
ATOM 2852 C C . ILE B 1 50 ? -30.028 -11.890 -12.814 1.00 15.76 590 ILE B C 1
ATOM 2853 O O . ILE B 1 50 ? -30.507 -12.444 -13.810 1.00 14.06 590 ILE B O 1
ATOM 2858 N N . ALA B 1 51 ? -30.718 -11.667 -11.699 1.00 14.52 591 ALA B N 1
ATOM 2859 C CA . ALA B 1 51 ? -32.145 -11.932 -11.616 1.00 15.26 591 ALA B CA 1
ATOM 2860 C C . ALA B 1 51 ? -32.894 -10.829 -12.340 1.00 16.06 591 ALA B C 1
ATOM 2861 O O . ALA B 1 51 ? -32.486 -9.664 -12.307 1.00 14.43 591 ALA B O 1
ATOM 2863 N N . LEU B 1 52 ? -33.982 -11.200 -13.012 1.00 13.64 592 LEU B N 1
ATOM 2864 C CA . LEU B 1 52 ? -34.738 -10.267 -13.833 1.00 12.87 592 LEU B CA 1
ATOM 2865 C C . LEU B 1 52 ? -35.989 -9.846 -13.074 1.00 15.03 592 LEU B C 1
ATOM 2866 O O . LEU B 1 52 ? -36.863 -10.676 -12.816 1.00 13.50 592 LEU B O 1
ATOM 2871 N N . PHE B 1 53 ? -36.076 -8.557 -12.724 1.00 13.73 593 PHE B N 1
ATOM 2872 C CA . PHE B 1 53 ? -37.233 -7.994 -12.027 1.00 16.34 593 PHE B CA 1
ATOM 2873 C C . PHE B 1 53 ? -37.370 -8.537 -10.603 1.00 15.88 593 PHE B C 1
ATOM 2874 O O . PHE B 1 53 ? -36.491 -9.260 -10.106 1.00 16.90 593 PHE B O 1
ATOM 2882 N N . ASP B 1 54 ? -38.465 -8.172 -9.934 1.00 17.35 594 ASP B N 1
ATOM 2883 C CA . ASP B 1 54 ? -38.735 -8.685 -8.595 1.00 19.60 594 ASP B CA 1
ATOM 2884 C C . ASP B 1 54 ? -38.954 -10.195 -8.650 1.00 18.21 594 ASP B C 1
ATOM 2885 O O . ASP B 1 54 ? -39.508 -10.703 -9.623 1.00 18.96 594 ASP B O 1
ATOM 2890 N N . PRO B 1 55 ? -38.577 -10.929 -7.605 1.00 20.35 595 PRO B N 1
ATOM 2891 C CA . PRO B 1 55 ? -39.047 -12.313 -7.480 1.00 16.85 595 PRO B CA 1
ATOM 2892 C C . PRO B 1 55 ? -40.562 -12.356 -7.619 1.00 18.86 595 PRO B C 1
ATOM 2893 O O . PRO B 1 55 ? -41.267 -11.408 -7.254 1.00 16.30 595 PRO B O 1
ATOM 2897 N N . VAL B 1 56 ? -41.054 -13.443 -8.211 1.00 17.65 596 VAL B N 1
ATOM 2898 C CA . VAL B 1 56 ? -42.446 -13.565 -8.618 1.00 17.78 596 VAL B CA 1
ATOM 2899 C C . VAL B 1 56 ? -43.129 -14.533 -7.666 1.00 19.50 596 VAL B C 1
ATOM 2900 O O . VAL B 1 56 ? -42.686 -15.678 -7.525 1.00 17.96 596 VAL B O 1
ATOM 2904 N N . GLY B 1 57 ? -44.212 -14.093 -7.031 1.00 19.87 597 GLY B N 1
ATOM 2905 C CA . GLY B 1 57 ? -44.932 -14.966 -6.126 1.00 24.50 597 GLY B CA 1
ATOM 2906 C C . GLY B 1 57 ? -45.214 -14.339 -4.774 1.00 25.04 597 GLY B C 1
ATOM 2907 O O . GLY B 1 57 ? -44.934 -13.163 -4.538 1.00 24.65 597 GLY B O 1
ATOM 2908 N N . PRO B 1 58 ? -45.799 -15.117 -3.862 1.00 30.11 598 PRO B N 1
ATOM 2909 C CA . PRO B 1 58 ? -46.181 -14.570 -2.545 1.00 28.69 598 PRO B CA 1
ATOM 2910 C C . PRO B 1 58 ? -44.988 -13.994 -1.793 1.00 26.63 598 PRO B C 1
ATOM 2911 O O . PRO B 1 58 ? -43.881 -14.538 -1.843 1.00 25.33 598 PRO B O 1
ATOM 2915 N N . ARG B 1 59 ? -45.230 -12.882 -1.081 1.00 26.70 599 ARG B N 1
ATOM 2916 C CA . ARG B 1 59 ? -44.137 -12.174 -0.413 1.00 30.82 599 ARG B CA 1
ATOM 2917 C C . ARG B 1 59 ? -43.469 -13.030 0.658 1.00 31.20 599 ARG B C 1
ATOM 2918 O O . ARG B 1 59 ? -42.252 -12.938 0.854 1.00 28.57 599 ARG B O 1
ATOM 2926 N N . GLN B 1 60 ? -44.230 -13.873 1.355 1.00 31.62 600 GLN B N 1
ATOM 2927 C CA . GLN B 1 60 ? -43.627 -14.670 2.416 1.00 32.79 600 GLN B CA 1
ATOM 2928 C C . GLN B 1 60 ? -42.564 -15.628 1.890 1.00 29.33 600 GLN B C 1
ATOM 2929 O O . GLN B 1 60 ? -41.671 -16.019 2.650 1.00 27.55 600 GLN B O 1
ATOM 2935 N N . ALA B 1 61 ? -42.602 -15.985 0.602 1.00 28.50 601 ALA B N 1
ATOM 2936 C CA . ALA B 1 61 ? -41.567 -16.862 0.060 1.00 24.16 601 ALA B CA 1
ATOM 2937 C C . ALA B 1 61 ? -40.247 -16.140 -0.198 1.00 25.63 601 ALA B C 1
ATOM 2938 O O . ALA B 1 61 ? -39.209 -16.792 -0.346 1.00 23.77 601 ALA B O 1
ATOM 2940 N N . LEU B 1 62 ? -40.260 -14.819 -0.250 1.00 27.10 602 LEU B N 1
ATOM 2941 C CA . LEU B 1 62 ? -39.141 -14.064 -0.799 1.00 26.08 602 LEU B CA 1
ATOM 2942 C C . LEU B 1 62 ? -37.842 -14.159 0.003 1.00 22.93 602 LEU B C 1
ATOM 2943 O O . LEU B 1 62 ? -36.776 -14.330 -0.605 1.00 24.45 602 LEU B O 1
ATOM 2948 N N . PRO B 1 63 ? -37.849 -14.057 1.341 1.00 24.28 603 PRO B N 1
ATOM 2949 C CA . PRO B 1 63 ? -36.554 -14.081 2.054 1.00 24.64 603 PRO B CA 1
ATOM 2950 C C . PRO B 1 63 ? -35.725 -15.343 1.835 1.00 27.18 603 PRO B C 1
ATOM 2951 O O . PRO B 1 63 ? -34.518 -15.248 1.548 1.00 24.33 603 PRO B O 1
ATOM 2955 N N . ASP B 1 64 ? -36.318 -16.528 1.979 1.00 23.36 604 ASP B N 1
ATOM 2956 C CA . ASP B 1 64 ? -35.547 -17.746 1.726 1.00 22.82 604 ASP B CA 1
ATOM 2957 C C . ASP B 1 64 ? -35.110 -17.823 0.269 1.00 22.57 604 ASP B C 1
ATOM 2958 O O . ASP B 1 64 ? -33.996 -18.259 -0.035 1.00 22.64 604 ASP B O 1
ATOM 2963 N N . LEU B 1 65 ? -35.982 -17.407 -0.646 1.00 19.17 605 LEU B N 1
ATOM 2964 C CA . LEU B 1 65 ? -35.681 -17.535 -2.069 1.00 20.12 605 LEU B CA 1
ATOM 2965 C C . LEU B 1 65 ? -34.582 -16.564 -2.497 1.00 20.47 605 LEU B C 1
ATOM 2966 O O . LEU B 1 65 ? -33.674 -16.935 -3.252 1.00 20.16 605 LEU B O 1
ATOM 2971 N N . ILE B 1 66 ? -34.637 -15.318 -2.024 1.00 18.95 606 ILE B N 1
ATOM 2972 C CA . ILE B 1 66 ? -33.563 -14.379 -2.334 1.00 21.27 606 ILE B CA 1
ATOM 2973 C C . ILE B 1 66 ? -32.249 -14.884 -1.772 1.00 21.28 606 ILE B C 1
ATOM 2974 O O . ILE B 1 66 ? -31.203 -14.840 -2.439 1.00 21.00 606 ILE B O 1
ATOM 2979 N N . TRP B 1 67 ? -32.283 -15.403 -0.543 1.00 22.50 607 TRP B N 1
ATOM 2980 C CA . TRP B 1 67 ? -31.049 -15.865 0.082 1.00 25.07 607 TRP B CA 1
ATOM 2981 C C . TRP B 1 67 ? -30.465 -17.058 -0.656 1.00 23.82 607 TRP B C 1
ATOM 2982 O O . TRP B 1 67 ? -29.247 -17.135 -0.853 1.00 24.74 607 TRP B O 1
ATOM 2993 N N . ARG B 1 68 ? -31.310 -18.007 -1.058 1.00 21.74 608 ARG B N 1
ATOM 2994 C CA . ARG B 1 68 ? -30.809 -19.144 -1.825 1.00 26.21 608 ARG B CA 1
ATOM 2995 C C . ARG B 1 68 ? -30.148 -18.684 -3.123 1.00 21.26 608 ARG B C 1
ATOM 2996 O O . ARG B 1 68 ? -29.092 -19.204 -3.515 1.00 22.50 608 ARG B O 1
ATOM 3004 N N . PHE B 1 69 ? -30.746 -17.696 -3.793 1.00 19.81 609 PHE B N 1
ATOM 3005 C CA . PHE B 1 69 ? -30.164 -17.163 -5.026 1.00 17.25 609 PHE B CA 1
ATOM 3006 C C . PHE B 1 69 ? -28.805 -16.525 -4.764 1.00 17.67 609 PHE B C 1
ATOM 3007 O O . PHE B 1 69 ? -27.822 -16.817 -5.453 1.00 19.84 609 PHE B O 1
ATOM 3015 N N . VAL B 1 70 ? -28.735 -15.635 -3.775 1.00 20.55 610 VAL B N 1
ATOM 3016 C CA . VAL B 1 70 ? -27.471 -14.965 -3.467 1.00 24.21 610 VAL B CA 1
ATOM 3017 C C . VAL B 1 70 ? -26.394 -15.987 -3.120 1.00 25.22 610 VAL B C 1
ATOM 3018 O O . VAL B 1 70 ? -25.248 -15.882 -3.574 1.00 22.89 610 VAL B O 1
ATOM 3022 N N . GLU B 1 71 ? -26.757 -17.014 -2.346 1.00 23.17 611 GLU B N 1
ATOM 3023 C CA . GLU B 1 71 ? -25.768 -17.974 -1.864 1.00 27.30 611 GLU B CA 1
ATOM 3024 C C . GLU B 1 71 ? -25.372 -18.964 -2.945 1.00 25.81 611 GLU B C 1
ATOM 3025 O O . GLU B 1 71 ? -24.203 -19.364 -3.031 1.00 29.52 611 GLU B O 1
ATOM 3031 N N . THR B 1 72 ? -26.328 -19.364 -3.785 1.00 23.29 612 THR B N 1
ATOM 3032 C CA . THR B 1 72 ? -26.010 -20.234 -4.911 1.00 25.86 612 THR B CA 1
ATOM 3033 C C . THR B 1 72 ? -25.076 -19.542 -5.892 1.00 27.90 612 THR B C 1
ATOM 3034 O O . THR B 1 72 ? -24.132 -20.160 -6.401 1.00 24.91 612 THR B O 1
ATOM 3038 N N . ALA B 1 73 ? -25.320 -18.258 -6.177 1.00 25.19 613 ALA B N 1
ATOM 3039 C CA . ALA B 1 73 ? -24.405 -17.530 -7.055 1.00 24.29 613 ALA B CA 1
ATOM 3040 C C . ALA B 1 73 ? -23.029 -17.412 -6.411 1.00 25.59 613 ALA B C 1
ATOM 3041 O O . ALA B 1 73 ? -22.005 -17.647 -7.063 1.00 27.57 613 ALA B O 1
ATOM 3043 N N . ARG B 1 74 ? -22.993 -17.062 -5.121 1.00 26.77 614 ARG B N 1
ATOM 3044 C CA . ARG B 1 74 ? -21.722 -16.971 -4.409 1.00 29.49 614 ARG B CA 1
ATOM 3045 C C . ARG B 1 74 ? -20.958 -18.289 -4.473 1.00 32.00 614 ARG B C 1
ATOM 3046 O O . ARG B 1 74 ? -19.749 -18.299 -4.736 1.00 34.75 614 ARG B O 1
ATOM 3054 N N . ALA B 1 75 ? -21.650 -19.411 -4.270 1.00 30.70 615 ALA B N 1
ATOM 3055 C CA . ALA B 1 75 ? -20.983 -20.705 -4.318 1.00 31.71 615 ALA B CA 1
ATOM 3056 C C . ALA B 1 75 ? -20.467 -21.021 -5.712 1.00 35.54 615 ALA B C 1
ATOM 3057 O O . ALA B 1 75 ? -19.496 -21.768 -5.851 1.00 37.54 615 ALA B O 1
ATOM 3059 N N . ALA B 1 76 ? -21.075 -20.465 -6.754 1.00 30.09 616 ALA B N 1
ATOM 3060 C CA . ALA B 1 76 ? -20.529 -20.640 -8.089 1.00 30.39 616 ALA B CA 1
ATOM 3061 C C . ALA B 1 76 ? -19.449 -19.616 -8.413 1.00 27.60 616 ALA B C 1
ATOM 3062 O O . ALA B 1 76 ? -19.020 -19.537 -9.564 1.00 32.66 616 ALA B O 1
ATOM 3064 N N . GLY B 1 77 ? -18.998 -18.844 -7.426 1.00 27.33 617 GLY B N 1
ATOM 3065 C CA . GLY B 1 77 ? -17.947 -17.871 -7.654 1.00 32.03 617 GLY B CA 1
ATOM 3066 C C . GLY B 1 77 ? -18.397 -16.611 -8.360 1.00 32.92 617 GLY B C 1
ATOM 3067 O O . GLY B 1 77 ? -17.589 -15.968 -9.038 1.00 32.90 617 GLY B O 1
ATOM 3068 N N . CYS B 1 78 ? -19.662 -16.228 -8.201 1.00 29.29 618 CYS B N 1
ATOM 3069 C CA . CYS B 1 78 ? -20.261 -15.120 -8.931 1.00 26.94 618 CYS B CA 1
ATOM 3070 C C . CYS B 1 78 ? -20.937 -14.152 -7.970 1.00 26.24 618 CYS B C 1
ATOM 3071 O O . CYS B 1 78 ? -21.417 -14.545 -6.905 1.00 27.23 618 CYS B O 1
ATOM 3074 N N . ARG B 1 79 ? -20.993 -12.881 -8.365 1.00 22.63 619 ARG B N 1
ATOM 3075 C CA . ARG B 1 79 ? -21.821 -11.928 -7.639 1.00 21.75 619 AR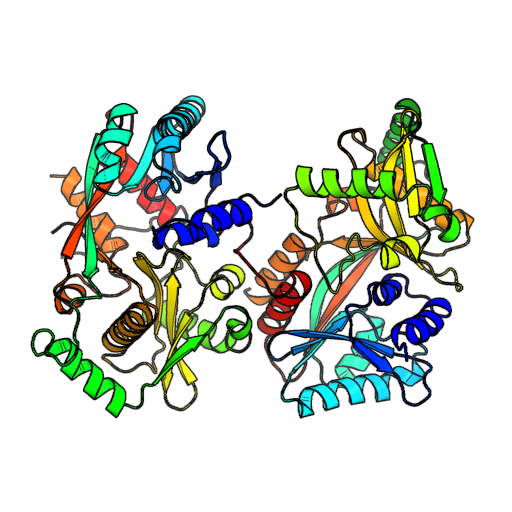G B CA 1
ATOM 3076 C C . ARG B 1 79 ? -23.287 -12.136 -8.017 1.00 19.77 619 ARG B C 1
ATOM 3077 O O . ARG B 1 79 ? -23.607 -12.756 -9.037 1.00 18.32 619 ARG B O 1
ATOM 3085 N N . SER B 1 80 ? -24.179 -11.585 -7.201 1.00 18.83 620 SER B N 1
ATOM 3086 C CA . SER B 1 80 ? -25.605 -11.630 -7.484 1.00 23.98 620 SER B CA 1
ATOM 3087 C C . SER B 1 80 ? -26.121 -10.216 -7.743 1.00 22.66 620 SER B C 1
ATOM 3088 O O . SER B 1 80 ? -25.698 -9.253 -7.101 1.00 20.14 620 SER B O 1
ATOM 3091 N N . VAL B 1 81 ? -26.996 -10.103 -8.730 1.00 17.02 621 VAL B N 1
ATOM 3092 C CA . VAL B 1 81 ? -27.523 -8.829 -9.205 1.00 17.58 621 VAL B CA 1
ATOM 3093 C C . VAL B 1 81 ? -29.028 -8.987 -9.352 1.00 16.99 621 VAL B C 1
ATOM 3094 O O . VAL B 1 81 ? -29.492 -10.002 -9.886 1.00 15.24 621 VAL B O 1
ATOM 3098 N N . PHE B 1 82 ? -29.794 -7.986 -8.909 1.00 12.82 622 PHE B N 1
ATOM 3099 C CA . PHE B 1 82 ? -31.222 -7.903 -9.214 1.00 13.56 622 PHE B CA 1
ATOM 3100 C C . PHE B 1 82 ? -31.463 -6.728 -10.150 1.00 15.59 622 PHE B C 1
ATOM 3101 O O . PHE B 1 82 ? -31.134 -5.586 -9.809 1.00 14.97 622 PHE B O 1
ATOM 3109 N N . TYR B 1 83 ? -32.035 -7.009 -11.320 1.00 14.09 623 TYR B N 1
ATOM 3110 C CA . TYR B 1 83 ? -32.157 -6.016 -12.380 1.00 13.75 623 TYR B CA 1
ATOM 3111 C C . TYR B 1 83 ? -33.574 -5.468 -12.425 1.00 15.10 623 TYR B C 1
ATOM 3112 O O . TYR B 1 83 ? -34.524 -6.221 -12.660 1.00 15.20 623 TYR B O 1
ATOM 3121 N N . GLN B 1 84 ? -33.707 -4.148 -12.237 1.00 13.78 624 GLN B N 1
ATOM 3122 C CA . GLN B 1 84 ? -34.968 -3.429 -12.414 1.00 12.73 624 GLN B CA 1
ATOM 3123 C C . GLN B 1 84 ? -36.031 -3.915 -11.425 1.00 17.01 624 GLN B C 1
ATOM 3124 O O . GLN B 1 84 ? -37.097 -4.414 -11.795 1.00 14.89 624 GLN B O 1
ATOM 3130 N N . ILE B 1 85 ? -35.727 -3.747 -10.145 1.00 18.02 625 ILE B N 1
ATOM 3131 C CA . ILE B 1 85 ? -36.629 -4.139 -9.077 1.00 14.29 625 ILE B CA 1
ATOM 3132 C C . ILE B 1 85 ? -37.371 -2.918 -8.550 1.00 18.10 625 ILE B C 1
ATOM 3133 O O . ILE B 1 85 ? -36.950 -1.766 -8.719 1.00 16.46 625 ILE B O 1
ATOM 3138 N N . SER B 1 86 ? -38.476 -3.179 -7.868 1.00 17.02 626 SER B N 1
ATOM 3139 C CA . SER B 1 86 ? -39.355 -2.133 -7.383 1.00 16.25 626 SER B CA 1
ATOM 3140 C C . SER B 1 86 ? -38.971 -1.713 -5.965 1.00 18.14 626 SER B C 1
ATOM 3141 O O . SER B 1 86 ? -38.243 -2.424 -5.260 1.00 16.60 626 SER B O 1
ATOM 3144 N N . PRO B 1 87 ? -39.427 -0.540 -5.531 1.00 18.53 627 PRO B N 1
ATOM 3145 C CA . PRO B 1 87 ? -39.155 -0.110 -4.151 1.00 20.18 627 PRO B CA 1
ATOM 3146 C C . PRO B 1 87 ? -39.573 -1.123 -3.090 1.00 20.11 627 PRO B C 1
ATOM 3147 O O . PRO B 1 87 ? -38.890 -1.241 -2.073 1.00 21.93 627 PRO B O 1
ATOM 3151 N N . ALA B 1 88 ? -40.682 -1.844 -3.294 1.00 19.82 628 ALA B N 1
ATOM 3152 C CA . ALA B 1 88 ? -41.152 -2.804 -2.301 1.00 22.47 628 ALA B CA 1
ATOM 3153 C C . ALA B 1 88 ? -40.168 -3.948 -2.095 1.00 25.46 628 ALA B C 1
ATOM 3154 O O . ALA B 1 88 ? -40.251 -4.645 -1.077 1.00 25.76 628 ALA B O 1
ATOM 3156 N N . LEU B 1 89 ? -39.235 -4.151 -3.023 1.00 18.43 629 LEU B N 1
ATOM 3157 C CA . LEU B 1 89 ? -38.222 -5.182 -2.862 1.00 20.18 629 LEU B CA 1
ATOM 3158 C C . LEU B 1 89 ? -36.969 -4.691 -2.145 1.00 20.05 629 LEU B C 1
ATOM 3159 O O . LEU B 1 89 ? -36.111 -5.511 -1.794 1.00 20.53 629 LEU B O 1
ATOM 3164 N N . LEU B 1 90 ? -36.837 -3.383 -1.896 1.00 17.97 630 LEU B N 1
ATOM 3165 C CA . LEU B 1 90 ? -35.556 -2.889 -1.396 1.00 17.22 630 LEU B CA 1
ATOM 3166 C C . LEU B 1 90 ? -35.288 -3.318 0.043 1.00 15.33 630 LEU B C 1
ATOM 3167 O O . LEU B 1 90 ? -34.125 -3.501 0.419 1.00 17.25 630 LEU B O 1
ATOM 3172 N N . SER B 1 91 ? -36.323 -3.474 0.866 1.00 18.43 631 SER B N 1
ATOM 3173 C CA . SER B 1 91 ? -36.092 -3.985 2.216 1.00 18.42 631 SER B CA 1
ATOM 3174 C C . SER B 1 91 ? -35.544 -5.413 2.175 1.00 19.97 631 SER B C 1
ATOM 3175 O O . SER B 1 91 ? -34.580 -5.747 2.876 1.00 19.60 631 SER B O 1
ATOM 3178 N N . TYR B 1 92 ? -36.157 -6.274 1.357 1.00 20.50 632 TYR B N 1
ATOM 3179 C CA . TYR B 1 92 ? -35.632 -7.626 1.171 1.00 19.92 632 TYR B CA 1
ATOM 3180 C C . TYR B 1 92 ? -34.178 -7.609 0.717 1.00 20.62 632 TYR B C 1
ATOM 3181 O O . TYR B 1 92 ? -33.362 -8.398 1.204 1.00 21.49 632 TYR B O 1
ATOM 3190 N N . CYS B 1 93 ? -33.830 -6.705 -0.210 1.00 18.90 633 CYS B N 1
ATOM 3191 C CA . CYS B 1 93 ? -32.451 -6.602 -0.687 1.00 19.95 633 CYS B CA 1
ATOM 3192 C C . CYS B 1 93 ? -31.508 -6.098 0.400 1.00 21.60 633 CYS B C 1
ATOM 3193 O O . CYS B 1 93 ? -30.386 -6.596 0.529 1.00 21.21 633 CYS B O 1
ATOM 3196 N N . ALA B 1 94 ? -31.935 -5.095 1.175 1.00 21.56 634 ALA B N 1
ATOM 3197 C CA . ALA B 1 94 ? -31.147 -4.661 2.328 1.00 23.95 634 ALA B CA 1
ATOM 3198 C C . ALA B 1 94 ? -30.929 -5.809 3.310 1.00 23.57 634 ALA B C 1
ATOM 3199 O O . ALA B 1 94 ? -29.820 -6.003 3.820 1.00 21.58 634 ALA B O 1
ATOM 3201 N N . ASP B 1 95 ? -31.995 -6.567 3.604 1.00 21.07 635 ASP B N 1
ATOM 3202 C CA . ASP B 1 95 ? -31.883 -7.696 4.525 1.00 24.29 635 ASP B CA 1
ATOM 3203 C C . ASP B 1 95 ? -30.848 -8.701 4.043 1.00 25.92 635 ASP B C 1
ATOM 3204 O O . ASP B 1 95 ? -30.170 -9.337 4.854 1.00 23.21 635 ASP B O 1
ATOM 3209 N N . ALA B 1 96 ? -30.727 -8.876 2.724 1.00 23.08 636 ALA B N 1
ATOM 3210 C CA . ALA B 1 96 ? -29.779 -9.822 2.149 1.00 20.62 636 ALA B CA 1
ATOM 3211 C C . ALA B 1 96 ? -28.417 -9.202 1.871 1.00 23.44 636 ALA B C 1
ATOM 3212 O O . ALA B 1 96 ? -27.574 -9.850 1.237 1.00 23.77 636 ALA B O 1
ATOM 3214 N N . GLY B 1 97 ? -28.188 -7.967 2.318 1.00 23.40 637 GLY B N 1
ATOM 3215 C CA . GLY B 1 97 ? -26.907 -7.316 2.130 1.00 23.58 637 GLY B CA 1
ATOM 3216 C C . GLY B 1 97 ? -26.652 -6.773 0.744 1.00 24.96 637 GLY B C 1
ATOM 3217 O O . GLY B 1 97 ? -25.494 -6.640 0.348 1.00 27.43 637 GLY B O 1
ATOM 3218 N N . LEU B 1 98 ? -27.693 -6.446 -0.008 1.00 24.04 638 LEU B N 1
ATOM 3219 C CA . LEU B 1 98 ? -27.538 -5.909 -1.351 1.00 23.87 638 LEU B CA 1
ATOM 3220 C C . LEU B 1 98 ? -27.735 -4.399 -1.318 1.00 26.90 638 LEU B C 1
ATOM 3221 O O . LEU B 1 98 ? -28.613 -3.894 -0.618 1.00 34.21 638 LEU B O 1
ATOM 3226 N N . ARG B 1 99 ? -26.906 -3.685 -2.067 1.00 28.61 639 ARG B N 1
ATOM 3227 C CA . ARG B 1 99 ? -27.019 -2.240 -2.203 1.00 26.89 639 ARG B CA 1
ATOM 3228 C C . ARG B 1 99 ? -27.782 -1.899 -3.483 1.00 23.36 639 ARG B C 1
ATOM 3229 O O . ARG B 1 99 ? -27.572 -2.529 -4.524 1.00 20.72 639 ARG B O 1
ATOM 3237 N N . ALA B 1 100 ? -28.654 -0.901 -3.403 1.00 18.34 640 ALA B N 1
ATOM 3238 C CA . ALA B 1 100 ? -29.548 -0.539 -4.491 1.00 20.95 640 ALA B CA 1
ATOM 3239 C C . ALA B 1 100 ? -29.127 0.782 -5.134 1.00 24.06 640 ALA B C 1
ATOM 3240 O O . ALA B 1 100 ? -28.663 1.696 -4.445 1.00 21.82 640 ALA B O 1
ATOM 3242 N N . PHE B 1 101 ? -29.320 0.879 -6.455 1.00 17.31 641 PHE B N 1
ATOM 3243 C CA . PHE B 1 101 ? -28.977 2.055 -7.256 1.00 18.44 641 PHE B CA 1
ATOM 3244 C C . PHE B 1 101 ? -30.107 2.328 -8.234 1.00 19.99 641 PHE B C 1
ATOM 3245 O O . PHE B 1 101 ? -30.581 1.405 -8.909 1.00 18.14 641 PHE B O 1
ATOM 3253 N N . LYS B 1 102 ? -30.539 3.585 -8.324 1.00 15.21 642 LYS B N 1
ATOM 3254 C CA . LYS B 1 102 ? -31.666 3.898 -9.198 1.00 17.30 642 LYS B CA 1
ATOM 3255 C C . LYS B 1 102 ? -31.249 3.719 -10.654 1.00 19.06 642 LYS B C 1
ATOM 3256 O O . LYS B 1 102 ? -30.182 4.186 -11.071 1.00 19.59 642 LYS B O 1
ATOM 3262 N N . LEU B 1 103 ? -32.090 3.021 -11.417 1.00 18.36 643 LEU B N 1
ATOM 3263 C CA . LEU B 1 103 ? -31.861 2.669 -12.818 1.00 19.35 643 LEU B CA 1
ATOM 3264 C C . LEU B 1 103 ? -32.612 3.571 -13.775 1.00 19.96 643 LEU B C 1
ATOM 3265 O O . LEU B 1 103 ? -32.162 3.789 -14.904 1.00 19.26 643 LEU B O 1
ATOM 3270 N N . GLY B 1 104 ? -33.766 4.057 -13.352 1.00 18.86 644 GLY B N 1
ATOM 3271 C CA . GLY B 1 104 ? -34.640 4.821 -14.218 1.00 20.25 644 GLY B CA 1
ATOM 3272 C C . GLY B 1 104 ? -36.031 4.850 -13.613 1.00 21.12 644 GLY B C 1
ATOM 3273 O O . GLY B 1 104 ? -36.204 4.600 -12.426 1.00 17.05 644 GLY B O 1
ATOM 3274 N N . GLU B 1 105 ? -37.010 5.163 -14.452 1.00 17.99 645 GLU B N 1
ATOM 3275 C CA . GLU B 1 105 ? -38.369 5.299 -13.963 1.00 20.63 645 GLU B CA 1
ATOM 3276 C C . GLU B 1 105 ? -39.345 4.615 -14.905 1.00 20.47 645 GLU B C 1
ATOM 3277 O O . GLU B 1 105 ? -39.225 4.698 -16.131 1.00 19.81 645 GLU B O 1
ATOM 3283 N N . LEU B 1 106 ? -40.311 3.941 -14.303 1.00 19.24 646 LEU B N 1
ATOM 3284 C CA . LEU B 1 106 ? -41.355 3.246 -15.027 1.00 22.19 646 LEU B CA 1
ATOM 3285 C C . LEU B 1 106 ? -42.570 4.161 -15.150 1.00 21.93 646 LEU B C 1
ATOM 3286 O O . LEU B 1 106 ? -43.045 4.706 -14.146 1.00 20.68 646 LEU B O 1
ATOM 3291 N N . ALA B 1 107 ? -43.063 4.336 -16.378 1.00 19.31 647 ALA B N 1
ATOM 3292 C CA . ALA B 1 107 ? -44.264 5.130 -16.614 1.00 23.50 647 ALA B CA 1
ATOM 3293 C C . ALA B 1 107 ? -45.501 4.261 -16.391 1.00 24.76 647 ALA B C 1
ATOM 3294 O O . ALA B 1 107 ? -45.717 3.284 -17.121 1.00 24.35 647 ALA B O 1
ATOM 3296 N N . VAL B 1 108 ? -46.309 4.604 -15.385 1.00 24.96 648 VAL B N 1
ATOM 3297 C CA . VAL B 1 108 ? -47.476 3.811 -15.000 1.00 22.27 648 VAL B CA 1
ATOM 3298 C C . VAL B 1 108 ? -48.741 4.654 -15.130 1.00 27.87 648 VAL B C 1
ATOM 3299 O O . VAL B 1 108 ? -48.831 5.748 -14.561 1.00 26.33 648 VAL B O 1
ATOM 3303 N N . VAL B 1 109 ? -49.714 4.146 -15.877 1.00 25.43 649 VAL B N 1
ATOM 3304 C CA . VAL B 1 109 ? -50.998 4.815 -16.065 1.00 22.85 649 VAL B CA 1
ATOM 3305 C C . VAL B 1 109 ? -52.012 4.174 -15.129 1.00 26.89 649 VAL B C 1
ATOM 3306 O O . VAL B 1 109 ? -52.228 2.956 -15.175 1.00 21.58 649 VAL B O 1
ATOM 3310 N N . ASN B 1 110 ? -52.625 4.985 -14.269 1.00 24.45 650 ASN B N 1
ATOM 3311 C CA . ASN B 1 110 ? -53.767 4.529 -13.482 1.00 27.01 650 ASN B CA 1
ATOM 3312 C C . ASN B 1 110 ? -54.995 4.499 -14.388 1.00 27.49 650 ASN B C 1
ATOM 3313 O O . ASN B 1 110 ? -55.373 5.528 -14.958 1.00 33.35 650 ASN B O 1
ATOM 3318 N N . LEU B 1 111 ? -55.602 3.315 -14.557 1.00 25.31 651 LEU B N 1
ATOM 3319 C CA . LEU B 1 111 ? -56.631 3.179 -15.586 1.00 28.66 651 LEU B CA 1
ATOM 3320 C C . LEU B 1 111 ? -57.984 3.729 -15.141 1.00 30.88 651 LEU B C 1
ATOM 3321 O O . LEU B 1 111 ? -58.738 4.226 -15.981 1.00 29.99 651 LEU B O 1
ATOM 3326 N N . ALA B 1 112 ? -58.315 3.649 -13.849 1.00 35.44 652 ALA B N 1
ATOM 3327 C CA . ALA B 1 112 ? -59.574 4.217 -13.371 1.00 33.15 652 ALA B CA 1
ATOM 3328 C C . ALA B 1 112 ? -59.707 5.687 -13.766 1.00 38.65 652 ALA B C 1
ATOM 3329 O O . ALA B 1 112 ? -60.737 6.110 -14.303 1.00 43.35 652 ALA B O 1
ATOM 3331 N N . ASN B 1 113 ? -58.655 6.472 -13.543 1.00 41.86 653 ASN B N 1
ATOM 3332 C CA . ASN B 1 113 ? -58.685 7.913 -13.764 1.00 42.39 653 ASN B CA 1
ATOM 3333 C C . ASN B 1 113 ? -58.474 8.321 -15.215 1.00 45.14 653 ASN B C 1
ATOM 3334 O O . ASN B 1 113 ? -58.518 9.523 -15.511 1.00 44.76 653 ASN B O 1
ATOM 3339 N N . PHE B 1 114 ? -58.222 7.385 -16.126 1.00 38.10 654 PHE B N 1
ATOM 3340 C CA . PHE B 1 114 ? -57.913 7.763 -17.497 1.00 39.24 654 PHE B CA 1
ATOM 3341 C C . PHE B 1 114 ? -59.196 7.921 -18.301 1.00 42.45 654 PHE B C 1
ATOM 3342 O O . PHE B 1 114 ? -60.029 7.010 -18.330 1.00 44.99 654 PHE B O 1
ATOM 3350 N N . GLU B 1 115 ? -59.335 9.072 -18.968 1.00 44.83 655 GLU B N 1
ATOM 3351 C CA . GLU B 1 115 ? -60.515 9.402 -19.776 1.00 47.34 655 GLU B CA 1
ATOM 3352 C C . GLU B 1 115 ? -60.032 10.157 -21.009 1.00 42.35 655 GLU B C 1
ATOM 3353 O O . GLU B 1 115 ? -59.747 11.354 -20.926 1.00 46.05 655 GLU B O 1
ATOM 3359 N N . LEU B 1 116 ? -59.959 9.464 -22.150 1.00 43.65 656 LEU B N 1
ATOM 3360 C CA . LEU B 1 116 ? -59.336 10.046 -23.338 1.00 42.70 656 LEU B CA 1
ATOM 3361 C C . LEU B 1 116 ? -59.997 11.363 -23.746 1.00 48.57 656 LEU B C 1
ATOM 3362 O O . LEU B 1 116 ? -59.318 12.285 -24.216 1.00 46.97 656 LEU B O 1
ATOM 3367 N N . LYS B 1 117 ? -61.316 11.474 -23.582 1.00 50.55 657 LYS B N 1
ATOM 3368 C CA . LYS B 1 117 ? -62.001 12.717 -23.919 1.00 54.90 657 LYS B CA 1
ATOM 3369 C C . LYS B 1 117 ? -62.556 13.397 -22.672 1.00 56.14 657 LYS B C 1
ATOM 3370 O O . LYS B 1 117 ? -63.769 13.598 -22.557 1.00 62.37 657 LYS B O 1
ATOM 3376 N N . GLY B 1 118 ? -61.683 13.748 -21.734 1.00 53.55 658 GLY B N 1
ATOM 3377 C CA . GLY B 1 118 ? -62.104 14.451 -20.539 1.00 56.23 658 GLY B CA 1
ATOM 3378 C C . GLY B 1 118 ? -61.458 15.815 -20.420 1.00 59.72 658 GLY B C 1
ATOM 3379 O O . GLY B 1 118 ? -61.759 16.571 -19.492 1.00 63.34 658 GLY B O 1
ATOM 3380 N N . GLY B 1 119 ? -60.571 16.139 -21.365 1.00 55.83 659 GLY B N 1
ATOM 3381 C CA . GLY B 1 119 ? -59.873 17.407 -21.405 1.00 55.25 659 GLY B CA 1
ATOM 3382 C C . GLY B 1 119 ? -58.415 17.314 -21.008 1.00 57.20 659 GLY B C 1
ATOM 3383 O O . GLY B 1 119 ? -57.599 18.114 -21.489 1.00 57.89 659 GLY B O 1
ATOM 3384 N N . LYS B 1 120 ? -58.062 16.335 -20.169 1.00 54.52 660 LYS B N 1
ATOM 3385 C CA . LYS B 1 120 ? -56.700 16.244 -19.664 1.00 53.70 660 LYS B CA 1
ATOM 3386 C C . LYS B 1 120 ? -55.725 15.647 -20.681 1.00 49.25 660 LYS B C 1
ATOM 3387 O O . LYS B 1 120 ? -54.531 15.951 -20.610 1.00 47.15 660 LYS B O 1
ATOM 3393 N N . TRP B 1 121 ? -56.192 14.840 -21.643 1.00 49.02 661 TRP B N 1
ATOM 3394 C CA . TRP B 1 121 ? -55.276 14.211 -22.596 1.00 48.08 661 TRP B CA 1
ATOM 3395 C C . TRP B 1 121 ? -55.515 14.691 -24.024 1.00 46.26 661 TRP B C 1
ATOM 3396 O O . TRP B 1 121 ? -55.608 13.876 -24.946 1.00 44.18 661 TRP B O 1
ATOM 3407 N N . ALA B 1 122 ? -55.562 16.015 -24.217 1.00 51.04 662 ALA B N 1
ATOM 3408 C CA . ALA B 1 122 ? -55.985 16.579 -25.499 1.00 48.23 662 ALA B CA 1
ATOM 3409 C C . ALA B 1 122 ? -55.091 16.134 -26.651 1.00 43.43 662 ALA B C 1
ATOM 3410 O O . ALA B 1 122 ? -55.581 15.893 -27.759 1.00 45.35 662 ALA B O 1
ATOM 3412 N N . ASN B 1 123 ? -53.777 16.042 -26.424 1.00 43.53 663 ASN B N 1
ATOM 3413 C CA . ASN B 1 123 ? -52.877 15.696 -27.522 1.00 42.44 663 ASN B CA 1
ATOM 3414 C C . ASN B 1 123 ? -53.053 14.246 -27.956 1.00 44.26 663 ASN B C 1
ATOM 3415 O O . ASN B 1 123 ? -53.016 13.943 -29.157 1.00 40.88 663 ASN B O 1
ATOM 3420 N N . LEU B 1 124 ? -53.217 13.330 -26.995 1.00 42.68 664 LEU B N 1
ATOM 3421 C CA . LEU B 1 124 ? -53.489 11.940 -27.348 1.00 41.96 664 LEU B CA 1
ATOM 3422 C C . LEU B 1 124 ? -54.842 11.813 -28.037 1.00 41.13 664 LEU B C 1
ATOM 3423 O O . LEU B 1 124 ? -54.975 11.089 -29.032 1.00 36.70 664 LEU B O 1
ATOM 3428 N N . ARG B 1 125 ? -55.854 12.517 -27.524 1.00 40.36 665 ARG B N 1
ATOM 3429 C CA . ARG B 1 125 ? -57.187 12.442 -28.113 1.00 46.36 665 ARG B CA 1
ATOM 3430 C C . ARG B 1 125 ? -57.183 12.914 -29.564 1.00 44.73 665 ARG B C 1
ATOM 3431 O O . ARG B 1 125 ? -57.815 12.294 -30.425 1.00 47.00 665 ARG B O 1
ATOM 3439 N N . GLN B 1 126 ? -56.470 14.008 -29.854 1.00 45.17 666 GLN B N 1
ATOM 3440 C CA . GLN B 1 126 ? -56.382 14.491 -31.230 1.00 45.27 666 GLN B CA 1
ATOM 3441 C C . GLN B 1 126 ? -55.621 13.507 -32.109 1.00 42.48 666 GLN B C 1
ATOM 3442 O O . GLN B 1 126 ? -55.989 13.286 -33.270 1.00 43.38 666 GLN B O 1
ATOM 3448 N N . THR B 1 127 ? -54.545 12.917 -31.584 1.00 42.30 667 THR B N 1
ATOM 3449 C CA . THR B 1 127 ? -53.828 11.908 -32.358 1.00 39.84 667 THR B CA 1
ATOM 3450 C C . THR B 1 127 ? -54.710 10.694 -32.614 1.00 36.53 667 THR B C 1
ATOM 3451 O O . THR B 1 127 ? -54.724 10.150 -33.724 1.00 40.05 667 THR B O 1
ATOM 3455 N N . ALA B 1 128 ? -55.470 10.271 -31.600 1.00 36.64 668 ALA B N 1
ATOM 3456 C CA . ALA B 1 128 ? -56.347 9.117 -31.757 1.00 39.56 668 ALA B CA 1
ATOM 3457 C C . ALA B 1 128 ? -57.398 9.376 -32.831 1.00 42.36 668 ALA B C 1
ATOM 3458 O O . ALA B 1 128 ? -57.638 8.530 -33.701 1.00 41.77 668 ALA B O 1
ATOM 3460 N N . SER B 1 129 ? -58.020 10.558 -32.793 1.00 46.99 669 SER B N 1
ATOM 3461 C CA . SER B 1 129 ? -58.994 10.929 -33.820 1.00 46.22 669 SER B CA 1
ATOM 3462 C C . SER B 1 129 ? -58.366 10.889 -35.208 1.00 43.70 669 SER B C 1
ATOM 3463 O O . SER B 1 129 ? -58.923 10.293 -36.136 1.00 46.56 669 SER B O 1
ATOM 3466 N N . ARG B 1 130 ? -57.192 11.504 -35.362 1.00 43.82 670 ARG B N 1
ATOM 3467 C CA . ARG B 1 130 ? -56.508 11.493 -36.650 1.00 45.56 670 ARG B CA 1
ATOM 3468 C C . ARG B 1 130 ? -56.180 10.068 -37.099 1.00 50.07 670 ARG B C 1
ATOM 3469 O O . ARG B 1 130 ? -56.271 9.749 -38.294 1.00 44.36 670 ARG B O 1
ATOM 3477 N N . ALA B 1 131 ? -55.811 9.191 -36.155 1.00 45.17 671 ALA B N 1
ATOM 3478 C CA . ALA B 1 131 ? -55.485 7.812 -36.516 1.00 43.08 671 ALA B CA 1
ATOM 3479 C C . ALA B 1 131 ? -56.695 7.097 -37.102 1.00 40.57 671 ALA B C 1
ATOM 3480 O O . ALA B 1 131 ? -56.580 6.386 -38.108 1.00 43.60 671 ALA B O 1
ATOM 3482 N N . VAL B 1 132 ? -57.867 7.274 -36.489 1.00 42.39 672 VAL B N 1
ATOM 3483 C CA . VAL B 1 132 ? -59.086 6.700 -37.050 1.00 47.99 672 VAL B CA 1
ATOM 3484 C C . VAL B 1 132 ? -59.329 7.236 -38.459 1.00 50.05 672 VAL B C 1
ATOM 3485 O O . VAL B 1 132 ? -59.702 6.483 -39.368 1.00 48.42 672 VAL B O 1
ATOM 3489 N N . ARG B 1 133 ? -59.092 8.539 -38.670 1.00 49.83 673 ARG B N 1
ATOM 3490 C CA . ARG B 1 133 ? -59.259 9.131 -39.997 1.00 48.29 673 ARG B CA 1
ATOM 3491 C C . ARG B 1 133 ? -58.334 8.477 -41.016 1.00 47.03 673 ARG B C 1
ATOM 3492 O O . ARG B 1 133 ? -58.725 8.250 -42.166 1.00 46.93 673 ARG B O 1
ATOM 3500 N N . ASP B 1 134 ? -57.106 8.154 -40.608 1.00 47.34 674 ASP B N 1
ATOM 3501 C CA . ASP B 1 134 ? -56.159 7.476 -41.484 1.00 45.03 674 ASP B CA 1
ATOM 3502 C C . ASP B 1 134 ? -56.581 6.052 -41.837 1.00 44.36 674 ASP B C 1
ATOM 3503 O O . ASP B 1 134 ? -55.867 5.392 -42.600 1.00 45.85 674 ASP B O 1
ATOM 3508 N N . GLY B 1 135 ? -57.705 5.564 -41.312 1.00 44.69 675 GLY B N 1
ATOM 3509 C CA . GLY B 1 135 ? -58.139 4.207 -41.593 1.00 46.40 675 GLY B CA 1
ATOM 3510 C C . GLY B 1 135 ? -57.492 3.126 -40.746 1.00 45.94 675 GLY B C 1
ATOM 3511 O O . GLY B 1 135 ? -57.329 1.994 -41.219 1.00 43.50 675 GLY B O 1
ATOM 3512 N N . LEU B 1 136 ? -57.119 3.435 -39.504 1.00 41.66 676 LEU B N 1
ATOM 3513 C CA . LEU B 1 136 ? -56.482 2.469 -38.617 1.00 39.11 676 LEU B CA 1
ATOM 3514 C C . LEU B 1 136 ? -57.528 1.841 -37.707 1.00 31.92 676 LEU B C 1
ATOM 3515 O O . LEU B 1 136 ? -58.340 2.551 -37.105 1.00 36.11 676 LEU B O 1
ATOM 3520 N N . GLU B 1 137 ? -57.498 0.512 -37.607 1.00 30.72 677 GLU B N 1
ATOM 3521 C CA . GLU B 1 137 ? -58.375 -0.248 -36.726 1.00 34.06 677 GLU B CA 1
ATOM 3522 C C . GLU B 1 137 ? -57.548 -1.121 -35.784 1.00 29.18 677 GLU B C 1
ATOM 3523 O O . GLU B 1 137 ? -56.505 -1.658 -36.168 1.00 28.63 677 GLU B O 1
ATOM 3529 N N . PHE B 1 138 ? -58.042 -1.262 -34.562 1.00 31.07 678 PHE B N 1
ATOM 3530 C CA . PHE B 1 138 ? -57.389 -2.002 -33.492 1.00 28.68 678 PHE B CA 1
ATOM 3531 C C . PHE B 1 138 ? -58.150 -3.290 -33.208 1.00 27.98 678 PHE B C 1
ATOM 3532 O O . PHE B 1 138 ? -59.381 -3.295 -33.177 1.00 28.47 678 PHE B O 1
ATOM 3540 N N . ALA B 1 139 ? -57.416 -4.374 -32.978 1.00 22.51 679 ALA B N 1
ATOM 3541 C CA . ALA B 1 139 ? -58.015 -5.595 -32.462 1.00 26.50 679 ALA B CA 1
ATOM 3542 C C . ALA B 1 139 ? -57.017 -6.283 -31.547 1.00 23.12 679 ALA B C 1
ATOM 3543 O O . ALA B 1 139 ? -55.803 -6.130 -31.696 1.00 21.79 679 ALA B O 1
ATOM 3545 N N . VAL B 1 140 ? -57.542 -7.062 -30.608 1.00 24.13 680 VAL B N 1
ATOM 3546 C CA . VAL B 1 140 ? -56.739 -7.968 -29.794 1.00 21.47 680 VAL B CA 1
ATOM 3547 C C . VAL B 1 140 ? -56.917 -9.378 -30.347 1.00 25.54 680 VAL B C 1
ATOM 3548 O O . VAL B 1 140 ? -58.048 -9.831 -30.564 1.00 25.36 680 VAL B O 1
ATOM 3552 N N . ILE B 1 141 ? -55.809 -10.065 -30.600 1.00 21.88 681 ILE B N 1
ATOM 3553 C CA . ILE B 1 141 ? -55.833 -11.412 -31.155 1.00 19.40 681 ILE B CA 1
ATOM 3554 C C . ILE B 1 141 ? -55.368 -12.385 -30.076 1.00 23.15 681 ILE B C 1
ATOM 3555 O O . ILE B 1 141 ? -54.252 -12.261 -29.556 1.00 19.91 681 ILE B O 1
ATOM 3560 N N . GLU B 1 142 ? -56.220 -13.367 -29.748 1.00 19.64 682 GLU B N 1
ATOM 3561 C CA . GLU B 1 142 ? -55.899 -14.337 -28.714 1.00 23.17 682 GLU B CA 1
ATOM 3562 C C . GLU B 1 142 ? -54.915 -15.381 -29.251 1.00 17.07 682 GLU B C 1
ATOM 3563 O O . GLU B 1 142 ? -54.845 -15.604 -30.463 1.00 20.18 682 GLU B O 1
ATOM 3569 N N . PRO B 1 143 ? -54.131 -16.009 -28.362 1.00 15.97 683 PRO B N 1
ATOM 3570 C CA . PRO B 1 143 ? -53.045 -16.900 -28.813 1.00 16.25 683 PRO B CA 1
ATOM 3571 C C . PRO B 1 143 ? -53.386 -17.892 -29.923 1.00 18.26 683 PRO B C 1
ATOM 3572 O O . PRO B 1 143 ? -52.642 -17.981 -30.906 1.00 17.01 683 PRO B O 1
ATOM 3576 N N . GLN B 1 144 ? -54.480 -18.646 -29.808 1.00 19.61 684 GLN B N 1
ATOM 3577 C CA . GLN B 1 144 ? -54.801 -19.629 -30.845 1.00 20.86 684 GLN B CA 1
ATOM 3578 C C . GLN B 1 144 ? -55.080 -18.997 -32.197 1.00 19.83 684 GLN B C 1
ATOM 3579 O O . GLN B 1 144 ? -54.992 -19.686 -33.222 1.00 20.38 684 GLN B O 1
ATOM 3585 N N . ASP B 1 145 ? -55.435 -17.719 -32.224 1.00 18.09 685 ASP B N 1
ATOM 3586 C CA . ASP B 1 145 ? -55.715 -17.022 -33.466 1.00 19.80 685 ASP B CA 1
ATOM 3587 C C . ASP B 1 145 ? -54.496 -16.300 -34.014 1.00 21.44 685 ASP B C 1
ATOM 3588 O O . ASP B 1 145 ? -54.585 -15.674 -35.074 1.00 20.19 685 ASP B O 1
ATOM 3593 N N . ILE B 1 146 ? -53.358 -16.401 -33.339 1.00 17.90 686 ILE B N 1
ATOM 3594 C CA . ILE B 1 146 ? -52.160 -15.698 -33.778 1.00 17.97 686 ILE B CA 1
ATOM 3595 C C . ILE B 1 146 ? -51.464 -16.427 -34.928 1.00 17.81 686 ILE B C 1
ATOM 3596 O O . ILE B 1 146 ? -50.968 -15.754 -35.846 1.00 19.81 686 ILE B O 1
ATOM 3601 N N . PRO B 1 147 ? -51.381 -17.773 -34.949 1.00 18.95 687 PRO B N 1
ATOM 3602 C CA . PRO B 1 147 ? -50.757 -18.430 -36.119 1.00 18.52 687 PRO B CA 1
ATOM 3603 C C . PRO B 1 147 ? -51.273 -17.942 -37.468 1.00 22.33 687 PRO B C 1
ATOM 3604 O O . PRO B 1 147 ? -50.478 -17.736 -38.399 1.00 20.46 687 PRO B O 1
ATOM 3608 N N . ASP B 1 148 ? -52.583 -17.718 -37.581 1.00 21.00 688 ASP B N 1
ATOM 3609 C CA . ASP B 1 148 ? -53.188 -17.329 -38.851 1.00 24.66 688 ASP B CA 1
ATOM 3610 C C . ASP B 1 148 ? -52.671 -15.987 -39.356 1.00 28.13 688 ASP B C 1
ATOM 3611 O O . ASP B 1 148 ? -52.738 -15.731 -40.561 1.00 27.66 688 ASP B O 1
ATOM 3616 N N . VAL B 1 149 ? -52.154 -15.129 -38.473 1.00 22.95 689 VAL B N 1
ATOM 3617 C CA . VAL B 1 149 ? -51.623 -13.826 -38.861 1.00 24.17 689 VAL B CA 1
ATOM 3618 C C . VAL B 1 149 ? -50.125 -13.722 -38.583 1.00 23.79 689 VAL B C 1
ATOM 3619 O O . VAL B 1 149 ? -49.567 -12.624 -38.590 1.00 23.37 689 VAL B O 1
ATOM 3623 N N . LEU B 1 150 ? -49.457 -14.857 -38.352 1.00 21.71 690 LEU B N 1
ATOM 3624 C CA . LEU B 1 150 ? -48.049 -14.823 -37.969 1.00 22.15 690 LEU B CA 1
ATOM 3625 C C . LEU B 1 150 ? -47.159 -14.359 -39.117 1.00 25.45 690 LEU B C 1
ATOM 3626 O O . LEU B 1 150 ? -46.103 -13.767 -38.879 1.00 21.09 690 LEU B O 1
ATOM 3631 N N . ASP B 1 151 ? -47.551 -14.646 -40.365 1.00 25.48 691 ASP B N 1
ATOM 3632 C CA . ASP B 1 151 ? -46.830 -14.109 -41.515 1.00 24.62 691 ASP B CA 1
ATOM 3633 C C . ASP B 1 151 ? -46.925 -12.584 -41.562 1.00 26.28 691 ASP B C 1
ATOM 3634 O O . ASP B 1 151 ? -45.943 -11.908 -41.894 1.00 29.12 691 ASP B O 1
ATOM 3639 N N . GLN B 1 152 ? -48.089 -12.028 -41.203 1.00 23.81 692 GLN B N 1
ATOM 3640 C CA . GLN B 1 152 ? -48.246 -10.577 -41.154 1.00 23.25 692 GLN B CA 1
ATOM 3641 C C . GLN B 1 152 ? -47.447 -9.963 -40.007 1.00 27.91 692 GLN B C 1
ATOM 3642 O O . GLN B 1 152 ? -46.828 -8.899 -40.168 1.00 20.65 692 GLN B O 1
ATOM 3648 N N . LEU B 1 153 ? -47.474 -10.603 -38.831 1.00 22.94 693 LEU B N 1
ATOM 3649 C CA . LEU B 1 153 ? -46.676 -10.117 -37.709 1.00 21.20 693 LEU B CA 1
ATOM 3650 C C . LEU B 1 153 ? -45.190 -10.134 -38.045 1.00 21.31 693 LEU B C 1
ATOM 3651 O O . LEU B 1 153 ? -44.463 -9.184 -37.723 1.00 22.57 693 LEU B O 1
ATOM 3656 N N . ALA B 1 154 ? -44.727 -11.210 -38.694 1.00 21.40 694 ALA B N 1
ATOM 3657 C CA . ALA B 1 154 ? -43.329 -11.318 -39.105 1.00 24.71 694 ALA B CA 1
ATOM 3658 C C . ALA B 1 154 ? -42.953 -10.215 -40.088 1.00 25.04 694 ALA B C 1
ATOM 3659 O O . ALA B 1 154 ? -41.847 -9.667 -40.028 1.00 22.08 694 ALA B O 1
ATOM 3661 N N . HIS B 1 155 ? -43.864 -9.874 -40.999 1.00 25.99 695 HIS B N 1
ATOM 3662 C CA . HIS B 1 155 ? -43.609 -8.772 -41.919 1.00 24.15 695 HIS B CA 1
ATOM 3663 C C . HIS B 1 155 ? -43.395 -7.465 -41.168 1.00 24.33 695 HIS B C 1
ATOM 3664 O O . HIS B 1 155 ? -42.434 -6.734 -41.434 1.00 25.52 695 HIS B O 1
ATOM 3671 N N . VAL B 1 156 ? -44.306 -7.137 -40.249 1.00 22.81 696 VAL B N 1
ATOM 3672 C CA . VAL B 1 156 ? -44.153 -5.931 -39.444 1.00 20.83 696 VAL B CA 1
ATOM 3673 C C . VAL B 1 156 ? -42.826 -5.966 -38.687 1.00 23.79 696 VAL B C 1
ATOM 3674 O O . VAL B 1 156 ? -42.077 -4.980 -38.657 1.00 21.88 696 VAL B O 1
ATOM 3678 N N . SER B 1 157 ? -42.509 -7.116 -38.079 1.00 21.21 697 SER B N 1
ATOM 3679 C CA . SER B 1 157 ? -41.323 -7.222 -37.226 1.00 21.24 697 SER B CA 1
ATOM 3680 C C . SER B 1 157 ? -40.033 -7.124 -38.044 1.00 24.24 697 SER B C 1
ATOM 3681 O O . SER B 1 157 ? -39.104 -6.388 -37.677 1.00 22.11 697 SER B O 1
ATOM 3684 N N . ASP B 1 158 ? -39.961 -7.870 -39.155 1.00 21.26 698 ASP B N 1
ATOM 3685 C CA . ASP B 1 158 ? -38.789 -7.834 -40.029 1.00 24.43 698 ASP B CA 1
ATOM 3686 C C . ASP B 1 158 ? -38.528 -6.429 -40.558 1.00 24.45 698 ASP B C 1
ATOM 3687 O O . ASP B 1 158 ? -37.389 -5.946 -40.536 1.00 25.47 698 ASP B O 1
ATOM 3692 N N . THR B 1 159 ? -39.574 -5.765 -41.057 1.00 24.86 699 THR B N 1
ATOM 3693 C CA . THR B 1 159 ? -39.396 -4.436 -41.641 1.00 30.09 699 THR B CA 1
ATOM 3694 C C . THR B 1 159 ? -39.118 -3.374 -40.581 1.00 30.31 699 THR B C 1
ATOM 3695 O O . THR B 1 159 ? -38.392 -2.415 -40.858 1.00 31.65 699 THR B O 1
ATOM 3699 N N . TRP B 1 160 ? -39.692 -3.507 -39.377 1.00 25.63 700 TRP B N 1
ATOM 3700 C CA . TRP B 1 160 ? -39.305 -2.630 -38.271 1.00 23.56 700 TRP B CA 1
ATOM 3701 C C . TRP B 1 160 ? -37.818 -2.764 -37.961 1.00 24.23 700 TRP B C 1
ATOM 3702 O O . TRP B 1 160 ? -37.098 -1.763 -37.857 1.00 24.90 700 TRP B O 1
ATOM 3713 N N . LEU B 1 161 ? -37.343 -4.001 -37.800 1.00 23.75 701 LEU B N 1
ATOM 3714 C CA . LEU B 1 161 ? -35.933 -4.218 -37.499 1.00 23.01 701 LEU B CA 1
ATOM 3715 C C . LEU B 1 161 ? -35.056 -3.636 -38.599 1.00 29.13 701 LEU B C 1
ATOM 3716 O O . LEU B 1 161 ? -34.056 -2.967 -38.318 1.00 29.15 701 LEU B O 1
ATOM 3721 N N . ALA B 1 162 ? -35.429 -3.877 -39.860 1.00 29.10 702 ALA B N 1
ATOM 3722 C CA . ALA B 1 162 ? -34.665 -3.341 -40.983 1.00 29.56 702 ALA B CA 1
ATOM 3723 C C . ALA B 1 162 ? -34.683 -1.816 -40.995 1.00 30.57 702 ALA B C 1
ATOM 3724 O O . ALA B 1 162 ? -33.639 -1.184 -41.180 1.00 34.41 702 ALA B O 1
ATOM 3726 N N . ASP B 1 163 ? -35.851 -1.208 -40.774 1.00 30.64 703 ASP B N 1
ATOM 3727 C CA . ASP B 1 163 ? -35.950 0.249 -40.824 1.00 33.32 703 ASP B CA 1
ATOM 3728 C C . ASP B 1 163 ? -35.062 0.904 -39.777 1.00 37.05 703 ASP B C 1
ATOM 3729 O O . ASP B 1 163 ? -34.507 1.985 -40.014 1.00 36.47 703 ASP B O 1
ATOM 3734 N N . HIS B 1 164 ? -34.941 0.280 -38.605 1.00 33.54 704 HIS B N 1
ATOM 3735 C CA . HIS B 1 164 ? -34.179 0.821 -37.490 1.00 30.73 704 HIS B CA 1
ATOM 3736 C C . HIS B 1 164 ? -32.781 0.231 -37.398 1.00 31.91 704 HIS B C 1
ATOM 3737 O O . HIS B 1 164 ? -32.054 0.549 -36.456 1.00 35.49 704 HIS B O 1
ATOM 3744 N N . ASN B 1 165 ? -32.401 -0.639 -38.337 1.00 30.48 705 ASN B N 1
ATOM 3745 C CA . ASN B 1 165 ? -31.092 -1.300 -38.328 1.00 35.38 705 ASN B CA 1
ATOM 3746 C C . ASN B 1 165 ? -30.813 -1.987 -36.989 1.00 35.39 705 ASN B C 1
ATOM 3747 O O . ASN B 1 165 ? -29.675 -2.025 -36.513 1.00 33.68 705 ASN B O 1
ATOM 3752 N N . ALA B 1 166 ? -31.859 -2.552 -36.386 1.00 32.62 706 ALA B N 1
ATOM 3753 C CA . ALA B 1 166 ? -31.790 -3.144 -35.054 1.00 27.99 706 ALA B CA 1
ATOM 3754 C C . ALA B 1 166 ? -31.566 -4.650 -35.126 1.00 28.32 706 ALA B C 1
ATOM 3755 O O . ALA B 1 166 ? -31.922 -5.306 -36.105 1.00 27.30 706 ALA B O 1
ATOM 3757 N N . LYS B 1 167 ? -30.950 -5.192 -34.079 1.00 26.94 707 LYS B N 1
ATOM 3758 C CA . LYS B 1 167 ? -30.845 -6.628 -33.880 1.00 27.27 707 LYS B CA 1
ATOM 3759 C C . LYS B 1 167 ? -31.699 -7.010 -32.679 1.00 24.71 707 LYS B C 1
ATOM 3760 O O . LYS B 1 167 ? -31.995 -6.175 -31.824 1.00 25.26 707 LYS B O 1
ATOM 3766 N N . GLU B 1 168 ? -32.108 -8.277 -32.626 1.00 26.28 708 GLU B N 1
ATOM 3767 C CA . GLU B 1 168 ? -32.927 -8.726 -31.505 1.00 22.24 708 GLU B CA 1
ATOM 3768 C C . GLU B 1 168 ? -32.113 -8.678 -30.216 1.00 21.80 708 GLU B C 1
ATOM 3769 O O . GLU B 1 168 ? -30.908 -8.936 -30.222 1.00 19.67 708 GLU B O 1
ATOM 3775 N N . LYS B 1 169 ? -32.774 -8.319 -29.119 1.00 18.44 709 LYS B N 1
ATOM 3776 C CA . LYS B 1 169 ? -32.187 -8.352 -27.788 1.00 19.58 709 LYS B CA 1
ATOM 3777 C C . LYS B 1 169 ? -32.660 -9.605 -27.043 1.00 23.50 709 LYS B C 1
ATOM 3778 O O . LYS B 1 169 ? -33.397 -10.432 -27.583 1.00 19.90 709 LYS B O 1
ATOM 3784 N N . SER B 1 170 ? -32.237 -9.728 -25.779 1.00 16.46 710 SER B N 1
ATOM 3785 C CA . SER B 1 170 ? -32.527 -10.888 -24.946 1.00 19.83 710 SER B CA 1
ATOM 3786 C C . SER B 1 170 ? -32.822 -10.442 -23.517 1.00 18.98 710 SER B C 1
ATOM 3787 O O . SER B 1 170 ? -32.742 -9.254 -23.177 1.00 15.31 710 SER B O 1
ATOM 3790 N N . PHE B 1 171 ? -33.140 -11.431 -22.673 1.00 14.32 711 PHE B N 1
ATOM 3791 C CA . PHE B 1 171 ? -33.183 -11.275 -21.219 1.00 17.71 711 PHE B CA 1
ATOM 3792 C C . PHE B 1 171 ? -34.366 -10.421 -20.777 1.00 16.71 711 PHE B C 1
ATOM 3793 O O . PHE B 1 171 ? -35.441 -10.955 -20.473 1.00 14.57 711 PHE B O 1
ATOM 3801 N N . SER B 1 172 ? -34.198 -9.100 -20.754 1.00 13.52 712 SER B N 1
ATOM 3802 C CA . SER B 1 172 ? -35.251 -8.204 -20.297 1.00 14.26 712 SER B CA 1
ATOM 3803 C C . SER B 1 172 ? -36.170 -7.757 -21.418 1.00 17.19 712 SER B C 1
ATOM 3804 O O . SER B 1 172 ? -37.179 -7.102 -21.144 1.00 17.54 712 SER B O 1
ATOM 3807 N N . LEU B 1 173 ? -35.808 -8.060 -22.664 1.00 15.98 713 LEU B N 1
ATOM 3808 C CA . LEU B 1 173 ? -36.538 -7.662 -23.855 1.00 17.54 713 LEU B CA 1
ATOM 3809 C C . LEU B 1 173 ? -36.855 -8.909 -24.673 1.00 20.32 713 LEU B C 1
ATOM 3810 O O . LEU B 1 173 ? -35.971 -9.737 -24.919 1.00 16.28 713 LEU B O 1
ATOM 3815 N N . GLY B 1 174 ? -38.110 -9.047 -25.091 1.00 14.77 714 GLY B N 1
ATOM 3816 C CA . GLY B 1 174 ? -38.469 -10.181 -25.917 1.00 16.96 714 GLY B 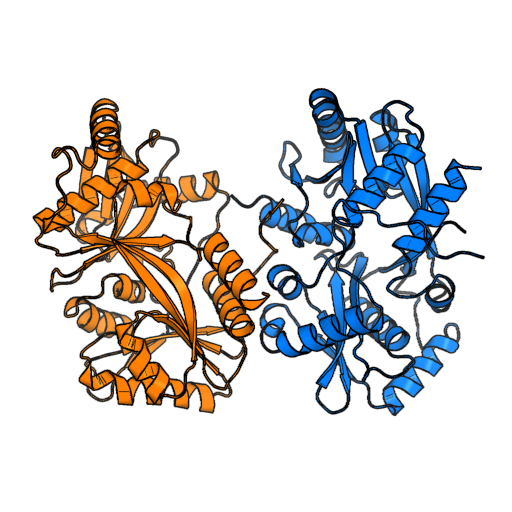CA 1
ATOM 3817 C C . GLY B 1 174 ? -38.040 -10.005 -27.358 1.00 17.44 714 GLY B C 1
ATOM 3818 O O . GLY B 1 174 ? -37.661 -8.916 -27.783 1.00 17.18 714 GLY B O 1
ATOM 3819 N N . ALA B 1 175 ? -38.122 -11.103 -28.111 1.00 17.64 715 ALA B N 1
ATOM 3820 C CA . ALA B 1 175 ? -37.726 -11.154 -29.514 1.00 18.91 715 ALA B CA 1
ATOM 3821 C C . ALA B 1 175 ? -38.835 -11.820 -30.317 1.00 18.57 715 ALA B C 1
ATOM 3822 O O . ALA B 1 175 ? -39.714 -12.472 -29.757 1.00 16.79 715 ALA B O 1
ATOM 3824 N N . PHE B 1 176 ? -38.789 -11.675 -31.644 1.00 19.16 716 PHE B N 1
ATOM 3825 C CA . PHE B 1 176 ? -39.814 -12.309 -32.483 1.00 17.72 716 PHE B CA 1
ATOM 3826 C C . PHE B 1 176 ? -39.463 -13.790 -32.616 1.00 20.98 716 PHE B C 1
ATOM 3827 O O . PHE B 1 176 ? -38.916 -14.253 -33.617 1.00 22.17 716 PHE B O 1
ATOM 3835 N N . ASP B 1 177 ? -39.727 -14.539 -31.541 1.00 18.76 717 ASP B N 1
ATOM 3836 C CA . ASP B 1 177 ? -39.634 -15.992 -31.595 1.00 18.07 717 ASP B CA 1
ATOM 3837 C C . ASP B 1 177 ? -41.043 -16.554 -31.653 1.00 21.08 717 ASP B C 1
ATOM 3838 O O . ASP B 1 177 ? -41.866 -16.215 -30.791 1.00 18.97 717 ASP B O 1
ATOM 3843 N N . PRO B 1 178 ? -41.366 -17.381 -32.649 1.00 22.88 718 PRO B N 1
ATOM 3844 C CA . PRO B 1 178 ? -42.767 -17.826 -32.824 1.00 20.15 718 PRO B CA 1
ATOM 3845 C C . PRO B 1 178 ? -43.446 -18.408 -31.581 1.00 19.60 718 PRO B C 1
ATOM 3846 O O . PRO B 1 178 ? -44.607 -18.067 -31.337 1.00 19.78 718 PRO B O 1
ATOM 3850 N N . ASP B 1 179 ? -42.791 -19.284 -30.805 1.00 17.57 719 ASP B N 1
ATOM 3851 C CA . ASP B 1 179 ? -43.440 -19.813 -29.601 1.00 18.98 719 ASP B CA 1
ATOM 3852 C C . ASP B 1 179 ? -43.783 -18.695 -28.627 1.00 17.87 719 ASP B C 1
ATOM 3853 O O . ASP B 1 179 ? -44.870 -18.683 -28.038 1.00 19.45 719 ASP B O 1
ATOM 3858 N N . TYR B 1 180 ? -42.857 -17.760 -28.422 1.00 15.03 720 TYR B N 1
ATOM 3859 C CA . TYR B 1 180 ? -43.124 -16.670 -27.492 1.00 15.04 720 TYR B CA 1
ATOM 3860 C C . TYR B 1 180 ? -44.208 -15.758 -28.030 1.00 14.65 720 TYR B C 1
ATOM 3861 O O . TYR B 1 180 ? -45.120 -15.370 -27.291 1.00 14.85 720 TYR B O 1
ATOM 3870 N N . VAL B 1 181 ? -44.121 -15.411 -29.323 1.00 14.62 721 VAL B N 1
ATOM 3871 C CA . VAL B 1 181 ? -45.080 -14.493 -29.941 1.00 16.47 721 VAL B CA 1
ATOM 3872 C C . VAL B 1 181 ? -46.505 -15.056 -29.864 1.00 15.85 721 VAL B C 1
ATOM 3873 O O . VAL B 1 181 ? -47.470 -14.308 -29.659 1.00 15.97 721 VAL B O 1
ATOM 3877 N N . CYS B 1 182 ? -46.657 -16.376 -29.992 1.00 15.20 722 CYS B N 1
ATOM 3878 C CA . CYS B 1 182 ? -47.986 -16.985 -29.934 1.00 15.15 722 CYS B CA 1
ATOM 3879 C C . CYS B 1 182 ? -48.474 -17.245 -28.517 1.00 18.42 722 CYS B C 1
ATOM 3880 O O . CYS B 1 182 ? -49.621 -17.679 -28.356 1.00 19.67 722 CYS B O 1
ATOM 3883 N N . SER B 1 183 ? -47.646 -17.003 -27.495 1.00 14.33 723 SER B N 1
ATOM 3884 C CA . SER B 1 183 ? -48.023 -17.375 -26.136 1.00 16.85 723 SER B CA 1
ATOM 3885 C C . SER B 1 183 ? -48.915 -16.352 -25.444 1.00 17.23 723 SER B C 1
ATOM 3886 O O . SER B 1 183 ? -49.459 -16.664 -24.381 1.00 16.34 723 SER B O 1
ATOM 3889 N N . GLN B 1 184 ? -49.055 -15.147 -25.978 1.00 15.68 724 GLN B N 1
ATOM 3890 C CA . GLN B 1 184 ? -49.792 -14.085 -25.306 1.00 16.52 724 GLN B CA 1
ATOM 3891 C C . GLN B 1 184 ? -50.642 -13.355 -26.330 1.00 17.15 724 GLN B C 1
ATOM 3892 O O . GLN B 1 184 ? -50.313 -13.350 -27.520 1.00 17.57 724 GLN B O 1
ATOM 3898 N N . PRO B 1 185 ? -51.721 -12.697 -25.898 1.00 15.70 725 PRO B N 1
ATOM 3899 C CA . PRO B 1 185 ? -52.507 -11.907 -26.854 1.00 19.40 725 PRO B CA 1
ATOM 3900 C C . PRO B 1 185 ? -51.650 -10.794 -27.431 1.00 20.70 725 PRO B C 1
ATOM 3901 O O . PRO B 1 185 ? -50.714 -10.315 -26.788 1.00 15.95 725 PRO B O 1
ATOM 3905 N N . VAL B 1 186 ? -51.960 -10.407 -28.668 1.00 18.32 726 VAL B N 1
ATOM 3906 C CA . VAL B 1 186 ? -51.323 -9.277 -29.330 1.00 17.64 726 VAL B CA 1
ATOM 3907 C C . VAL B 1 186 ? -52.393 -8.246 -29.679 1.00 22.41 726 VAL B C 1
ATOM 3908 O O . VAL B 1 186 ? -53.512 -8.595 -30.083 1.00 19.14 726 VAL B O 1
ATOM 3912 N N . GLY B 1 187 ? -52.059 -6.973 -29.476 1.00 17.40 727 GLY B N 1
ATOM 3913 C CA . GLY B 1 187 ? -52.869 -5.888 -29.993 1.00 18.84 727 GLY B CA 1
ATOM 3914 C C . GLY B 1 187 ? -52.266 -5.486 -31.320 1.00 20.70 727 GLY B C 1
ATOM 3915 O O . GLY B 1 187 ? -51.048 -5.354 -31.437 1.00 18.96 727 GLY B O 1
ATOM 3916 N N . VAL B 1 188 ? -53.118 -5.342 -32.336 1.00 20.45 728 VAL B N 1
ATOM 3917 C CA . VAL B 1 188 ? -52.659 -5.063 -33.689 1.00 19.32 728 VAL B CA 1
ATOM 3918 C C . VAL B 1 188 ? -53.341 -3.804 -34.206 1.00 20.62 728 VAL B C 1
ATOM 3919 O O . VAL B 1 188 ? -54.463 -3.473 -33.810 1.00 21.98 728 VAL B O 1
ATOM 3923 N N . LEU B 1 189 ? -52.649 -3.105 -35.102 1.00 23.72 729 LEU B N 1
ATOM 3924 C CA . LEU B 1 189 ? -53.234 -2.047 -35.918 1.00 27.55 729 LEU B CA 1
ATOM 3925 C C . LEU B 1 189 ? -53.365 -2.574 -37.338 1.00 28.04 729 LEU B C 1
ATOM 3926 O O . LEU B 1 189 ? -52.432 -3.200 -37.858 1.00 25.51 729 LEU B O 1
ATOM 3931 N N . LYS B 1 190 ? -54.528 -2.343 -37.949 1.00 25.94 730 LYS B N 1
ATOM 3932 C CA . LYS B 1 190 ? -54.806 -2.793 -39.304 1.00 30.26 730 LYS B CA 1
ATOM 3933 C C . LYS B 1 190 ? -55.100 -1.594 -40.197 1.00 32.45 730 LYS B C 1
ATOM 3934 O O . LYS B 1 190 ? -55.821 -0.675 -39.802 1.00 31.87 730 LYS B O 1
ATOM 3940 N N . LYS B 1 191 ? -54.528 -1.610 -41.396 1.00 33.20 731 LYS B N 1
ATOM 3941 C CA . LYS B 1 191 ? -54.775 -0.586 -42.403 1.00 38.04 731 LYS B CA 1
ATOM 3942 C C . LYS B 1 191 ? -54.868 -1.288 -43.745 1.00 37.65 731 LYS B C 1
ATOM 3943 O O . LYS B 1 191 ? -54.034 -2.144 -44.045 1.00 35.66 731 LYS B O 1
ATOM 3949 N N . ASP B 1 192 ? -55.887 -0.947 -44.536 1.00 40.98 732 ASP B N 1
ATOM 3950 C CA . ASP B 1 192 ? -56.072 -1.532 -45.867 1.00 40.04 732 ASP B CA 1
ATOM 3951 C C . ASP B 1 192 ? -56.079 -3.058 -45.807 1.00 34.27 732 ASP B C 1
ATOM 3952 O O . ASP B 1 192 ? -55.461 -3.740 -46.625 1.00 40.38 732 ASP B O 1
ATOM 3957 N N . GLY B 1 193 ? -56.785 -3.593 -44.813 1.00 37.93 733 GLY B N 1
ATOM 3958 C CA . GLY B 1 193 ? -56.901 -5.032 -44.667 1.00 40.06 733 GLY B CA 1
ATOM 3959 C C . GLY B 1 193 ? -55.642 -5.767 -44.255 1.00 42.33 733 GLY B C 1
ATOM 3960 O O . GLY B 1 193 ? -55.566 -6.983 -44.433 1.00 47.58 733 GLY B O 1
ATOM 3961 N N . LYS B 1 194 ? -54.659 -5.079 -43.688 1.00 38.70 734 LYS B N 1
ATOM 3962 C CA . LYS B 1 194 ? -53.381 -5.691 -43.355 1.00 36.15 734 LYS B CA 1
ATOM 3963 C C . LYS B 1 194 ? -52.870 -5.116 -42.041 1.00 32.24 734 LYS B C 1
ATOM 3964 O O . LYS B 1 194 ? -53.098 -3.944 -41.727 1.00 30.47 734 LYS B O 1
ATOM 3970 N N . ILE B 1 195 ? -52.141 -5.940 -41.301 1.00 30.15 735 ILE B N 1
ATOM 3971 C CA . ILE B 1 195 ? -51.583 -5.509 -40.027 1.00 27.09 735 ILE B CA 1
ATOM 3972 C C . ILE B 1 195 ? -50.354 -4.662 -40.300 1.00 22.81 735 ILE B C 1
ATOM 3973 O O . ILE B 1 195 ? -49.441 -5.082 -41.021 1.00 24.58 735 ILE B O 1
ATOM 3978 N N . VAL B 1 196 ? -50.321 -3.467 -39.720 1.00 25.92 736 VAL B N 1
ATOM 3979 C CA . VAL B 1 196 ? -49.172 -2.581 -39.864 1.00 22.42 736 VAL B CA 1
ATOM 3980 C C . VAL B 1 196 ? -48.450 -2.324 -38.549 1.00 24.07 736 VAL B C 1
ATOM 3981 O O . VAL B 1 196 ? -47.375 -1.710 -38.571 1.00 22.26 736 VAL B O 1
ATOM 3985 N N . ALA B 1 197 ? -48.995 -2.761 -37.411 1.00 23.03 737 ALA B N 1
ATOM 3986 C CA . ALA B 1 197 ? -48.346 -2.588 -36.114 1.00 20.27 737 ALA B CA 1
ATOM 3987 C C . ALA B 1 197 ? -48.843 -3.668 -35.162 1.00 23.28 737 ALA B C 1
ATOM 3988 O O . ALA B 1 197 ? -49.989 -4.118 -35.260 1.00 22.30 737 ALA B O 1
ATOM 3990 N N . PHE B 1 198 ? -47.981 -4.081 -34.232 1.00 18.57 738 PHE B N 1
ATOM 3991 C CA . PHE B 1 198 ? -48.464 -4.978 -33.186 1.00 19.39 738 PHE B CA 1
ATOM 3992 C C . PHE B 1 198 ? -47.643 -4.793 -31.918 1.00 18.68 738 PHE B C 1
ATOM 3993 O O . PHE B 1 198 ? -46.496 -4.341 -31.958 1.00 19.23 738 PHE B O 1
ATOM 4001 N N . ALA B 1 199 ? -48.240 -5.192 -30.789 1.00 17.02 739 ALA B N 1
ATOM 4002 C CA . ALA B 1 199 ? -47.540 -5.326 -29.521 1.00 15.52 739 ALA B CA 1
ATOM 4003 C C . ALA B 1 199 ? -48.095 -6.539 -28.784 1.00 18.36 739 ALA B C 1
ATOM 4004 O O . ALA B 1 199 ? -49.299 -6.817 -28.861 1.00 18.34 739 ALA B O 1
ATOM 4006 N N . ASN B 1 200 ? -47.239 -7.271 -28.079 1.00 14.22 740 ASN B N 1
ATOM 4007 C CA . ASN B 1 200 ? -47.823 -8.278 -27.210 1.00 15.89 740 ASN B CA 1
ATOM 4008 C C . ASN B 1 200 ? -48.316 -7.608 -25.937 1.00 15.43 740 ASN B C 1
ATOM 4009 O O . ASN B 1 200 ? -47.785 -6.581 -25.499 1.00 15.35 740 ASN B O 1
ATOM 4014 N N . ILE B 1 201 ? -49.366 -8.173 -25.359 1.00 14.63 741 ILE B N 1
ATOM 4015 C CA . ILE B 1 201 ? -50.030 -7.575 -24.210 1.00 15.56 741 ILE B CA 1
ATOM 4016 C C . ILE B 1 201 ? -49.782 -8.491 -23.028 1.00 18.70 741 ILE B C 1
ATOM 4017 O O . ILE B 1 201 ? -50.259 -9.631 -23.013 1.00 18.16 741 ILE B O 1
ATOM 4022 N N . LEU B 1 202 ? -49.040 -7.991 -22.039 1.00 14.31 742 LEU B N 1
ATOM 4023 C CA . LEU B 1 202 ? -48.602 -8.795 -20.903 1.00 16.28 742 LEU B CA 1
ATOM 4024 C C . LEU B 1 202 ? -49.617 -8.618 -19.779 1.00 18.41 742 LEU B C 1
ATOM 4025 O O . LEU B 1 202 ? -49.841 -7.496 -19.300 1.00 15.90 742 LEU B O 1
ATOM 4030 N N . MET B 1 203 ? -50.242 -9.718 -19.380 1.00 20.95 743 MET B N 1
ATOM 4031 C CA . MET B 1 203 ? -51.386 -9.694 -18.482 1.00 20.03 743 MET B CA 1
ATOM 4032 C C . MET B 1 203 ? -51.235 -10.813 -17.467 1.00 21.80 743 MET B C 1
ATOM 4033 O O . MET B 1 203 ? -50.410 -11.718 -17.632 1.00 18.85 743 MET B O 1
ATOM 4038 N N . THR B 1 204 ? -52.034 -10.739 -16.397 1.00 19.78 744 THR B N 1
ATOM 4039 C CA . THR B 1 204 ? -52.201 -11.850 -15.471 1.00 21.20 744 THR B CA 1
ATOM 4040 C C . THR B 1 204 ? -53.681 -11.952 -15.108 1.00 25.77 744 THR B C 1
ATOM 4041 O O . THR B 1 204 ? -54.488 -11.068 -15.428 1.00 23.93 744 THR B O 1
ATOM 4045 N N . GLU B 1 205 ? -54.036 -13.046 -14.429 1.00 23.71 745 GLU B N 1
ATOM 4046 C CA . GLU B 1 205 ? -55.433 -13.283 -14.070 1.00 29.00 745 GLU B CA 1
ATOM 4047 C C . GLU B 1 205 ? -55.919 -12.379 -12.941 1.00 29.06 745 GLU B C 1
ATOM 4048 O O . GLU B 1 205 ? -57.131 -12.287 -12.719 1.00 30.75 745 GLU B O 1
ATOM 4054 N N . THR B 1 206 ? -55.019 -11.718 -12.226 1.00 26.84 746 THR B N 1
ATOM 4055 C CA . THR B 1 206 ? -55.440 -10.859 -11.131 1.00 29.73 746 THR B CA 1
ATOM 4056 C C . THR B 1 206 ? -55.895 -9.490 -11.601 1.00 28.17 746 THR B C 1
ATOM 4057 O O . THR B 1 206 ? -56.409 -8.727 -10.780 1.00 30.17 746 THR B O 1
ATOM 4061 N N . LYS B 1 207 ? -55.699 -9.162 -12.883 1.00 28.29 747 LYS B N 1
ATOM 4062 C CA . LYS B 1 207 ? -56.116 -7.882 -13.464 1.00 28.67 747 LYS B CA 1
ATOM 4063 C C . LYS B 1 207 ? -55.613 -6.693 -12.649 1.00 28.99 747 LYS B C 1
ATOM 4064 O O . LYS B 1 207 ? -56.343 -5.731 -12.403 1.00 33.98 747 LYS B O 1
ATOM 4070 N N . GLU B 1 208 ? -54.361 -6.757 -12.210 1.00 25.48 748 GLU B N 1
ATOM 4071 C CA . GLU B 1 208 ? -53.753 -5.617 -11.517 1.00 24.70 748 GLU B CA 1
ATOM 4072 C C . GLU B 1 208 ? -53.063 -4.706 -12.533 1.00 29.02 748 GLU B C 1
ATOM 4073 O O . GLU B 1 208 ? -53.545 -3.605 -12.819 1.00 30.21 748 GLU B O 1
ATOM 4079 N N . GLU B 1 209 ? -51.958 -5.160 -13.122 1.00 23.77 749 GLU B N 1
ATOM 4080 C CA . GLU B 1 209 ? -51.305 -4.353 -14.146 1.00 22.15 749 GLU B CA 1
ATOM 4081 C C . GLU B 1 209 ? -51.104 -5.140 -15.430 1.00 20.86 749 GLU B C 1
ATOM 4082 O O . GLU B 1 209 ? -51.065 -6.373 -15.437 1.00 18.74 749 GLU B O 1
ATOM 4088 N N . GLY B 1 210 ? -51.046 -4.390 -16.528 1.00 21.10 750 GLY B N 1
ATOM 4089 C CA . GLY B 1 210 ? -50.711 -4.909 -17.833 1.00 19.73 750 GLY B CA 1
ATOM 4090 C C . GLY B 1 210 ? -49.531 -4.125 -18.376 1.00 18.92 750 GLY B C 1
ATOM 4091 O O . GLY B 1 210 ? -49.210 -3.053 -17.858 1.00 18.94 750 GLY B O 1
ATOM 4092 N N . SER B 1 211 ? -48.874 -4.653 -19.403 1.00 15.54 751 SER B N 1
ATOM 4093 C CA . SER B 1 211 ? -47.758 -3.955 -20.034 1.00 18.92 751 SER B CA 1
ATOM 4094 C C . SER B 1 211 ? -47.618 -4.475 -21.459 1.00 17.20 751 SER B C 1
ATOM 4095 O O . SER B 1 211 ? -48.418 -5.291 -21.924 1.00 17.79 751 SER B O 1
ATOM 4098 N N . VAL B 1 212 ? -46.624 -3.955 -22.172 1.00 17.43 752 VAL B N 1
ATOM 4099 C CA . VAL B 1 212 ? -46.268 -4.465 -23.486 1.00 15.64 752 VAL B CA 1
ATOM 4100 C C . VAL B 1 212 ? -44.773 -4.728 -23.479 1.00 17.88 752 VAL B C 1
ATOM 4101 O O . VAL B 1 212 ? -44.025 -4.150 -22.691 1.00 17.69 752 VAL B O 1
ATOM 4105 N N . ASP B 1 213 ? -44.347 -5.622 -24.369 1.00 16.27 753 ASP B N 1
ATOM 4106 C CA . ASP B 1 213 ? -42.934 -5.964 -24.509 1.00 15.18 753 ASP B CA 1
ATOM 4107 C C . ASP B 1 213 ? -42.484 -5.617 -25.932 1.00 16.98 753 ASP B C 1
ATOM 4108 O O . ASP B 1 213 ? -41.910 -4.544 -26.152 1.00 16.95 753 ASP B O 1
ATOM 4113 N N . LEU B 1 214 ? -42.759 -6.483 -26.909 1.00 13.18 754 LEU B N 1
ATOM 4114 C CA . LEU B 1 214 ? -42.547 -6.106 -28.307 1.00 15.97 754 LEU B CA 1
ATOM 4115 C C . LEU B 1 214 ? -43.560 -5.051 -28.722 1.00 15.36 754 LEU B C 1
ATOM 4116 O O . LEU B 1 214 ? -44.732 -5.125 -28.350 1.00 14.32 754 LEU B O 1
ATOM 4121 N N . MET B 1 215 ? -43.106 -4.082 -29.516 1.00 15.26 755 MET B N 1
ATOM 4122 C CA . MET B 1 215 ? -44.012 -3.147 -30.183 1.00 15.18 755 MET B CA 1
ATOM 4123 C C . MET B 1 215 ? -43.356 -2.738 -31.492 1.00 20.40 755 MET B C 1
ATOM 4124 O O . MET B 1 215 ? -42.298 -2.105 -31.474 1.00 18.98 755 MET B O 1
ATOM 4129 N N . ARG B 1 216 ? -43.964 -3.094 -32.627 1.00 17.68 756 ARG B N 1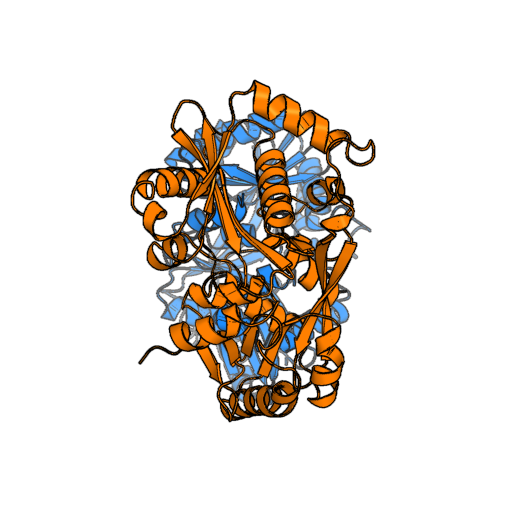
ATOM 4130 C CA . ARG B 1 216 ? -43.289 -2.901 -33.901 1.00 18.41 756 ARG B CA 1
ATOM 4131 C C . ARG B 1 216 ? -44.278 -2.394 -34.940 1.00 20.43 756 ARG B C 1
ATOM 4132 O O . ARG B 1 216 ? -45.497 -2.562 -34.805 1.00 19.11 756 ARG B O 1
ATOM 4140 N N . PHE B 1 217 ? -43.727 -1.749 -35.972 1.00 21.02 757 PHE B N 1
ATOM 4141 C CA . PHE B 1 217 ? -44.486 -1.010 -36.977 1.00 22.45 757 PHE B CA 1
ATOM 4142 C C . PHE B 1 217 ? -43.856 -1.236 -38.346 1.00 23.73 757 PHE B C 1
ATOM 4143 O O . PHE B 1 217 ? -42.635 -1.185 -38.483 1.00 21.98 757 PHE B O 1
ATOM 4151 N N . SER B 1 218 ? -44.673 -1.490 -39.358 1.00 24.87 758 SER B N 1
ATOM 4152 C CA . SER B 1 218 ? -44.153 -1.595 -40.714 1.00 24.84 758 SER B CA 1
ATOM 4153 C C . SER B 1 218 ? -44.063 -0.210 -41.331 1.00 26.25 758 SER B C 1
ATOM 4154 O O . SER B 1 218 ? -44.569 0.770 -40.773 1.00 25.43 758 SER B O 1
ATOM 4157 N N . PRO B 1 219 ? -43.412 -0.072 -42.489 1.00 30.02 759 PRO B N 1
ATOM 4158 C CA . PRO B 1 219 ? -43.427 1.240 -43.162 1.00 33.91 759 PRO B CA 1
ATOM 4159 C C . PRO B 1 219 ? -44.833 1.739 -43.477 1.00 32.95 759 PRO B C 1
ATOM 4160 O O . PRO B 1 219 ? -45.024 2.945 -43.633 1.00 32.39 759 PRO B O 1
ATOM 4164 N N . ASP B 1 220 ? -45.829 0.858 -43.543 1.00 30.69 760 ASP B N 1
ATOM 4165 C CA . ASP B 1 220 ? -47.183 1.300 -43.842 1.00 31.75 760 ASP B CA 1
ATOM 4166 C C . ASP B 1 220 ? -47.937 1.795 -42.619 1.00 33.24 760 ASP B C 1
ATOM 4167 O O . ASP B 1 220 ? -49.105 2.169 -42.741 1.00 32.87 760 ASP B O 1
ATOM 4172 N N . ALA B 1 221 ? -47.307 1.815 -41.451 1.00 32.49 761 ALA B N 1
ATOM 4173 C CA . ALA B 1 221 ? -47.930 2.403 -40.275 1.00 31.10 761 ALA B CA 1
ATOM 4174 C C . ALA B 1 221 ? -47.766 3.917 -40.318 1.00 32.30 761 ALA B C 1
ATOM 4175 O O . ALA B 1 221 ? -46.631 4.403 -40.305 1.00 32.07 761 ALA B O 1
ATOM 4177 N N . PRO B 1 222 ? -48.848 4.691 -40.357 1.00 33.62 762 PRO B N 1
ATOM 4178 C CA . PRO B 1 222 ? -48.708 6.149 -40.413 1.00 37.10 762 PRO B CA 1
ATOM 4179 C C . PRO B 1 222 ? -48.176 6.720 -39.109 1.00 38.95 762 PRO B C 1
ATOM 4180 O O . PRO B 1 222 ? -48.261 6.108 -38.039 1.00 34.89 762 PRO B O 1
ATOM 4184 N N . LYS B 1 223 ? -47.633 7.930 -39.221 1.00 33.92 763 LYS B N 1
ATOM 4185 C CA . LYS B 1 223 ? -47.313 8.738 -38.057 1.00 33.81 763 LYS B CA 1
ATOM 4186 C C . LYS B 1 223 ? -48.491 8.757 -37.092 1.00 36.39 763 LYS B C 1
ATOM 4187 O O . LYS B 1 223 ? -49.647 8.877 -37.504 1.00 35.24 763 LYS B O 1
ATOM 4193 N N . GLY B 1 224 ? -48.191 8.631 -35.797 1.00 29.55 764 GLY B N 1
ATOM 4194 C CA . GLY B 1 224 ? -49.211 8.526 -34.780 1.00 25.60 764 GLY B CA 1
ATOM 4195 C C . GLY B 1 224 ? -49.656 7.113 -34.465 1.00 25.66 764 GLY B C 1
ATOM 4196 O O . GLY B 1 224 ? -50.462 6.927 -33.543 1.00 30.53 764 GLY B O 1
ATOM 4197 N N . SER B 1 225 ? -49.158 6.115 -35.198 1.00 27.36 765 SER B N 1
ATOM 4198 C CA . SER B 1 225 ? -49.537 4.733 -34.926 1.00 26.39 765 SER B CA 1
ATOM 4199 C C . SER B 1 225 ? -49.124 4.315 -33.522 1.00 24.42 765 SER B C 1
ATOM 4200 O O . SER B 1 225 ? -49.893 3.652 -32.814 1.00 22.86 765 SER B O 1
ATOM 4203 N N . MET B 1 226 ? -47.919 4.704 -33.092 1.00 23.30 766 MET B N 1
ATOM 4204 C CA . MET B 1 226 ? -47.499 4.345 -31.740 1.00 25.49 766 MET B CA 1
ATOM 4205 C C . MET B 1 226 ? -48.447 4.930 -30.707 1.00 21.03 766 MET B C 1
ATOM 4206 O O . MET B 1 226 ? -48.887 4.226 -29.789 1.00 21.39 766 MET B O 1
ATOM 4211 N N . ASP B 1 227 ? -48.808 6.210 -30.859 1.00 22.61 767 ASP B N 1
ATOM 4212 C CA . ASP B 1 227 ? -49.740 6.825 -29.915 1.00 23.90 767 ASP B CA 1
ATOM 4213 C C . ASP B 1 227 ? -51.054 6.064 -29.866 1.00 21.50 767 ASP B C 1
ATOM 4214 O O . ASP B 1 227 ? -51.611 5.839 -28.784 1.00 23.02 767 ASP B O 1
ATOM 4219 N N . PHE B 1 228 ? -51.547 5.638 -31.031 1.00 25.17 768 PHE B N 1
ATOM 4220 C CA . PHE B 1 228 ? -52.866 5.012 -31.103 1.00 24.52 768 PHE B CA 1
ATOM 4221 C C . PHE B 1 228 ? -52.839 3.600 -30.535 1.00 22.94 768 PHE B C 1
ATOM 4222 O O . PHE B 1 228 ? -53.748 3.207 -29.791 1.00 20.84 768 PHE B O 1
ATOM 4230 N N . LEU B 1 229 ? -51.797 2.827 -30.870 1.00 21.56 769 LEU B N 1
ATOM 4231 C CA . LEU B 1 229 ? -51.670 1.473 -30.335 1.00 20.86 769 LEU B CA 1
ATOM 4232 C C . LEU B 1 229 ? -51.600 1.489 -28.808 1.00 21.13 769 LEU B C 1
ATOM 4233 O O . LEU B 1 229 ? -52.320 0.745 -28.135 1.00 20.79 769 LEU B O 1
ATOM 4238 N N . PHE B 1 230 ? -50.781 2.376 -28.235 1.00 23.90 770 PHE B N 1
ATOM 4239 C CA . PHE B 1 230 ? -50.729 2.462 -26.779 1.00 19.99 770 PHE B CA 1
ATOM 4240 C C . PHE B 1 230 ? -52.093 2.818 -26.196 1.00 23.14 770 PHE B C 1
ATOM 4241 O O . PHE B 1 230 ? -52.521 2.237 -25.191 1.00 19.66 770 PHE B O 1
ATOM 4249 N N . VAL B 1 231 ? -52.782 3.795 -26.790 1.00 22.24 771 VAL B N 1
ATOM 4250 C CA . VAL B 1 231 ? -54.061 4.219 -26.234 1.00 20.92 771 VAL B CA 1
ATOM 4251 C C . VAL B 1 231 ? -55.088 3.095 -26.348 1.00 18.28 771 VAL B C 1
ATOM 4252 O O . VAL B 1 231 ? -55.890 2.872 -25.437 1.00 24.29 771 VAL B O 1
ATOM 4256 N N . GLN B 1 232 ? -55.074 2.368 -27.462 1.00 19.86 772 GLN B N 1
ATOM 4257 C CA . GLN B 1 232 ? -56.046 1.296 -27.662 1.00 21.20 772 GLN B CA 1
ATOM 4258 C C . GLN B 1 232 ? -55.803 0.131 -26.706 1.00 21.05 772 GLN B C 1
ATOM 4259 O O . GLN B 1 232 ? -56.753 -0.446 -26.161 1.00 20.91 772 GLN B O 1
ATOM 4265 N N . ILE B 1 233 ? -54.536 -0.226 -26.478 1.00 22.30 773 ILE B N 1
ATOM 4266 C CA . ILE B 1 233 ? -54.228 -1.249 -25.481 1.00 19.09 773 ILE B CA 1
ATOM 4267 C C . ILE B 1 233 ? -54.602 -0.762 -24.087 1.00 20.99 773 ILE B C 1
ATOM 4268 O O . ILE B 1 233 ? -55.146 -1.514 -23.268 1.00 21.98 773 ILE B O 1
ATOM 4273 N N . LEU B 1 234 ? -54.309 0.502 -23.792 1.00 20.21 774 LEU B N 1
ATOM 4274 C CA . LEU B 1 234 ? -54.712 1.086 -22.522 1.00 21.47 774 LEU B CA 1
ATOM 4275 C C . LEU B 1 234 ? -56.215 0.924 -22.294 1.00 20.87 774 LEU B C 1
ATOM 4276 O O . LEU B 1 234 ? -56.644 0.480 -21.221 1.00 21.66 774 LEU B O 1
ATOM 4281 N N . GLU B 1 235 ? -57.029 1.305 -23.290 1.00 20.76 775 GLU B N 1
ATOM 4282 C CA . GLU B 1 235 ? -58.485 1.217 -23.145 1.00 25.21 775 GLU B CA 1
ATOM 4283 C C . GLU B 1 235 ? -58.945 -0.229 -23.025 1.00 23.31 775 GLU B C 1
ATOM 4284 O O . GLU B 1 235 ? -59.870 -0.530 -22.259 1.00 21.15 775 GLU B O 1
ATOM 4290 N N . TYR B 1 236 ? -58.320 -1.129 -23.787 1.00 24.85 776 TYR B N 1
ATOM 4291 C CA . TYR B 1 236 ? -58.651 -2.550 -23.703 1.00 21.45 776 TYR B CA 1
ATOM 4292 C C . TYR B 1 236 ? -58.427 -3.073 -22.294 1.00 23.02 776 TYR B C 1
ATOM 4293 O O . TYR B 1 236 ? -59.298 -3.738 -21.717 1.00 22.90 776 TYR B O 1
ATOM 4302 N N . LEU B 1 237 ? -57.252 -2.790 -21.723 1.00 21.11 777 LEU B N 1
ATOM 4303 C CA . LEU B 1 237 ? -56.968 -3.248 -20.364 1.00 22.00 777 LEU B CA 1
ATOM 4304 C C . LEU B 1 237 ? -57.926 -2.619 -19.355 1.00 21.42 777 LEU B C 1
ATOM 4305 O O . LEU B 1 237 ? -58.346 -3.274 -18.391 1.00 21.77 777 LEU B O 1
ATOM 4310 N N . LYS B 1 238 ? -58.270 -1.343 -19.550 1.00 22.35 778 LYS B N 1
ATOM 4311 C CA . LYS B 1 238 ? -59.262 -0.721 -18.680 1.00 24.35 778 LYS B CA 1
ATOM 4312 C C . LYS B 1 238 ? -60.593 -1.457 -18.787 1.00 24.23 778 LYS B C 1
ATOM 4313 O O . LYS B 1 238 ? -61.198 -1.824 -17.771 1.00 23.99 778 LYS B O 1
ATOM 4319 N N . GLY B 1 239 ? -61.027 -1.740 -20.020 1.00 21.47 779 GLY B N 1
ATOM 4320 C CA . GLY B 1 239 ? -62.244 -2.516 -20.220 1.00 24.11 779 GLY B CA 1
ATOM 4321 C C . GLY B 1 239 ? -62.198 -3.920 -19.634 1.00 23.74 779 GLY B C 1
ATOM 4322 O O . GLY B 1 239 ? -63.230 -4.458 -19.230 1.00 25.43 779 GLY B O 1
ATOM 4323 N N . GLU B 1 240 ? -61.017 -4.536 -19.585 1.00 23.61 780 GLU B N 1
ATOM 4324 C CA . GLU B 1 240 ? -60.866 -5.844 -18.956 1.00 23.27 780 GLU B CA 1
ATOM 4325 C C . GLU B 1 240 ? -60.887 -5.769 -17.439 1.00 23.68 780 GLU B C 1
ATOM 4326 O O . GLU B 1 240 ? -60.927 -6.814 -16.780 1.00 27.73 780 GLU B O 1
ATOM 4332 N N . GLY B 1 241 ? -60.843 -4.570 -16.872 1.00 23.84 781 GLY B N 1
ATOM 4333 C CA . GLY B 1 241 ? -60.870 -4.409 -15.438 1.00 24.71 781 GLY B CA 1
ATOM 4334 C C . GLY B 1 241 ? -59.522 -4.257 -14.774 1.00 26.76 781 GLY B C 1
ATOM 4335 O O . GLY B 1 241 ? -59.443 -4.397 -13.549 1.00 23.48 781 GLY B O 1
ATOM 4336 N N . PHE B 1 242 ? -58.459 -3.981 -15.535 1.00 26.88 782 PHE B N 1
ATOM 4337 C CA . PHE B 1 242 ? -57.140 -3.815 -14.935 1.00 24.42 782 PHE B CA 1
ATOM 4338 C C . PHE B 1 242 ? -57.058 -2.484 -14.193 1.00 25.35 782 PHE B C 1
ATOM 4339 O O . PHE B 1 242 ? -57.815 -1.549 -14.464 1.00 25.48 782 PHE B O 1
ATOM 4347 N N . GLN B 1 243 ? -56.119 -2.411 -13.248 1.00 24.09 783 GLN B N 1
ATOM 4348 C CA . GLN B 1 243 ? -55.884 -1.207 -12.459 1.00 22.29 783 GLN B CA 1
ATOM 4349 C C . GLN B 1 243 ? -54.813 -0.312 -13.066 1.00 24.93 783 GLN B C 1
ATOM 4350 O O . GLN B 1 243 ? -54.943 0.914 -13.019 1.00 25.25 783 GLN B O 1
ATOM 4356 N N . ARG B 1 244 ? -53.751 -0.890 -13.640 1.00 24.82 784 ARG B N 1
ATOM 4357 C CA . ARG B 1 244 ? -52.615 -0.107 -14.102 1.00 24.19 784 ARG B CA 1
ATOM 4358 C C . ARG B 1 244 ? -52.137 -0.600 -15.462 1.00 22.56 784 ARG B C 1
ATOM 4359 O O . ARG B 1 244 ? -52.235 -1.788 -15.784 1.00 21.90 784 ARG B O 1
ATOM 4367 N N . PHE B 1 245 ? -51.638 0.339 -16.266 1.00 20.05 785 PHE B N 1
ATOM 4368 C CA . PHE B 1 245 ? -50.984 0.044 -17.536 1.00 18.54 785 PHE B CA 1
ATOM 4369 C C . PHE B 1 245 ? -49.588 0.646 -17.469 1.00 24.23 785 PHE B C 1
ATOM 4370 O O . PHE B 1 245 ? -49.435 1.865 -17.353 1.00 21.99 785 PHE B O 1
ATOM 4378 N N . ASN B 1 246 ? -48.582 -0.205 -17.550 1.00 21.67 786 ASN B N 1
ATOM 4379 C CA . ASN B 1 246 ? -47.192 0.226 -17.514 1.00 23.22 786 ASN B CA 1
ATOM 4380 C C . ASN B 1 246 ? -46.706 0.447 -18.948 1.00 22.87 786 ASN B C 1
ATOM 4381 O O . ASN B 1 246 ? -46.813 -0.446 -19.793 1.00 21.35 786 ASN B O 1
ATOM 4386 N N . LEU B 1 247 ? -46.227 1.664 -19.239 1.00 23.73 787 LEU B N 1
ATOM 4387 C CA . LEU B 1 247 ? -45.748 2.025 -20.570 1.00 22.82 787 LEU B CA 1
ATOM 4388 C C . LEU B 1 247 ? -44.276 1.698 -20.798 1.00 24.75 787 LEU B C 1
ATOM 4389 O O . LEU B 1 247 ? -43.790 1.858 -21.926 1.00 24.91 787 LEU B O 1
ATOM 4394 N N . GLY B 1 248 ? -43.547 1.290 -19.770 1.00 23.12 788 GLY B N 1
ATOM 4395 C CA . GLY B 1 248 ? -42.156 0.917 -19.924 1.00 24.77 788 GLY B CA 1
ATOM 4396 C C . GLY B 1 248 ? -41.219 1.880 -19.206 1.00 22.14 788 GLY B C 1
ATOM 4397 O O . GLY B 1 248 ? -41.619 2.912 -18.663 1.00 20.73 788 GLY B O 1
ATOM 4398 N N . MET B 1 249 ? -39.943 1.510 -19.218 1.00 19.93 789 MET B N 1
ATOM 4399 C CA . MET B 1 249 ? -38.905 2.267 -18.530 1.00 22.71 789 MET B CA 1
ATOM 4400 C C . MET B 1 249 ? -38.497 3.491 -19.341 1.00 21.41 789 MET B C 1
ATOM 4401 O O . MET B 1 249 ? -38.554 3.492 -20.573 1.00 20.69 789 MET B O 1
ATOM 4406 N N . ALA B 1 250 ? -38.079 4.541 -18.632 1.00 21.11 790 ALA B N 1
ATOM 4407 C CA . ALA B 1 250 ? -37.363 5.666 -19.229 1.00 20.16 790 ALA B CA 1
ATOM 4408 C C . ALA B 1 250 ? -36.022 5.855 -18.529 1.00 23.49 790 ALA B C 1
ATOM 4409 O O . ALA B 1 250 ? -35.899 5.564 -17.329 1.00 22.95 790 ALA B O 1
ATOM 4411 N N . PRO B 1 251 ? -35.002 6.342 -19.247 1.00 22.90 791 PRO B N 1
ATOM 4412 C CA . PRO B 1 251 ? -33.663 6.469 -18.656 1.00 23.97 791 PRO B CA 1
ATOM 4413 C C . PRO B 1 251 ? -33.611 7.463 -17.502 1.00 27.88 791 PRO B C 1
ATOM 4414 O O . PRO B 1 251 ? -34.470 8.335 -17.349 1.00 28.99 791 PRO B O 1
ATOM 4418 N N . LEU B 1 252 ? -32.552 7.317 -16.700 1.00 25.64 792 LEU B N 1
ATOM 4419 C CA . LEU B 1 252 ? -32.338 8.115 -15.498 1.00 35.97 792 LEU B CA 1
ATOM 4420 C C . LEU B 1 252 ? -32.431 9.609 -15.787 1.00 44.60 792 LEU B C 1
ATOM 4421 O O . LEU B 1 252 ? -31.935 10.094 -16.812 1.00 41.95 792 LEU B O 1
ATOM 4426 N N . SER B 1 253 ? -33.048 10.325 -14.843 1.00 47.08 793 SER B N 1
ATOM 4427 C CA . SER B 1 253 ? -33.405 11.752 -14.925 1.00 50.79 793 SER B CA 1
ATOM 4428 C C . SER B 1 253 ? -34.616 11.932 -15.835 1.00 47.26 793 SER B C 1
ATOM 4429 O O . SER B 1 253 ? -34.586 12.725 -16.777 1.00 53.69 793 SER B O 1
ATOM 4432 N N . ASP B 1 265 ? -19.522 11.840 -12.375 1.00 51.36 805 ASP B N 1
ATOM 4433 C CA . ASP B 1 265 ? -20.199 10.686 -11.787 1.00 52.21 805 ASP B CA 1
ATOM 4434 C C . ASP B 1 265 ? -20.193 9.490 -12.742 1.00 46.32 805 ASP B C 1
ATOM 4435 O O . ASP B 1 265 ? -21.022 9.404 -13.650 1.00 43.93 805 ASP B O 1
ATOM 4440 N N . ARG B 1 266 ? -19.253 8.565 -12.536 1.00 47.13 806 ARG B N 1
ATOM 4441 C CA . ARG B 1 266 ? -19.126 7.451 -13.470 1.00 47.20 806 ARG B CA 1
ATOM 4442 C C . ARG B 1 266 ? -20.295 6.482 -13.350 1.00 44.16 806 ARG B C 1
ATOM 4443 O O . ARG B 1 266 ? -20.711 5.894 -14.355 1.00 43.12 806 ARG B O 1
ATOM 4451 N N . VAL B 1 267 ? -20.835 6.305 -12.141 1.00 41.35 807 VAL B N 1
ATOM 4452 C CA . VAL B 1 267 ? -21.959 5.393 -11.963 1.00 42.07 807 VAL B CA 1
ATOM 4453 C C . VAL B 1 267 ? -23.208 5.956 -12.625 1.00 38.82 807 VAL B C 1
ATOM 4454 O O . VAL B 1 267 ? -23.865 5.276 -13.423 1.00 31.97 807 VAL B O 1
ATOM 4458 N N . GLY B 1 268 ? -23.560 7.204 -12.293 1.00 40.40 808 GLY B N 1
ATOM 4459 C CA . GLY B 1 268 ? -24.711 7.832 -12.926 1.00 37.75 808 GLY B CA 1
ATOM 4460 C C . GLY B 1 268 ? -24.588 7.874 -14.438 1.00 33.43 808 GLY B C 1
ATOM 4461 O O . GLY B 1 268 ? -25.580 7.708 -15.156 1.00 28.66 808 GLY B O 1
ATOM 4462 N N . GLY B 1 269 ? -23.366 8.075 -14.940 1.00 30.97 809 GLY B N 1
ATOM 4463 C CA . GLY B 1 269 ? -23.150 8.102 -16.379 1.00 30.54 809 GLY B CA 1
ATOM 4464 C C . GLY B 1 269 ? -23.359 6.747 -17.035 1.00 30.59 809 GLY B C 1
ATOM 4465 O O . GLY B 1 269 ? -23.931 6.658 -18.128 1.00 25.75 809 GLY B O 1
ATOM 4466 N N . THR B 1 270 ? -22.890 5.674 -16.386 1.00 26.95 810 THR B N 1
ATOM 4467 C CA . THR B 1 270 ? -23.133 4.332 -16.915 1.00 29.68 810 THR B CA 1
ATOM 4468 C C . THR B 1 270 ? -24.619 3.984 -16.871 1.00 25.64 810 THR B C 1
ATOM 4469 O O . THR B 1 270 ? -25.144 3.370 -17.805 1.00 23.86 810 THR B O 1
ATOM 4473 N N . VAL B 1 271 ? -25.310 4.363 -15.792 1.00 24.74 811 VAL B N 1
ATOM 4474 C CA . VAL B 1 271 ? -26.747 4.112 -15.698 1.00 24.01 811 VAL B CA 1
ATOM 4475 C C . VAL B 1 271 ? -27.481 4.813 -16.834 1.00 25.27 811 VAL B C 1
ATOM 4476 O O . VAL B 1 271 ? -28.389 4.244 -17.457 1.00 21.97 811 VAL B O 1
ATOM 4480 N N . PHE B 1 272 ? -27.080 6.048 -17.141 1.00 21.48 812 PHE B N 1
ATOM 4481 C CA . PHE B 1 272 ? -27.734 6.793 -18.212 1.00 25.80 812 PHE B CA 1
ATOM 4482 C C . PHE B 1 272 ? -27.502 6.144 -19.570 1.00 24.08 812 PHE B C 1
ATOM 4483 O O . PHE B 1 272 ? -28.446 5.967 -20.349 1.00 24.41 812 PHE B O 1
ATOM 4491 N N . GLU B 1 273 ? -26.251 5.803 -19.882 1.00 24.93 813 GLU B N 1
ATOM 4492 C CA . GLU B 1 273 ? -25.963 5.144 -21.154 1.00 23.16 813 GLU B CA 1
ATOM 4493 C C . GLU B 1 273 ? -26.738 3.837 -21.279 1.00 20.40 813 GLU B C 1
ATOM 4494 O O . GLU B 1 273 ? -27.224 3.490 -22.364 1.00 20.64 813 GLU B O 1
ATOM 4500 N N . HIS B 1 274 ? -26.848 3.092 -20.178 1.00 19.53 814 HIS B N 1
ATOM 4501 C CA . HIS B 1 274 ? -27.590 1.828 -20.204 1.00 19.78 814 HIS B CA 1
ATOM 4502 C C . HIS B 1 274 ? -29.052 2.067 -20.569 1.00 17.10 814 HIS B C 1
ATOM 4503 O O . HIS B 1 274 ? -29.607 1.411 -21.462 1.00 19.39 814 HIS B O 1
ATOM 4510 N N . GLY B 1 275 ? -29.689 3.026 -19.902 1.00 17.51 815 GLY B N 1
ATOM 4511 C CA . GLY B 1 275 ? -31.073 3.326 -20.224 1.00 19.35 815 GLY B CA 1
ATOM 4512 C C . GLY B 1 275 ? -31.248 3.848 -21.634 1.00 20.64 815 GLY B C 1
ATOM 4513 O O . GLY B 1 275 ? -32.218 3.505 -22.323 1.00 18.72 815 GLY B O 1
ATOM 4514 N N . GLU B 1 276 ? -30.332 4.708 -22.077 1.00 19.12 816 GLU B N 1
ATOM 4515 C CA . GLU B 1 276 ? -30.396 5.204 -23.448 1.00 21.96 816 GLU B CA 1
ATOM 4516 C C . GLU B 1 276 ? -30.300 4.058 -24.438 1.00 19.87 816 GLU B C 1
ATOM 4517 O O . GLU B 1 276 ? -30.944 4.079 -25.492 1.00 18.69 816 GLU B O 1
ATOM 4523 N N . ARG B 1 277 ? -29.494 3.048 -24.110 1.00 17.57 817 ARG B N 1
ATOM 4524 C CA . ARG B 1 277 ? -29.325 1.914 -25.004 1.00 19.91 817 ARG B CA 1
ATOM 4525 C C . ARG B 1 277 ? -30.591 1.057 -25.072 1.00 17.87 817 ARG B C 1
ATOM 4526 O O . ARG B 1 277 ? -30.945 0.547 -26.142 1.00 19.02 817 ARG B O 1
ATOM 4534 N N . PHE B 1 278 ? -31.302 0.891 -23.955 1.00 15.93 818 PHE B N 1
ATOM 4535 C CA . PHE B 1 278 ? -32.340 -0.137 -23.910 1.00 18.28 818 PHE B CA 1
ATOM 4536 C C . PHE B 1 278 ? -33.751 0.351 -23.611 1.00 15.69 818 PHE B C 1
ATOM 4537 O O . PHE B 1 278 ? -34.689 -0.424 -23.814 1.00 17.18 818 PHE B O 1
ATOM 4545 N N . TYR B 1 279 ? -33.954 1.588 -23.154 1.00 16.20 819 TYR B N 1
ATOM 4546 C CA . TYR B 1 279 ? -35.282 2.005 -22.701 1.00 17.39 819 TYR B CA 1
ATOM 4547 C C . TYR B 1 279 ? -36.081 2.804 -23.734 1.00 18.60 819 TYR B C 1
ATOM 4548 O O . TYR B 1 279 ? -37.194 3.246 -23.425 1.00 19.04 819 TYR B O 1
ATOM 4557 N N . ASN B 1 280 ? -35.562 2.997 -24.943 1.00 17.52 820 ASN B N 1
ATOM 4558 C CA . ASN B 1 280 ? -36.137 3.974 -25.863 1.00 20.83 820 ASN B CA 1
ATOM 4559 C C . ASN B 1 280 ? -36.675 3.329 -27.139 1.00 23.86 820 ASN B C 1
ATOM 4560 O O . ASN B 1 280 ? -36.744 3.984 -28.181 1.00 22.52 820 ASN B O 1
ATOM 4565 N N . PHE B 1 281 ? -37.079 2.060 -27.080 1.00 18.80 821 PHE B N 1
ATOM 4566 C CA . PHE B 1 281 ? -37.541 1.360 -28.278 1.00 22.58 821 PHE B CA 1
ATOM 4567 C C . PHE B 1 281 ? -39.028 1.551 -28.568 1.00 25.73 821 PHE B C 1
ATOM 4568 O O . PHE B 1 281 ? -39.479 1.238 -29.682 1.00 21.97 821 PHE B O 1
ATOM 4576 N N . LYS B 1 282 ? -39.814 2.018 -27.602 1.00 23.36 822 LYS B N 1
ATOM 4577 C CA . LYS B 1 282 ? -41.243 2.190 -27.824 1.00 27.90 822 LYS B CA 1
ATOM 4578 C C . LYS B 1 282 ? -41.687 3.531 -27.235 1.00 24.55 822 LYS B C 1
ATOM 4579 O O . LYS B 1 282 ? -42.574 3.625 -26.395 1.00 26.15 822 LYS B O 1
ATOM 4585 N N . GLY B 1 283 ? -41.055 4.601 -27.706 1.00 23.53 823 GLY B N 1
ATOM 4586 C CA . GLY B 1 283 ? -41.359 5.936 -27.230 1.00 28.30 823 GLY B CA 1
ATOM 4587 C C . GLY B 1 283 ? -40.338 6.496 -26.258 1.00 28.72 823 GLY B C 1
ATOM 4588 O O . GLY B 1 283 ? -39.918 5.810 -25.320 1.00 23.44 823 GLY B O 1
ATOM 4589 N N . LEU B 1 284 ? -39.928 7.748 -26.470 1.00 26.68 824 LEU B N 1
ATOM 4590 C CA . LEU B 1 284 ? -39.057 8.424 -25.521 1.00 26.65 824 LEU B CA 1
ATOM 4591 C C . LEU B 1 284 ? -39.858 8.868 -24.309 1.00 25.15 824 LEU B C 1
ATOM 4592 O O . LEU B 1 284 ? -41.080 8.723 -24.256 1.00 26.79 824 LEU B O 1
ATOM 4597 N N . ARG B 1 285 ? -39.163 9.447 -23.325 1.00 23.91 825 ARG B N 1
ATOM 4598 C CA . ARG B 1 285 ? -39.863 9.940 -22.142 1.00 27.13 825 ARG B CA 1
ATOM 4599 C C . ARG B 1 285 ? -40.897 10.998 -22.513 1.00 27.71 825 ARG B C 1
ATOM 4600 O O . ARG B 1 285 ? -42.005 11.017 -21.965 1.00 24.98 825 ARG B O 1
ATOM 4608 N N . ALA B 1 286 ? -40.554 11.886 -23.447 1.00 28.65 826 ALA B N 1
ATOM 4609 C CA . ALA B 1 286 ? -41.515 12.891 -23.879 1.00 29.01 826 ALA B CA 1
ATOM 4610 C C . ALA B 1 286 ? -42.778 12.242 -24.439 1.00 28.06 826 ALA B C 1
ATOM 4611 O O . ALA B 1 286 ? -43.882 12.752 -24.234 1.00 27.94 826 ALA B O 1
ATOM 4613 N N . PHE B 1 287 ? -42.640 11.114 -25.148 1.00 28.85 827 PHE B N 1
ATOM 4614 C CA . PHE B 1 287 ? -43.832 10.413 -25.629 1.00 27.51 827 PHE B CA 1
ATOM 4615 C C . PHE B 1 287 ? -44.662 9.893 -24.460 1.00 27.29 827 PHE B C 1
ATOM 4616 O O . PHE B 1 287 ? -45.889 10.037 -24.443 1.00 27.49 827 PHE B O 1
ATOM 4624 N N . LYS B 1 288 ? -44.002 9.300 -23.462 1.00 26.32 828 LYS B N 1
ATOM 4625 C CA . LYS B 1 288 ? -44.711 8.779 -22.302 1.00 25.34 828 LYS B CA 1
ATOM 4626 C C . LYS B 1 288 ? -45.423 9.882 -21.533 1.00 27.65 828 LYS B C 1
ATOM 4627 O O . LYS B 1 288 ? -46.495 9.654 -20.957 1.00 24.50 828 LYS B O 1
ATOM 4633 N N . SER B 1 289 ? -44.821 11.073 -21.470 1.00 29.90 829 SER B N 1
ATOM 4634 C CA . SER B 1 289 ? -45.410 12.168 -20.703 1.00 26.83 829 SER B CA 1
ATOM 4635 C C . SER B 1 289 ? -46.783 12.575 -21.228 1.00 26.40 829 SER B C 1
ATOM 4636 O O . SER B 1 289 ? -47.587 13.125 -20.466 1.00 32.55 829 SER B O 1
ATOM 4639 N N . LYS B 1 290 ? -47.071 12.320 -22.506 1.00 28.41 830 LYS B N 1
ATOM 4640 C CA . LYS B 1 290 ? -48.406 12.572 -23.041 1.00 31.26 830 LYS B CA 1
ATOM 4641 C C . LYS B 1 290 ? -49.493 11.847 -22.258 1.00 31.99 830 LYS B C 1
ATOM 4642 O O . LYS B 1 290 ? -50.647 12.292 -22.252 1.00 31.24 830 LYS B O 1
ATOM 4648 N N . PHE B 1 291 ? -49.156 10.748 -21.594 1.00 29.52 831 PHE B N 1
ATOM 4649 C CA . PHE B 1 291 ? -50.129 9.973 -20.835 1.00 30.18 831 PHE B CA 1
ATOM 4650 C C . PHE B 1 291 ? -50.283 10.469 -19.412 1.00 30.32 831 PHE B C 1
ATOM 4651 O O . PHE B 1 291 ? -51.129 9.947 -18.675 1.00 32.80 831 PHE B O 1
ATOM 4659 N N . HIS B 1 292 ? -49.501 11.471 -19.025 1.00 32.51 832 HIS B N 1
ATOM 4660 C CA . HIS B 1 292 ? -49.465 11.979 -17.659 1.00 34.24 832 HIS B CA 1
ATOM 4661 C C . HIS B 1 292 ? -49.346 10.826 -16.661 1.00 33.78 832 HIS B C 1
ATOM 4662 O O . HIS B 1 292 ? -50.176 10.690 -15.753 1.00 29.31 832 HIS B O 1
ATOM 4669 N N . PRO B 1 293 ? -48.333 9.978 -16.808 1.00 28.86 833 PRO B N 1
ATOM 4670 C CA . PRO B 1 293 ? -48.230 8.799 -15.955 1.00 25.93 833 PRO B CA 1
ATOM 4671 C C . PRO B 1 293 ? -47.671 9.156 -14.592 1.00 29.03 833 PRO B C 1
ATOM 4672 O O . PRO B 1 293 ? -47.077 10.215 -14.386 1.00 32.05 833 PRO B O 1
ATOM 4676 N N . GLU B 1 294 ? -47.867 8.242 -13.654 1.00 27.56 834 GLU B N 1
ATOM 4677 C CA . GLU B 1 294 ? -47.048 8.224 -12.453 1.00 28.86 834 GLU B CA 1
ATOM 4678 C C . GLU B 1 294 ? -45.708 7.577 -12.784 1.00 27.53 834 GLU B C 1
ATOM 4679 O O . GLU B 1 294 ? -45.664 6.538 -13.447 1.00 27.85 834 GLU B O 1
ATOM 4685 N N . TRP B 1 295 ? -44.618 8.201 -12.348 1.00 23.41 835 TRP B N 1
ATOM 4686 C CA . TRP B 1 295 ? -43.271 7.720 -12.628 1.00 23.84 835 TRP B CA 1
ATOM 4687 C C . TRP B 1 295 ? -42.767 6.978 -11.398 1.00 27.33 835 TRP B C 1
ATOM 4688 O O . TRP B 1 295 ? -42.553 7.586 -10.348 1.00 30.91 835 TRP B O 1
ATOM 4699 N N . GLN B 1 296 ? -42.580 5.666 -11.524 1.00 21.11 836 GLN B N 1
ATOM 4700 C CA . GLN B 1 296 ? -42.139 4.857 -10.405 1.00 23.21 836 GLN B CA 1
ATOM 4701 C C . GLN B 1 296 ? -40.684 4.471 -10.601 1.00 20.48 836 GLN B C 1
ATOM 4702 O O . GLN B 1 296 ? -40.324 3.932 -11.660 1.00 20.12 836 GLN B O 1
ATOM 4708 N N . PRO B 1 297 ? -39.822 4.735 -9.623 1.00 19.93 837 PRO B N 1
ATOM 4709 C CA . PRO B 1 297 ? -38.402 4.396 -9.780 1.00 18.53 837 PRO B CA 1
ATOM 4710 C C . PRO B 1 297 ? -38.197 2.892 -9.783 1.00 16.42 837 PRO B C 1
ATOM 4711 O O . PRO B 1 297 ? -38.924 2.149 -9.121 1.00 17.12 837 PRO B O 1
ATOM 4715 N N . ARG B 1 298 ? -37.189 2.441 -10.534 1.00 16.24 838 ARG B N 1
ATOM 4716 C CA . ARG B 1 298 ? -36.755 1.051 -10.473 1.00 16.98 838 ARG B CA 1
ATOM 4717 C C . ARG B 1 298 ? -35.254 1.022 -10.224 1.00 17.64 838 ARG B C 1
ATOM 4718 O O . ARG B 1 298 ? -34.537 1.993 -10.503 1.00 17.15 838 ARG B O 1
ATOM 4726 N N . TYR B 1 299 ? -34.783 -0.101 -9.687 1.00 14.19 839 TYR B N 1
ATOM 4727 C CA . TYR B 1 299 ? -33.457 -0.162 -9.099 1.00 16.99 839 TYR B CA 1
ATOM 4728 C C . TYR B 1 299 ? -32.684 -1.357 -9.613 1.00 16.19 839 TYR B C 1
ATOM 4729 O O . TYR B 1 299 ? -33.253 -2.340 -10.099 1.00 15.87 839 TYR B O 1
ATOM 4738 N N . LEU B 1 300 ? -31.366 -1.219 -9.533 1.00 14.94 840 LEU B N 1
ATOM 4739 C CA . LEU B 1 300 ? -30.408 -2.310 -9.626 1.00 16.72 840 LEU B CA 1
ATOM 4740 C C . LEU B 1 300 ? -29.853 -2.567 -8.232 1.00 19.72 840 LEU B C 1
ATOM 4741 O O . LEU B 1 300 ? -29.427 -1.622 -7.555 1.00 17.78 840 LEU B O 1
ATOM 4746 N N . ALA B 1 301 ? -29.888 -3.828 -7.780 1.00 16.47 841 ALA B N 1
ATOM 4747 C CA . ALA B 1 301 ? -29.321 -4.195 -6.487 1.00 16.15 841 ALA B CA 1
ATOM 4748 C C . ALA B 1 301 ? -28.161 -5.161 -6.697 1.00 20.00 841 ALA B C 1
ATOM 4749 O O . ALA B 1 301 ? -28.222 -6.039 -7.565 1.00 18.03 841 ALA B O 1
ATOM 4751 N N . VAL B 1 302 ? -27.076 -4.967 -5.947 1.00 18.35 842 VAL B N 1
ATOM 4752 C CA . VAL B 1 302 ? -25.836 -5.697 -6.199 1.00 23.53 842 VAL B CA 1
ATOM 4753 C C . VAL B 1 302 ? -25.229 -6.151 -4.876 1.00 26.33 842 VAL B C 1
ATOM 4754 O O . VAL B 1 302 ? -25.295 -5.440 -3.867 1.00 25.06 842 VAL B O 1
ATOM 4758 N N . SER B 1 303 ? -24.639 -7.344 -4.891 1.00 31.38 843 SER B N 1
ATOM 4759 C CA . SER B 1 303 ? -24.030 -7.973 -3.728 1.00 35.17 843 SER B CA 1
ATOM 4760 C C . SER B 1 303 ? -22.562 -7.577 -3.583 1.00 39.48 843 SER B C 1
ATOM 4761 O O . SER B 1 303 ? -21.917 -7.101 -4.526 1.00 39.35 843 SER B O 1
ATOM 4764 N N . GLY B 1 304 ? -22.041 -7.795 -2.378 1.00 36.03 844 GLY B N 1
ATOM 4765 C CA . GLY B 1 304 ? -20.606 -7.853 -2.150 1.00 48.10 844 GLY B CA 1
ATOM 4766 C C . GLY B 1 304 ? -19.830 -6.564 -2.302 1.00 52.56 844 GLY B C 1
ATOM 4767 O O . GLY B 1 304 ? -18.606 -6.608 -2.458 1.00 57.54 844 GLY B O 1
ATOM 4768 N N . GLY B 1 305 ? -20.494 -5.412 -2.258 1.00 51.08 845 GLY B N 1
ATOM 4769 C CA . GLY B 1 305 ? -19.777 -4.156 -2.347 1.00 52.40 845 GLY B CA 1
ATOM 4770 C C . GLY B 1 305 ? -19.096 -3.931 -3.681 1.00 51.74 845 GLY B C 1
ATOM 4771 O O . GLY B 1 305 ? -18.228 -3.057 -3.807 1.00 52.05 845 GLY B O 1
ATOM 4772 N N . VAL B 1 306 ? -19.461 -4.699 -4.693 1.00 47.34 846 VAL B N 1
ATOM 4773 C CA . VAL B 1 306 ? -18.905 -4.462 -6.017 1.00 47.88 846 VAL B CA 1
ATOM 4774 C C . VAL B 1 306 ? -19.595 -3.250 -6.626 1.00 42.20 846 VAL B C 1
ATOM 4775 O O . VAL B 1 306 ? -20.731 -2.919 -6.283 1.00 39.66 846 VAL B O 1
ATOM 4779 N N . SER B 1 307 ? -18.877 -2.536 -7.496 1.00 44.43 847 SER B N 1
ATOM 4780 C CA . SER B 1 307 ? -19.432 -1.309 -8.055 1.00 42.27 847 SER B CA 1
ATOM 4781 C C . SER B 1 307 ? -20.637 -1.640 -8.929 1.00 38.32 847 SER B C 1
ATOM 4782 O O . SER B 1 307 ? -20.645 -2.673 -9.612 1.00 40.17 847 SER B O 1
ATOM 4785 N N . PRO B 1 308 ? -21.679 -0.805 -8.901 1.00 31.83 848 PRO B N 1
ATOM 4786 C CA . PRO B 1 308 ? -22.800 -0.983 -9.847 1.00 31.35 848 PRO B CA 1
ATOM 4787 C C . PRO B 1 308 ? -22.379 -0.941 -11.304 1.00 29.45 848 PRO B C 1
ATOM 4788 O O . PRO B 1 308 ? -23.087 -1.488 -12.161 1.00 22.06 848 PRO B O 1
ATOM 4792 N N . MET B 1 309 ? -21.267 -0.263 -11.613 1.00 28.08 849 MET B N 1
ATOM 4793 C CA . MET B 1 309 ? -20.835 -0.163 -12.998 1.00 24.53 849 MET B CA 1
ATOM 4794 C C . MET B 1 309 ? -20.550 -1.540 -13.572 1.00 22.87 849 MET B C 1
ATOM 4795 O O . MET B 1 309 ? -20.883 -1.817 -14.729 1.00 20.14 849 MET B O 1
ATOM 4800 N N . ILE B 1 310 ? -19.957 -2.425 -12.770 1.00 22.05 850 ILE B N 1
ATOM 4801 C CA . ILE B 1 310 ? -19.638 -3.760 -13.261 1.00 21.87 850 ILE B CA 1
ATOM 4802 C C . ILE B 1 310 ? -20.916 -4.540 -13.542 1.00 20.73 850 ILE B C 1
ATOM 4803 O O . ILE B 1 310 ? -21.072 -5.154 -14.607 1.00 17.04 850 ILE B O 1
ATOM 4808 N N . ALA B 1 311 ? -21.846 -4.529 -12.583 1.00 18.93 851 ALA B N 1
ATOM 4809 C CA . ALA B 1 311 ? -23.095 -5.272 -12.740 1.00 21.26 851 ALA B CA 1
ATOM 4810 C C . ALA B 1 311 ? -23.886 -4.763 -13.931 1.00 20.84 851 ALA B C 1
ATOM 4811 O O . ALA B 1 311 ? -24.486 -5.547 -14.677 1.00 20.40 851 ALA B O 1
ATOM 4813 N N . LEU B 1 312 ? -23.912 -3.449 -14.125 1.00 19.79 852 LEU B N 1
ATOM 4814 C CA . LEU B 1 312 ? -24.672 -2.913 -15.245 1.00 20.14 852 LEU B CA 1
ATOM 4815 C C . LEU B 1 312 ? -24.009 -3.235 -16.576 1.00 19.02 852 LEU B C 1
ATOM 4816 O O . LEU B 1 312 ? -24.706 -3.429 -17.579 1.00 18.65 852 LEU B O 1
ATOM 4821 N N . MET B 1 313 ? -22.672 -3.279 -16.626 1.00 15.57 853 MET B N 1
ATOM 4822 C CA . MET B 1 313 ? -22.036 -3.690 -17.870 1.00 15.41 853 MET B CA 1
ATOM 4823 C C . MET B 1 313 ? -22.348 -5.157 -18.175 1.00 17.31 853 MET B C 1
ATOM 4824 O O . MET B 1 313 ? -22.537 -5.529 -19.335 1.00 15.46 853 MET B O 1
ATOM 4829 N N . ASP B 1 314 ? -22.383 -6.013 -17.158 1.00 15.31 854 ASP B N 1
ATOM 4830 C CA . ASP B 1 314 ? -22.784 -7.394 -17.417 1.00 16.38 854 ASP B CA 1
ATOM 4831 C C . ASP B 1 314 ? -24.225 -7.449 -17.922 1.00 17.15 854 ASP B C 1
ATOM 4832 O O . ASP B 1 314 ? -24.537 -8.201 -18.852 1.00 16.23 854 ASP B O 1
ATOM 4837 N N . ALA B 1 315 ? -25.114 -6.654 -17.324 1.00 16.03 855 ALA B N 1
ATOM 4838 C CA . ALA B 1 315 ? -26.496 -6.622 -17.797 1.00 17.78 855 ALA B CA 1
ATOM 4839 C C . ALA B 1 315 ? -26.556 -6.165 -19.250 1.00 17.32 855 ALA B C 1
ATOM 4840 O O . ALA B 1 315 ? -27.293 -6.740 -20.057 1.00 16.49 855 ALA B O 1
ATOM 4842 N N . THR B 1 316 ? -25.731 -5.173 -19.615 1.00 15.27 856 THR B N 1
ATOM 4843 C CA . THR B 1 316 ? -25.669 -4.701 -20.999 1.00 14.03 856 THR B CA 1
ATOM 4844 C C . THR B 1 316 ? -25.234 -5.808 -21.953 1.00 16.08 856 THR B C 1
ATOM 4845 O O . THR B 1 316 ? -25.840 -5.995 -23.019 1.00 17.69 856 THR B O 1
ATOM 4849 N N . PHE B 1 317 ? -24.168 -6.543 -21.602 1.00 14.90 857 PHE B N 1
ATOM 4850 C CA . PHE B 1 317 ? -23.762 -7.686 -22.420 1.00 17.19 857 PHE B CA 1
ATOM 4851 C C . PHE B 1 317 ? -24.880 -8.715 -22.521 1.00 19.42 857 PHE B C 1
ATOM 4852 O O . PHE B 1 317 ? -25.124 -9.278 -23.593 1.00 18.07 857 PHE B O 1
ATOM 4860 N N . LEU B 1 318 ? -25.537 -9.010 -21.399 1.00 15.22 858 LEU B N 1
ATOM 4861 C CA . LEU B 1 318 ? -26.561 -10.052 -21.389 1.00 16.60 858 LEU B CA 1
ATOM 4862 C C . LEU B 1 318 ? -27.743 -9.679 -22.284 1.00 16.87 858 LEU B C 1
ATOM 4863 O O . LEU B 1 318 ? -28.218 -10.491 -23.091 1.00 17.49 858 LEU B O 1
ATOM 4868 N N . ILE B 1 319 ? -28.244 -8.454 -22.146 1.00 14.43 859 ILE B N 1
ATOM 4869 C CA . ILE B 1 319 ? -29.374 -8.030 -22.972 1.00 17.81 859 ILE B CA 1
ATOM 4870 C C . ILE B 1 319 ? -28.975 -8.013 -24.438 1.00 21.47 859 ILE B C 1
ATOM 4871 O O . ILE B 1 319 ? -29.775 -8.355 -25.322 1.00 18.03 859 ILE B O 1
ATOM 4876 N N . GLY B 1 320 ? -27.724 -7.636 -24.720 1.00 18.54 860 GLY B N 1
ATOM 4877 C CA . GLY B 1 320 ? -27.233 -7.641 -26.084 1.00 19.41 860 GLY B CA 1
ATOM 4878 C C . GLY B 1 320 ? -26.730 -8.990 -26.553 1.00 20.05 860 GLY B C 1
ATOM 4879 O O . GLY B 1 320 ? -25.966 -9.062 -27.517 1.00 26.35 860 GLY B O 1
ATOM 4880 N N . GLY B 1 321 ? -27.122 -10.065 -25.878 1.00 20.98 861 GLY B N 1
ATOM 4881 C CA . GLY B 1 321 ? -26.765 -11.398 -26.337 1.00 25.81 861 GLY B CA 1
ATOM 4882 C C . GLY B 1 321 ? -25.306 -11.768 -26.180 1.00 30.47 861 GLY B C 1
ATOM 4883 O O . GLY B 1 321 ? -24.780 -12.558 -26.977 1.00 26.64 861 GLY B O 1
ATOM 4884 N N . GLY B 1 322 ? -24.640 -11.234 -25.162 1.00 26.27 862 GLY B N 1
ATOM 4885 C CA . GLY B 1 322 ? -23.228 -11.498 -24.963 1.00 26.71 862 GLY B CA 1
ATOM 4886 C C . GLY B 1 322 ? -22.317 -10.626 -25.791 1.00 30.14 862 GLY B C 1
ATOM 4887 O O . GLY B 1 322 ? -21.135 -10.956 -25.947 1.00 33.85 862 GLY B O 1
ATOM 4888 N N . LYS B 1 323 ? -22.827 -9.514 -26.319 1.00 27.28 863 LYS B N 1
ATOM 4889 C CA . LYS B 1 323 ? -22.090 -8.692 -27.271 1.00 28.54 863 LYS B CA 1
ATOM 4890 C C . LYS B 1 323 ? -22.265 -7.214 -26.932 1.00 29.12 863 LYS B C 1
ATOM 4891 O O . LYS B 1 323 ? -23.305 -6.791 -26.409 1.00 25.54 863 LYS B O 1
ATOM 4897 N N . LEU B 1 324 ? -21.226 -6.433 -27.240 1.00 23.05 864 LEU B N 1
ATOM 4898 C CA . LEU B 1 324 ? -21.252 -4.980 -27.080 1.00 22.39 864 LEU B CA 1
ATOM 4899 C C . LEU B 1 324 ? -20.257 -4.390 -28.078 1.00 22.19 864 LEU B C 1
ATOM 4900 O O . LEU B 1 324 ? -19.050 -4.416 -27.837 1.00 24.52 864 LEU B O 1
ATOM 4905 N N . ALA B 1 325 ? -20.768 -3.842 -29.180 1.00 23.81 865 ALA B N 1
ATOM 4906 C CA . ALA B 1 325 ? -19.902 -3.424 -30.279 1.00 25.64 865 ALA B CA 1
ATOM 4907 C C . ALA B 1 325 ? -19.193 -2.096 -30.022 1.00 25.93 865 ALA B C 1
ATOM 4908 O O . ALA B 1 325 ? -18.064 -1.900 -30.507 1.00 23.94 865 ALA B O 1
ATOM 4910 N N . ALA B 1 326 ? -19.822 -1.174 -29.296 1.00 22.40 866 ALA B N 1
ATOM 4911 C CA . ALA B 1 326 ? -19.303 0.185 -29.215 1.00 20.28 866 ALA B CA 1
ATOM 4912 C C . ALA B 1 326 ? -20.166 0.997 -28.262 1.00 21.47 866 ALA B C 1
ATOM 4913 O O . ALA B 1 326 ? -21.258 0.583 -27.859 1.00 19.70 866 ALA B O 1
ATOM 4915 N N . ALA B 1 327 ? -19.669 2.184 -27.933 1.00 17.12 867 ALA B N 1
ATOM 4916 C CA . ALA B 1 327 ? -20.523 3.175 -27.306 1.00 19.60 867 ALA B CA 1
ATOM 4917 C C . ALA B 1 327 ? -21.598 3.628 -28.295 1.00 20.90 867 ALA B C 1
ATOM 4918 O O . ALA B 1 327 ? -21.436 3.547 -29.517 1.00 17.17 867 ALA B O 1
ATOM 4920 N N . LEU B 1 328 ? -22.697 4.133 -27.753 1.00 19.60 868 LEU B N 1
ATOM 4921 C CA . LEU B 1 328 ? -23.698 4.797 -28.579 1.00 23.13 868 LEU B CA 1
ATOM 4922 C C . LEU B 1 328 ? -23.157 6.109 -29.128 1.00 22.52 868 LEU B C 1
ATOM 4923 O O . LEU B 1 328 ? -22.282 6.744 -28.529 1.00 18.66 868 LEU B O 1
ATOM 4928 N N . GLU B 1 329 ? -23.720 6.538 -30.256 1.00 19.39 869 GLU B N 1
ATOM 4929 C CA . GLU B 1 329 ? -23.333 7.815 -30.835 1.00 24.23 869 GLU B CA 1
ATOM 4930 C C . GLU B 1 329 ? -23.770 8.949 -29.920 1.00 27.40 869 GLU B C 1
ATOM 4931 O O . GLU B 1 329 ? -24.916 8.983 -29.466 1.00 26.89 869 GLU B O 1
ATOM 4937 N N . HIS B 1 330 ? -22.851 9.871 -29.633 1.00 25.22 870 HIS B N 1
ATOM 4938 C CA . HIS B 1 330 ? -23.138 10.997 -28.753 1.00 30.62 870 HIS B CA 1
ATOM 4939 C C . HIS B 1 330 ? -22.300 12.196 -29.184 1.00 37.08 870 HIS B C 1
ATOM 4940 O O . HIS B 1 330 ? -21.142 12.041 -29.583 1.00 29.77 870 HIS B O 1
ATOM 4947 N N . HIS B 1 331 ? -22.898 13.386 -29.096 1.00 44.26 871 HIS B N 1
ATOM 4948 C CA . HIS B 1 331 ? -22.267 14.644 -29.523 1.00 45.29 871 HIS B CA 1
ATOM 4949 C C . HIS B 1 331 ? -22.462 15.747 -28.473 1.00 50.04 871 HIS B C 1
ATOM 4950 O O . HIS B 1 331 ? -21.551 16.063 -27.704 1.00 53.50 871 HIS B O 1
#

InterPro domains:
  IPR016181 Acyl-CoA N-acyltransferase [SSF55729] (662-839)
  IPR024320 Phosphatidylglycerol lysyltransferase, C-terminal [PF09924] (557-841)
  IPR051211 Phosphatidylglycerol lysyltransferase [PTHR34697] (82-869)

Radius of gyration: 27.74 Å; Cα contacts (8 Å, |Δi|>4): 1316; chains: 2; bounding box: 82×60×62 Å

Secondary structure (DSSP, 8-state):
--HHHHHHHHHHTSS-GGGGGGGGS-SEEEE-TTSS-EEEEEEETTEEEEESS-BS-GGGHHHHHHHHHHHHHHTT-EEEEEEE-GGGHHHHHHTT-EEEEEEEEEEEETTT--TTSSTTHHHHHHHHHHHHTT-EEEEE-GGGSGGGHHHHHHHHHHHHHHTT-----TTS----HHHHTTS-EEEEEETTEEEEEEEEE--TT-SEEEEEEEEE-TTSPTTHHHHHHHHHHHHHHHTT-SEEEEEEEE---HHHHHHHHHHHHHS-BTB-HHHHHTT--EEEEEEEEESTT--HHHHHHHHHHHHTTS----PPP--/--HHHHHHHHHHTSS-GGGGGGGGS-SEEEE-TTSS-EEEEEEETTEEEEESS-BS-GGGHHHHHHHHHHHHHHTT-EEEEEEE-GGGHHHHHHTT-EEEEEEEEEEEESTT--TTSSTTHHHHHHHHHHHHTT-EEEEE-GGGSGGGHHHHHHHHHHHHHHTT-----TTS----HHHHTTS-EEEEEETTEEEEEEEEE--TT-SEEEEEEEEE-TTSPTTHHHHHHHHHHHHHHHTT-SEEEEEEEE---HHHHHHHHHHHHHS-SS--HHHHHTT--EEEEEEEEESTT--HHHHHHHHHHHHTTS----PPP--

Foldseek 3Di:
DDPLVLQVVLVQPDFDLLSLLSQLVQWDWDAFPVSNWIWTWDDFDQEIETEEQTTGDPVSQLVRLLVQQVVSVVVRHWYKYPWYFPVCCVSLVVSAWDKDWLFWWFKFFLVPDDLPPPLLVVLVVLLVVCVVQAKDKDKAALVRCVVCLVLVVQQQVQQCVVVVHDAWGDSAHDPDPSSVSHAIKMFIDGPHGTFKIWGWGGHNVLAEIETGDITGHPPQDPSNLSNSVVVSSVVSSVVPHGMYIHFGAGDCPVLNVLSRQLRVVPGPPRHHPVSSCSSVGDIGITIMIIHDPDRVNVVSVRVVCRRRVNDDDDGDDDD/DDVLVLQVVLVQPDFDQLSLLSQLVPWDWDAFPVSNWIWTWDDFDQETETEEQIGGDPVRLLVRVLCQQVVSVVVRHWYKYPWYAPVCVVSLVVNAWDKDWQFWWFKFFLVPDDLPPPLLVVLVVLQVVLVVQAKDKDKAALVRCVVCLVLVVQQQVQQCVVVVHDAWDDSAHDSDPSSVSPAIKMFIDHPRGTFKIWGWGGHNVQAEIETGDITGHPPQDPSNLSNSLVVSSVVSVVVPHGMYIHWTAGDPPVQNVLSRQLRVVPTPPRHHVVSSCSSVGDIGITIMIIHDPDRVSVVSVRVVCRRRVNDDDDRDDDD

Organism: Rhizobium tropici (NCBI:txid398)

Solvent-accessible surface area: 26473 Å² total; per-residue (Å²): 131,39,19,0,37,84,0,0,81,21,0,68,132,24,13,61,0,22,0,0,4,1,19,6,0,30,1,19,23,11,31,13,162,182,38,45,0,0,3,1,19,9,114,40,66,126,1,20,0,0,2,17,18,7,5,15,66,108,163,19,0,69,114,3,0,132,110,0,12,48,48,0,160,92,60,42,23,28,2,0,0,2,19,0,15,61,51,0,57,72,60,1,60,133,11,57,8,163,35,37,83,1,0,30,5,0,2,6,73,0,79,109,2,95,14,171,58,61,158,24,46,73,1,95,76,9,8,66,109,2,94,174,56,38,5,122,45,28,39,24,86,30,79,81,0,0,48,21,0,67,53,0,5,75,0,0,59,31,24,23,71,84,114,144,28,134,45,49,30,4,15,30,4,6,13,50,18,13,1,2,0,7,4,18,0,0,0,0,78,59,128,74,101,8,3,0,0,0,1,0,0,38,11,100,53,91,57,13,0,2,8,11,6,7,14,27,6,87,78,20,34,194,16,4,46,14,8,0,0,0,40,0,0,67,54,0,66,68,75,50,15,97,73,0,3,1,12,13,0,9,49,122,149,189,54,17,34,24,6,84,72,4,0,66,57,8,18,38,72,27,10,104,62,76,24,1,44,62,2,118,18,105,67,36,35,29,35,2,0,1,17,70,74,34,46,6,68,78,0,2,66,18,0,7,68,24,0,18,52,39,145,58,111,66,80,51,152,132,207,201,77,32,35,52,131,0,11,91,14,0,81,146,24,12,60,0,22,0,0,4,1,46,26,44,67,8,53,28,10,35,12,167,177,38,45,0,0,3,1,18,9,114,15,43,102,0,19,0,1,2,15,17,6,4,14,54,108,149,13,0,71,117,3,2,131,127,0,13,60,51,0,151,76,62,43,23,12,2,0,0,1,20,0,16,62,55,0,48,67,48,1,68,124,16,58,12,166,39,33,78,1,0,32,7,0,5,5,77,0,78,112,2,97,15,137,60,57,121,26,66,77,2,100,129,23,8,54,130,2,92,169,38,42,5,119,46,30,34,24,83,42,171,88,0,77,126,20,41,107,46,0,28,71,0,0,89,31,23,29,71,80,68,65,27,153,66,54,33,4,15,38,5,6,35,61,75,130,5,1,29,37,5,18,1,0,0,0,73,61,130,77,90,4,5,0,0,0,1,0,0,37,12,120,51,92,60,15,0,2,7,15,6,6,13,26,6,86,88,19,34,197,15,3,45,15,9,0,0,1,43,0,0,65,57,0,60,70,65,48,13,97,76,0,3,0,10,14,1,11,40,126,156,93,46,16,34,8,5,86,58,4,0,68,39,9,19,40,76,27,11,105,64,76,24,3,46,68,1,89,19,109,63,37,35,31,38,1,0,4,16,77,83,30,35,10,10,1,0,1,2,0,0,4,1,27,0,18,49,14,154,16,24,4,7,34,70,80,166

Nearest PDB structures (foldseek):
  6lv0-assembly2_B  TM=1.003E+00  e=5.891E-69  Rhizobium tropici CIAT 899
  5vrv-assembly1_A  TM=9.733E-01  e=3.886E-50  Agrobacterium fabrum str. C58
  5vrv-assembly2_D  TM=9.724E-01  e=2.220E-49  Agrobacterium fabrum str. C58
  5vrv-assembly1_B  TM=9.706E-01  e=2.642E-49  Agrobacterium fabrum str. C58
  5vrv-assembly3_E  TM=9.715E-01  e=2.139E-48  Agrobacterium fabrum str. C58